Protein AF-A0A1G9RYF4-F1 (afdb_monomer_lite)

Organism: Allokutzneria albata (NCBI:txid211114)

Secondary structure (DSSP, 8-state):
----------SS-----TT------------TTSSTT-EEEEEEEEE-TTS---EE-HHHHT--TTSS-HHHHHHHHHHHHHHHHTT--TTGGGTTTEEEEETTHHHHHHHHT--S-EEE--STT-HHHHHHHHHHHHHTTS-SEEEEEEEETTTEEEEEEEEEHHHHHHTT---SEEEEEEEE-SSHHHHHHHHHHHHT--GGGEEETTGGGT--TT---EEEEEPPTTS--EEEEEEE-------PPPPPPPSSEEEEEEESSHHHHHHHHHHHHHHHHH-TTS-HHHHHHHHHHHS---SEEEEEEESHHHHHHHHHHHHHS-----B-----EEEEE-S---TTTTHHHHHH-HHHHHHHHHHHHHHHTT-SS-HHHHHTSSS-SSHHHHHHHHHHHHHHHHHHHHHTT--EEEEEESTHHHHHHHHHTTSS-HHHHHHHHHTSSPPP---------S-EEEESSS---SPPPTT-EEEES--TTS-HHHHHHHHHHHHHTTT----HHHHTTTTT------PPP----EEPPPPPGGGTTTTS-SSEEEEEEEETTTTT-HHHHHHHHHHHHTTEEEEEEEE-S--HHHHHHHHHHHHTTPPPSEEEEPTTS-HHHHHHHHHHTT---EEEEEEEP------S---PPPPEEEEEPP-

Sequence (663 aa):
MSRACPGRARGTDHVSPTCLTARAVVEKGDDMSAEDERIAIVSMAHREPGVGQPGFDSALFGIDAADLDAARRVSLELAWEVLERGGLDPLAAREGRTGAYGCAGAQLANAFRLGGPAITVGTAHTPLVAVHMAVRSLREDECDLAIAGGATDTDGASMLLLERLSDARRHGRPVLAVIVASAVGATVERAADSALRAAGLEPSDVDTLADLRSLTSDHCGFVSVSSPPGATAAHLVLRPVVEASHEIGSAVELPDTPVLLSAANRAGLRAQVLRLLGHLEADEDAGLTDVAYSLATSRAALPLRISVVGDRREVLDGLAAIAASELDVTRAAPVPAAFFCTGEAPPAFGRELHAEFPVFAEVFDEICAEFDEFLEQPLWDVVFTVDVPDALHERAATFAVEVALYRLAEHWGLAFARVDGRGVGEISAAYCTGELSLADACARVLGTEPEVAALSRLDLGPLAVLTTMPEIPFGTAPGTARVALLHPDEPEARSLVTGFAQLHDRGVEVDWAEFFSGTGARRVDLPTYPFQHVTVPSRPEHELWRDAPESGTWLVITAADCADEPLTGAVRDALARDGAVVRSMEAGPWNREQFAEHLRAALGDEAPDGVLAMAGVETDLLVQAMGDAEIDARLWRLAPALRANSGGGRRGPRTGFCHRGRR

pLDDT: mean 77.14, std 19.64, range [21.28, 97.5]

Foldseek 3Di:
DDDDDPDDDPDDDDPDPVLFQFDEDDDDDDDPVLQQLWKFFQFKDWDAADPDFLFAQCLLQVDDSVVDDPWQRVLLVRLQVRLLQQLAALQVQLVFQEFEFEQNQVSSCNSNVHNAHRDHDDDQQPQLVRVVVQSVCQNVVRGQKYWTWTADNHGGTMITIMGRPVVCVVVVGHGFKIFQFKAFDPAQVVQVVVRCVSNVHDPVQEDEPVVSVVDDSYDQTKYKDWGDPPDRTMIIIMGGDDDDPDPDDDFFADQKQKAKFDDSDPVLRLVQLVQQLVVCVVCVPDRSNLNRLSCQRRYHLHFFMDIFIGDSVSSSVVSVVCNPDDDPTDGADAFAEEEEQALADQALPDPLVLVPPVLLVVQLVVLQVLLCVPDPDRLVVQRNDNCRPDPLSRSSSSLSNSLSLLRVQVLQVRDHPYYDYPDLSNLSRCVNVVVDDSNRSSCVSNVVDDDDDDPPADQPDQHAYEYCEDDDPHDHDPNHHYQHQDDPPDDNVNSNVVSVSVCSSNNGDTNVVSVCPPSPHHHDDGDGRDTDSDNDPDDDPVVQCPPPPLEWEEEEEEEPVCCPAPVVVVVQVNSVVSHYRYFYDYDDPDALQVLLVVVCVSQPPHATQAYEYEPPDDVVSNVSSCVVNVRPHWYKYWAWDDPPCPDDDDDDGTHTDIDGDDD

Radius of gyration: 32.66 Å; chains: 1; bounding box: 90×50×86 Å

Structure (mmCIF, N/CA/C/O backbone):
da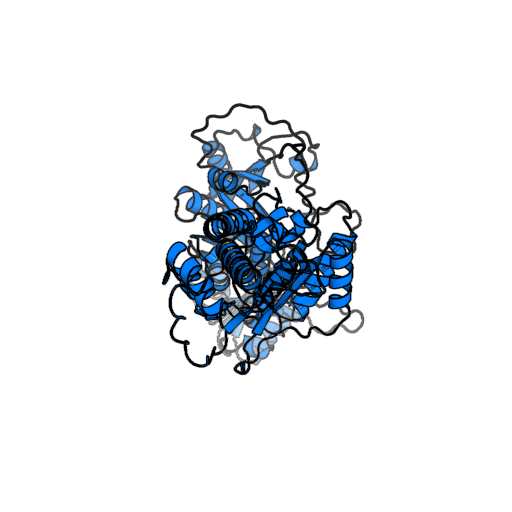ta_AF-A0A1G9RYF4-F1
#
_entry.id   AF-A0A1G9RYF4-F1
#
loop_
_atom_site.group_PDB
_atom_site.id
_atom_site.type_symbol
_atom_site.label_atom_id
_atom_site.label_alt_id
_atom_site.label_comp_id
_atom_site.label_asym_id
_atom_site.label_entity_id
_atom_site.label_seq_id
_atom_site.pdbx_PDB_ins_code
_atom_site.Cartn_x
_atom_site.Cartn_y
_atom_site.Cartn_z
_atom_site.occupancy
_atom_site.B_iso_or_equiv
_atom_site.auth_seq_id
_atom_site.auth_comp_id
_atom_site.auth_asym_id
_atom_site.auth_atom_id
_atom_site.pdbx_PDB_model_num
ATOM 1 N N . MET A 1 1 ? 14.480 12.281 -24.537 1.00 26.55 1 MET A N 1
ATOM 2 C CA . MET A 1 1 ? 14.913 13.429 -23.713 1.00 26.55 1 MET A CA 1
ATOM 3 C C . MET A 1 1 ? 16.428 13.549 -23.817 1.00 26.55 1 MET A C 1
ATOM 5 O O . MET A 1 1 ? 17.091 12.544 -23.632 1.00 26.55 1 MET A O 1
ATOM 9 N N . SER A 1 2 ? 16.987 14.719 -24.145 1.00 22.39 2 SER A N 1
ATOM 10 C CA . SER A 1 2 ? 18.384 15.048 -23.812 1.00 22.39 2 SER A CA 1
ATOM 11 C C . SER A 1 2 ? 18.575 16.570 -23.764 1.00 22.39 2 SER A C 1
ATOM 13 O O . SER A 1 2 ? 18.066 17.292 -24.619 1.00 22.39 2 SER A O 1
ATOM 15 N N . ARG A 1 3 ? 19.341 17.042 -22.774 1.00 24.89 3 ARG A N 1
ATOM 16 C CA . ARG A 1 3 ? 19.873 18.409 -22.582 1.00 24.89 3 ARG A CA 1
ATOM 17 C C . ARG A 1 3 ? 18.926 19.501 -22.057 1.00 24.89 3 ARG A C 1
ATOM 19 O O . ARG A 1 3 ? 18.335 20.250 -22.830 1.00 24.89 3 ARG A O 1
ATOM 26 N N . ALA A 1 4 ? 18.954 19.606 -20.724 1.00 24.31 4 ALA A N 1
ATOM 27 C CA . ALA A 1 4 ? 19.306 20.780 -19.914 1.00 24.31 4 ALA A CA 1
ATOM 28 C C . ALA A 1 4 ? 18.625 22.128 -20.215 1.00 24.31 4 ALA A C 1
ATOM 30 O O . ALA A 1 4 ? 19.025 22.850 -21.127 1.00 24.31 4 ALA A O 1
ATOM 31 N N . CYS A 1 5 ? 17.746 22.545 -19.299 1.00 21.28 5 CYS A N 1
ATOM 32 C CA . CYS A 1 5 ? 17.602 23.954 -18.935 1.00 21.28 5 CYS A CA 1
ATOM 33 C C . CYS A 1 5 ? 18.662 24.295 -17.865 1.00 21.28 5 CYS A C 1
ATOM 35 O O . CYS A 1 5 ? 18.697 23.656 -16.812 1.00 21.28 5 CYS A O 1
ATOM 37 N N . PRO A 1 6 ? 19.555 25.272 -18.096 1.00 24.27 6 PRO A N 1
ATOM 38 C CA . PRO A 1 6 ? 20.549 25.679 -17.114 1.00 24.27 6 PRO A CA 1
ATOM 39 C C . PRO A 1 6 ? 19.901 26.640 -16.110 1.00 24.27 6 PRO A C 1
ATOM 41 O O . PRO A 1 6 ? 19.705 27.814 -16.405 1.00 24.27 6 PRO A O 1
ATOM 44 N N . GLY A 1 7 ? 19.580 26.165 -14.906 1.00 22.02 7 GLY A N 1
ATOM 45 C CA . GLY A 1 7 ? 19.029 27.049 -13.878 1.00 22.02 7 GLY A CA 1
ATOM 46 C C . GLY A 1 7 ? 18.743 26.376 -12.542 1.00 22.02 7 GLY A C 1
ATOM 47 O O . GLY A 1 7 ? 17.619 25.987 -12.290 1.00 22.02 7 GLY A O 1
ATOM 48 N N . ARG A 1 8 ? 19.769 26.298 -11.684 1.00 26.44 8 ARG A N 1
ATOM 49 C CA . ARG A 1 8 ? 19.698 26.134 -10.215 1.00 26.44 8 ARG A CA 1
ATOM 50 C C . ARG A 1 8 ? 18.679 25.119 -9.649 1.00 26.44 8 ARG A C 1
ATOM 52 O O . ARG A 1 8 ? 17.608 25.501 -9.204 1.00 26.44 8 ARG A O 1
ATOM 59 N N . ALA A 1 9 ? 19.154 23.901 -9.408 1.00 22.95 9 ALA A N 1
ATOM 60 C CA . ALA A 1 9 ? 18.875 23.173 -8.169 1.00 22.95 9 ALA A CA 1
ATOM 61 C C . ALA A 1 9 ? 20.119 22.340 -7.829 1.00 22.95 9 ALA A C 1
ATOM 63 O O . ALA A 1 9 ? 20.426 21.346 -8.480 1.00 22.95 9 ALA A O 1
ATOM 64 N N . ARG A 1 10 ? 20.932 22.812 -6.878 1.00 25.52 10 ARG A N 1
ATOM 65 C CA . ARG A 1 10 ? 21.946 21.968 -6.235 1.00 25.52 10 ARG A CA 1
ATOM 66 C C . ARG A 1 10 ? 21.301 21.449 -4.960 1.00 25.52 10 ARG A C 1
ATOM 68 O O . ARG A 1 10 ? 21.248 22.185 -3.983 1.00 25.52 10 ARG A O 1
ATOM 75 N N . GLY A 1 11 ? 20.819 20.215 -5.012 1.00 24.81 11 GLY A N 1
ATOM 76 C CA . GLY A 1 11 ? 20.194 19.518 -3.893 1.00 24.81 11 GLY A CA 1
ATOM 77 C C . GLY A 1 11 ? 18.907 18.830 -4.339 1.00 24.81 11 GLY A C 1
ATOM 78 O O . GLY A 1 11 ? 18.044 19.507 -4.876 1.00 24.81 11 GLY A O 1
ATOM 79 N N . THR A 1 12 ? 18.856 17.517 -4.097 1.00 26.97 12 THR A N 1
ATOM 80 C CA . THR A 1 12 ? 17.708 16.590 -4.166 1.00 26.97 12 THR A CA 1
ATOM 81 C C . THR A 1 12 ? 17.120 16.239 -5.543 1.00 26.97 12 THR A C 1
ATOM 83 O O . THR A 1 12 ? 17.064 17.044 -6.464 1.00 26.97 12 THR A O 1
ATOM 86 N N . ASP A 1 13 ? 16.738 14.960 -5.659 1.00 32.81 13 ASP A N 1
ATOM 87 C CA . ASP A 1 13 ? 16.323 14.174 -6.836 1.00 32.81 13 ASP A CA 1
ATOM 88 C C . ASP A 1 13 ? 15.024 14.646 -7.535 1.00 32.81 13 ASP A C 1
ATOM 90 O O . ASP A 1 13 ? 14.248 13.841 -8.052 1.00 32.81 13 ASP A O 1
ATOM 94 N N . HIS A 1 14 ? 14.759 15.950 -7.580 1.00 33.09 14 HIS A N 1
ATOM 95 C CA . HIS A 1 14 ? 13.620 16.503 -8.301 1.00 33.09 14 HIS A CA 1
ATOM 96 C C . HIS A 1 14 ? 13.984 16.783 -9.759 1.00 33.09 14 HIS A C 1
ATOM 98 O O . HIS A 1 14 ? 14.345 17.897 -10.138 1.00 33.09 14 HIS A O 1
ATOM 104 N N . VAL A 1 15 ? 13.793 15.779 -10.615 1.00 33.44 15 VAL A N 1
ATOM 105 C CA . VAL A 1 15 ? 13.342 16.078 -11.976 1.00 33.44 15 VAL A CA 1
ATOM 106 C C . VAL A 1 15 ? 11.866 16.441 -11.839 1.00 33.44 15 VAL A C 1
ATOM 108 O O . VAL A 1 15 ? 11.004 15.571 -11.767 1.00 33.44 15 VAL A O 1
ATOM 111 N N . SER A 1 16 ? 11.576 17.737 -11.719 1.00 28.45 16 SER A N 1
ATOM 112 C CA . SER A 1 16 ? 10.211 18.234 -11.896 1.00 28.45 16 SER A CA 1
ATOM 113 C C . SER A 1 16 ? 9.699 17.752 -13.268 1.00 28.45 16 SER A C 1
ATOM 115 O O . SER A 1 16 ? 10.494 17.695 -14.215 1.00 28.45 16 SER A O 1
ATOM 117 N N . PRO A 1 17 ? 8.404 17.416 -13.428 1.00 32.66 17 PRO A N 1
ATOM 118 C CA . PRO A 1 17 ? 7.791 17.119 -14.725 1.00 32.66 17 PRO A CA 1
ATOM 119 C C . PRO A 1 17 ? 7.686 18.388 -15.600 1.00 32.66 17 PRO A C 1
ATOM 121 O O . PRO A 1 17 ? 6.669 18.668 -16.229 1.00 32.66 17 PRO A O 1
ATOM 124 N N . THR A 1 18 ? 8.753 19.190 -15.672 1.00 30.91 18 THR A N 1
ATOM 125 C CA . THR A 1 18 ? 8.808 20.519 -16.294 1.00 30.91 18 THR A CA 1
ATOM 126 C C . THR A 1 18 ? 8.807 20.480 -17.827 1.00 30.91 18 THR A C 1
ATOM 128 O O . THR A 1 18 ? 9.207 21.445 -18.472 1.00 30.91 18 THR A O 1
ATOM 131 N N . CYS A 1 19 ? 8.362 19.387 -18.447 1.00 32.88 19 CYS A N 1
ATOM 132 C CA . CYS A 1 19 ? 8.144 19.329 -19.894 1.00 32.88 19 CYS A CA 1
ATOM 133 C C . CYS A 1 19 ? 6.706 18.976 -20.299 1.00 32.88 19 CYS A C 1
ATOM 135 O O . CYS A 1 19 ? 6.458 18.867 -21.494 1.00 32.88 19 CYS A O 1
ATOM 137 N N . LEU A 1 20 ? 5.760 18.825 -19.360 1.00 33.28 20 LEU A N 1
ATOM 138 C CA . LEU A 1 20 ? 4.364 18.489 -19.691 1.00 33.28 20 LEU A CA 1
ATOM 139 C C . LEU A 1 20 ? 3.302 19.307 -18.934 1.00 33.28 20 LEU A C 1
ATOM 141 O O . LEU A 1 20 ? 2.151 18.898 -18.869 1.00 33.28 20 LEU A O 1
ATOM 145 N N . THR A 1 21 ? 3.621 20.494 -18.415 1.00 25.19 21 THR A N 1
ATOM 146 C CA . THR A 1 21 ? 2.580 21.436 -17.963 1.00 25.19 21 THR A CA 1
ATOM 147 C C . THR A 1 21 ? 2.121 22.329 -19.119 1.00 25.19 21 THR A C 1
ATOM 149 O O . THR A 1 21 ? 2.388 23.529 -19.158 1.00 25.19 21 THR A O 1
ATOM 152 N N . ALA A 1 22 ? 1.426 21.732 -20.088 1.00 26.66 22 ALA A N 1
ATOM 153 C CA . ALA A 1 22 ? 0.565 22.483 -20.999 1.00 26.66 22 ALA A CA 1
ATOM 154 C C . ALA A 1 22 ? -0.804 22.677 -20.323 1.00 26.66 22 ALA A C 1
ATOM 156 O O . ALA A 1 22 ? -1.290 21.773 -19.654 1.00 26.66 22 ALA A O 1
ATOM 157 N N . ARG A 1 23 ? -1.415 23.857 -20.445 1.00 26.36 23 ARG A N 1
ATOM 158 C CA . ARG A 1 23 ? -2.788 24.153 -20.017 1.00 26.36 23 ARG A CA 1
ATOM 159 C C . ARG A 1 23 ? -3.652 24.181 -21.276 1.00 26.36 23 ARG A C 1
ATOM 161 O O . ARG A 1 23 ? -3.541 25.109 -22.065 1.00 26.36 23 ARG A O 1
ATOM 168 N N . ALA A 1 24 ? -4.529 23.200 -21.461 1.00 25.42 24 ALA A N 1
ATOM 169 C CA . ALA A 1 24 ? -5.506 23.209 -22.543 1.00 25.42 24 ALA A CA 1
ATOM 170 C C . ALA A 1 24 ? -6.870 22.695 -22.069 1.00 25.42 24 ALA A C 1
ATOM 172 O O . ALA A 1 24 ? -6.972 21.795 -21.238 1.00 25.42 24 ALA A O 1
ATOM 173 N N . VAL A 1 25 ? -7.917 23.319 -22.606 1.00 24.67 25 VAL A N 1
ATOM 174 C CA . VAL A 1 25 ? -9.331 23.039 -22.345 1.00 24.67 25 VAL A CA 1
ATOM 175 C C . VAL A 1 25 ? -9.757 21.812 -23.154 1.00 24.67 25 VAL A C 1
ATOM 177 O O . VAL A 1 25 ? -9.487 21.737 -24.349 1.00 24.67 25 VAL A O 1
ATOM 180 N N . VAL A 1 26 ? -10.431 20.856 -22.510 1.00 28.69 26 VAL A N 1
ATOM 181 C CA . VAL A 1 26 ? -10.996 19.667 -23.169 1.00 28.69 26 VAL A CA 1
ATOM 182 C C . VAL A 1 26 ? -12.172 20.084 -24.057 1.00 28.69 26 VAL A C 1
ATOM 184 O O . VAL A 1 26 ? -13.203 20.523 -23.546 1.00 28.69 26 VAL A O 1
ATOM 187 N N . GLU A 1 27 ? -12.053 19.905 -25.374 1.00 28.52 27 GLU A N 1
ATOM 188 C CA . GLU A 1 27 ? -13.224 19.877 -26.253 1.00 28.52 27 GLU A CA 1
ATOM 189 C C . GLU A 1 27 ? -13.890 18.499 -26.196 1.00 28.52 27 GLU A C 1
ATOM 191 O O . GLU A 1 27 ? -13.261 17.443 -26.259 1.00 28.52 27 GLU A O 1
ATOM 196 N N . LYS A 1 28 ? -15.205 18.537 -25.997 1.00 30.33 28 LYS A N 1
ATOM 197 C CA . LYS A 1 28 ? -16.072 17.389 -25.768 1.00 30.33 28 LYS A CA 1
ATOM 198 C C . LYS A 1 28 ? -16.472 16.803 -27.121 1.00 30.33 28 LYS A C 1
ATOM 200 O O . LYS A 1 28 ? -17.304 17.388 -27.809 1.00 30.33 28 LYS A O 1
ATOM 205 N N . GLY A 1 29 ? -15.929 15.643 -27.470 1.00 34.06 29 GLY A N 1
ATOM 206 C CA . GLY A 1 29 ? -16.424 14.854 -28.595 1.00 34.06 29 GLY A CA 1
ATOM 207 C C . GLY A 1 29 ? -15.372 13.920 -29.163 1.00 34.06 29 GLY A C 1
ATOM 208 O O . GLY A 1 29 ? -14.635 14.327 -30.043 1.00 34.06 29 GLY A O 1
ATOM 209 N N . ASP A 1 30 ? -15.340 12.679 -28.688 1.00 33.66 30 ASP A N 1
ATOM 210 C CA . ASP A 1 30 ? -14.795 11.555 -29.445 1.00 33.66 30 ASP A CA 1
ATOM 211 C C . ASP A 1 30 ? -15.567 10.285 -29.070 1.00 33.66 30 ASP A C 1
ATOM 213 O O . ASP A 1 30 ? -16.054 10.130 -27.949 1.00 33.66 30 ASP A O 1
ATOM 217 N N . ASP A 1 31 ? -15.746 9.428 -30.066 1.00 35.25 31 ASP A N 1
ATOM 218 C CA . ASP A 1 31 ? -16.587 8.235 -30.068 1.00 35.25 31 ASP A CA 1
ATOM 219 C C . ASP A 1 31 ? -16.163 7.224 -28.978 1.00 35.25 31 ASP A C 1
ATOM 221 O O . ASP A 1 31 ? -15.024 6.752 -28.946 1.00 35.25 31 ASP A O 1
ATOM 225 N N . MET A 1 32 ? -17.087 6.886 -28.072 1.00 37.28 32 MET A N 1
ATOM 226 C CA . MET A 1 32 ? -16.826 6.131 -26.832 1.00 37.28 32 MET A CA 1
ATOM 227 C C . MET A 1 32 ? -16.319 4.692 -27.052 1.00 37.28 32 MET A C 1
ATOM 229 O O . MET A 1 32 ? -15.819 4.085 -26.113 1.00 37.28 32 MET A O 1
ATOM 233 N N . SER A 1 33 ? -16.418 4.123 -28.260 1.00 38.41 33 SER A N 1
ATOM 234 C CA . SER A 1 33 ? -15.995 2.737 -28.530 1.00 38.41 33 SER A CA 1
ATOM 235 C C . SER A 1 33 ? -14.506 2.571 -28.858 1.00 38.41 33 SER A C 1
ATOM 237 O O . SER A 1 33 ? -14.021 1.446 -28.857 1.00 38.41 33 SER A O 1
ATOM 239 N N . ALA A 1 34 ? -13.776 3.655 -29.155 1.00 52.62 34 ALA A N 1
ATOM 240 C CA . ALA A 1 34 ? -12.341 3.613 -29.482 1.00 52.62 34 ALA A CA 1
ATOM 241 C C . ALA A 1 34 ? -11.427 4.000 -28.300 1.00 52.62 34 ALA A C 1
ATOM 243 O O . ALA A 1 34 ? -10.200 3.963 -28.428 1.00 52.62 34 ALA A O 1
ATOM 244 N N . GLU A 1 35 ? -11.996 4.411 -27.159 1.00 55.66 35 GLU A N 1
ATOM 245 C CA . GLU A 1 35 ? -11.221 4.817 -25.979 1.00 55.66 35 GLU A CA 1
ATOM 246 C C . GLU A 1 35 ? -10.717 3.631 -25.141 1.00 55.66 35 GLU A C 1
ATOM 248 O O . GLU A 1 35 ? -9.627 3.732 -24.577 1.00 55.66 35 GLU A O 1
ATOM 253 N N . ASP A 1 36 ? -11.441 2.505 -25.111 1.00 53.56 36 ASP A N 1
ATOM 254 C CA . ASP A 1 36 ? -11.109 1.336 -24.274 1.00 53.56 36 ASP A CA 1
ATOM 255 C C . ASP A 1 36 ? -9.818 0.609 -24.708 1.00 53.56 36 ASP A C 1
ATOM 257 O O . ASP A 1 36 ? -9.161 -0.034 -23.893 1.00 53.56 36 ASP A O 1
ATOM 261 N N . GLU A 1 37 ? -9.395 0.756 -25.970 1.00 65.56 37 GLU A N 1
ATOM 262 C CA . GLU A 1 37 ? -8.149 0.168 -26.499 1.00 65.56 37 GLU A CA 1
ATOM 263 C C . GLU A 1 37 ? -6.915 1.084 -26.347 1.00 65.56 37 GLU A C 1
ATOM 265 O O . GLU A 1 37 ? -5.785 0.724 -26.727 1.00 65.56 37 GLU A O 1
ATOM 270 N N . ARG A 1 38 ? -7.108 2.305 -25.834 1.00 86.19 38 ARG A N 1
ATOM 271 C CA . ARG A 1 38 ? -6.018 3.264 -25.623 1.00 86.19 38 ARG A CA 1
ATOM 272 C C . ARG A 1 38 ? -5.271 2.932 -24.338 1.00 86.19 38 ARG A C 1
ATOM 274 O O . ARG A 1 38 ? -5.860 2.510 -23.347 1.00 86.19 38 ARG A O 1
ATOM 281 N N . ILE A 1 39 ? -3.959 3.154 -24.349 1.00 93.50 39 ILE A N 1
ATOM 282 C CA . ILE A 1 39 ? -3.093 2.857 -23.204 1.00 93.50 39 ILE A CA 1
ATOM 283 C C . ILE A 1 39 ? -2.693 4.166 -22.530 1.00 93.50 39 ILE A C 1
ATOM 285 O O . ILE A 1 39 ? -2.154 5.061 -23.177 1.00 93.50 39 ILE A O 1
ATOM 289 N N . ALA A 1 40 ? -2.963 4.286 -21.238 1.00 92.81 40 ALA A N 1
ATOM 290 C CA . ALA A 1 40 ? -2.522 5.383 -20.396 1.00 92.81 40 ALA A CA 1
ATOM 291 C C . ALA A 1 40 ? -1.076 5.164 -19.936 1.00 92.81 40 ALA A C 1
ATOM 293 O O . ALA A 1 40 ? -0.686 4.059 -19.557 1.00 92.81 40 ALA A O 1
ATOM 294 N N . ILE A 1 41 ? -0.296 6.242 -19.931 1.00 93.31 41 ILE A N 1
ATOM 295 C CA . ILE A 1 41 ? 0.929 6.352 -19.142 1.00 93.31 41 ILE A CA 1
ATOM 296 C C . ILE A 1 41 ? 0.505 6.870 -17.770 1.00 93.31 41 ILE A C 1
ATOM 298 O O . ILE A 1 41 ? 0.148 8.042 -17.636 1.00 93.31 41 ILE A O 1
ATOM 302 N N . VAL A 1 42 ? 0.519 5.985 -16.777 1.00 91.19 42 VAL A N 1
ATOM 303 C CA . VAL A 1 42 ? 0.068 6.281 -15.410 1.00 91.19 42 VAL A CA 1
ATOM 304 C C . VAL A 1 42 ? 1.138 7.053 -14.648 1.00 91.19 42 VAL A C 1
ATOM 306 O O . VAL A 1 42 ? 0.865 8.040 -13.976 1.00 91.19 42 VAL A O 1
ATOM 309 N N . SER A 1 43 ? 2.389 6.625 -14.784 1.00 91.06 43 SER A N 1
ATOM 310 C CA . SER A 1 43 ? 3.524 7.255 -14.120 1.00 91.06 43 SER A CA 1
ATOM 311 C C . SER A 1 43 ? 4.817 6.991 -14.886 1.00 91.06 43 SER A C 1
ATOM 313 O O . SER A 1 43 ? 4.891 6.148 -15.789 1.00 91.06 43 SER A O 1
ATOM 315 N N . MET A 1 44 ? 5.857 7.744 -14.533 1.00 90.44 44 MET A N 1
ATOM 316 C CA . MET A 1 44 ? 7.179 7.609 -15.129 1.00 90.44 44 MET A CA 1
ATOM 317 C C . MET A 1 44 ? 8.294 7.853 -14.111 1.00 90.44 44 MET A C 1
ATOM 319 O O . MET A 1 44 ? 8.133 8.607 -13.151 1.00 90.44 44 MET A O 1
ATOM 323 N N . ALA A 1 45 ? 9.441 7.223 -14.338 1.00 87.75 45 ALA A N 1
ATOM 324 C CA . ALA A 1 45 ? 10.656 7.414 -13.559 1.00 87.75 45 ALA A CA 1
ATOM 325 C C . ALA A 1 45 ? 11.863 7.497 -14.500 1.00 87.75 45 ALA A C 1
ATOM 327 O O . ALA A 1 45 ? 11.950 6.738 -15.467 1.00 87.75 45 ALA A O 1
ATOM 328 N N . HIS A 1 46 ? 12.789 8.422 -14.239 1.00 84.81 46 HIS A N 1
ATOM 329 C CA . HIS A 1 46 ? 13.984 8.623 -15.058 1.00 84.81 46 HIS A CA 1
ATOM 330 C C . HIS A 1 46 ? 15.206 8.938 -14.193 1.00 84.81 46 HIS A C 1
ATOM 332 O O . HIS A 1 46 ? 15.113 9.692 -13.225 1.00 84.81 46 HIS A O 1
ATOM 338 N N . ARG A 1 47 ? 16.362 8.399 -14.585 1.00 80.94 47 ARG A N 1
ATOM 339 C CA . ARG A 1 47 ? 17.673 8.696 -14.008 1.00 80.94 47 ARG A CA 1
ATOM 340 C C . ARG A 1 47 ? 18.622 9.164 -15.106 1.00 80.94 47 ARG A C 1
ATOM 342 O O . ARG A 1 47 ? 18.803 8.463 -16.101 1.00 80.94 47 ARG A O 1
ATOM 349 N N . GLU A 1 48 ? 19.251 10.319 -14.899 1.00 72.31 48 GLU A N 1
ATOM 350 C CA . GLU A 1 48 ? 20.253 10.850 -15.826 1.00 72.31 48 GLU A CA 1
ATOM 351 C C . GLU A 1 48 ? 21.540 9.995 -15.852 1.00 72.31 48 GLU A C 1
ATOM 353 O O . GLU A 1 48 ? 21.916 9.395 -14.838 1.00 72.31 48 GLU A O 1
ATOM 358 N N . PRO A 1 49 ? 22.255 9.958 -16.991 1.00 64.19 49 PRO A N 1
ATOM 359 C CA . PRO A 1 49 ? 23.541 9.273 -17.103 1.00 64.19 49 PRO A CA 1
ATOM 360 C C . PRO A 1 49 ? 24.630 9.913 -16.225 1.00 64.19 49 PRO A C 1
ATOM 362 O O . PRO A 1 49 ? 24.698 11.130 -16.064 1.00 64.19 49 PRO A O 1
ATOM 365 N N . GLY A 1 50 ? 25.547 9.095 -15.698 1.00 57.72 50 GLY A N 1
ATOM 366 C CA . GLY A 1 50 ? 26.780 9.573 -15.053 1.00 57.72 50 GLY A CA 1
ATOM 367 C C . GLY A 1 50 ? 26.665 10.064 -13.602 1.00 57.72 50 GLY A C 1
ATOM 368 O O . GLY A 1 50 ? 27.668 10.516 -13.045 1.00 57.72 50 GLY A O 1
ATOM 369 N N . VAL A 1 51 ? 25.508 9.937 -12.947 1.00 43.94 51 VAL A N 1
ATOM 370 C CA . VAL A 1 51 ? 25.395 10.130 -11.491 1.00 43.94 51 VAL A CA 1
ATOM 371 C C . VAL A 1 51 ? 25.827 8.828 -10.808 1.00 43.94 51 VAL A C 1
ATOM 373 O O . VAL A 1 51 ? 25.154 7.810 -10.909 1.00 43.94 51 VAL A O 1
ATOM 376 N N . GLY A 1 52 ? 27.013 8.826 -10.195 1.00 48.09 52 GLY A N 1
ATOM 377 C CA . GLY A 1 52 ? 27.713 7.615 -9.757 1.00 48.09 52 GLY A CA 1
ATOM 378 C C . GLY A 1 52 ? 26.906 6.664 -8.867 1.00 48.09 52 GLY A C 1
ATOM 379 O O . GLY A 1 52 ? 26.813 6.878 -7.663 1.00 48.09 52 GLY A O 1
ATOM 380 N N . GLN A 1 53 ? 26.431 5.553 -9.428 1.00 54.09 53 GLN A N 1
ATOM 381 C CA . GLN A 1 53 ? 25.791 4.492 -8.653 1.00 54.09 53 GLN A CA 1
ATOM 382 C C . GLN A 1 53 ? 26.518 3.155 -8.835 1.00 54.09 53 GLN A C 1
ATOM 384 O O . GLN A 1 53 ? 26.086 2.281 -9.585 1.00 54.09 53 GLN A O 1
ATOM 389 N N . PRO A 1 54 ? 27.615 2.929 -8.091 1.00 54.56 54 PRO A N 1
ATOM 390 C CA . PRO A 1 54 ? 28.002 1.572 -7.742 1.00 54.56 54 PRO A CA 1
ATOM 391 C C . PRO A 1 54 ? 27.073 0.996 -6.661 1.00 54.56 54 PRO A C 1
ATOM 393 O O . PRO A 1 54 ? 27.385 -0.064 -6.142 1.00 54.56 54 PRO A O 1
ATOM 396 N N . GLY A 1 55 ? 26.007 1.699 -6.264 1.00 69.19 55 GLY A N 1
ATOM 397 C CA . GLY A 1 55 ? 25.134 1.316 -5.166 1.00 69.19 55 GLY A CA 1
ATOM 398 C C . GLY A 1 55 ? 23.853 0.633 -5.619 1.00 69.19 55 GLY A C 1
ATOM 399 O O . GLY A 1 55 ? 23.398 0.852 -6.736 1.00 69.19 55 GLY A O 1
ATOM 400 N N . PHE A 1 56 ? 23.305 -0.203 -4.744 1.00 85.19 56 PHE A N 1
ATOM 401 C CA . PHE A 1 56 ? 22.020 -0.870 -4.925 1.00 85.19 56 PHE A CA 1
ATOM 402 C C . PHE A 1 56 ? 21.483 -1.305 -3.565 1.00 85.19 56 PHE A C 1
ATOM 404 O O . PHE A 1 56 ? 22.255 -1.776 -2.722 1.00 85.19 56 PHE A O 1
ATOM 411 N N . ASP A 1 57 ? 20.174 -1.179 -3.359 1.00 89.06 57 ASP A N 1
ATOM 412 C CA . ASP A 1 57 ? 19.534 -1.623 -2.120 1.00 89.06 57 ASP A CA 1
ATOM 413 C C . ASP A 1 57 ? 19.262 -3.138 -2.141 1.00 89.06 57 ASP A C 1
ATOM 415 O O . ASP A 1 57 ? 18.135 -3.609 -2.312 1.00 89.06 57 ASP A O 1
ATOM 419 N N . SER A 1 58 ? 20.321 -3.931 -1.948 1.00 88.00 58 SER A N 1
ATOM 420 C CA . SER A 1 58 ? 20.228 -5.398 -1.889 1.00 88.00 58 SER A CA 1
ATOM 421 C C . SER A 1 58 ? 19.267 -5.891 -0.805 1.00 88.00 58 SER A C 1
ATOM 423 O O . SER A 1 58 ? 18.672 -6.957 -0.945 1.00 88.00 58 SER A O 1
ATOM 425 N N . ALA A 1 59 ? 19.120 -5.138 0.291 1.00 86.31 59 ALA A N 1
ATOM 426 C CA . ALA A 1 59 ? 18.261 -5.517 1.408 1.00 86.31 59 ALA A CA 1
ATOM 427 C C . ALA A 1 59 ? 16.774 -5.403 1.049 1.00 86.31 59 ALA A C 1
ATOM 429 O O . ALA A 1 59 ? 15.986 -6.236 1.497 1.00 86.31 59 ALA A O 1
ATOM 430 N N . LEU A 1 60 ? 16.403 -4.401 0.244 1.00 90.56 60 LEU A N 1
ATOM 431 C CA . LEU A 1 60 ? 15.044 -4.232 -0.265 1.00 90.56 60 LEU A CA 1
ATOM 432 C C . LEU A 1 60 ? 14.662 -5.354 -1.234 1.00 90.56 60 LEU A C 1
ATOM 434 O O . LEU A 1 60 ? 13.636 -6.006 -1.052 1.00 90.56 60 LEU A O 1
ATOM 438 N N . PHE A 1 61 ? 15.498 -5.599 -2.245 1.00 89.44 61 PHE A N 1
ATOM 439 C CA . PHE A 1 61 ? 15.173 -6.551 -3.311 1.00 89.44 61 PHE A CA 1
ATOM 440 C C . PHE A 1 61 ? 15.510 -8.006 -2.965 1.00 89.44 61 PHE A C 1
ATOM 442 O O . PHE A 1 61 ? 15.054 -8.918 -3.652 1.00 89.44 61 PHE A O 1
ATOM 449 N N . GLY A 1 62 ? 16.310 -8.246 -1.921 1.00 86.62 62 GLY A N 1
ATOM 450 C CA . GLY A 1 62 ? 16.781 -9.584 -1.560 1.00 86.62 62 GLY A CA 1
ATOM 451 C C . GLY A 1 62 ? 17.703 -10.205 -2.615 1.00 86.62 62 GLY A C 1
ATOM 452 O O . GLY A 1 62 ? 17.755 -11.427 -2.737 1.00 86.62 62 GLY A O 1
ATOM 453 N N . ILE A 1 63 ? 18.398 -9.374 -3.399 1.00 85.19 63 ILE A N 1
ATOM 454 C CA . ILE A 1 63 ? 19.292 -9.788 -4.488 1.00 85.19 63 ILE A CA 1
ATOM 455 C C . ILE A 1 63 ? 20.693 -9.266 -4.188 1.00 85.19 63 ILE A C 1
ATOM 457 O O . ILE A 1 63 ? 20.849 -8.099 -3.827 1.00 85.19 63 ILE A O 1
ATOM 461 N N . ASP A 1 64 ? 21.714 -10.105 -4.366 1.00 82.19 64 ASP A N 1
ATOM 462 C CA . ASP A 1 64 ? 23.094 -9.637 -4.292 1.00 82.19 64 ASP A CA 1
ATOM 463 C C . ASP A 1 64 ? 23.383 -8.717 -5.484 1.00 82.19 64 ASP A C 1
ATOM 465 O O . ASP A 1 64 ? 23.281 -9.093 -6.653 1.00 82.19 64 ASP A O 1
ATOM 469 N N . ALA A 1 65 ? 23.766 -7.482 -5.186 1.00 80.69 65 ALA A N 1
ATOM 470 C CA . ALA A 1 65 ? 24.120 -6.487 -6.180 1.00 80.69 65 ALA A CA 1
ATOM 471 C C . ALA A 1 65 ? 25.279 -6.917 -7.106 1.00 80.69 65 ALA A C 1
ATOM 473 O O . ALA A 1 65 ? 25.444 -6.320 -8.174 1.00 80.69 65 ALA A O 1
ATOM 474 N N . ALA A 1 66 ? 26.084 -7.914 -6.714 1.00 77.06 66 ALA A N 1
ATOM 475 C CA . ALA A 1 66 ? 27.134 -8.517 -7.539 1.00 77.06 66 ALA A CA 1
ATOM 476 C C . ALA A 1 66 ? 26.596 -9.433 -8.659 1.00 77.06 66 ALA A C 1
ATOM 478 O O . ALA A 1 66 ? 27.316 -9.704 -9.630 1.00 77.06 66 ALA A O 1
ATOM 479 N N . ASP A 1 67 ? 25.344 -9.885 -8.552 1.00 78.00 67 ASP A N 1
ATOM 480 C CA . ASP A 1 67 ? 24.668 -10.712 -9.559 1.00 78.00 67 ASP A CA 1
ATOM 481 C C . ASP A 1 67 ? 23.987 -9.874 -10.651 1.00 78.00 67 ASP A C 1
ATOM 483 O O . ASP A 1 67 ? 23.547 -10.402 -11.678 1.00 78.00 67 ASP A O 1
ATOM 487 N N . LEU A 1 68 ? 23.921 -8.555 -10.458 1.00 78.50 68 LEU A N 1
ATOM 488 C CA . LEU A 1 68 ? 23.268 -7.616 -11.359 1.00 78.50 68 LEU A CA 1
ATOM 489 C C . LEU A 1 68 ? 24.272 -6.631 -11.968 1.00 78.50 68 LEU A C 1
ATOM 491 O O . LEU A 1 68 ? 25.126 -6.065 -11.285 1.00 78.50 68 LEU A O 1
ATOM 495 N N . ASP A 1 69 ? 24.127 -6.382 -13.269 1.00 77.62 69 ASP A N 1
ATOM 496 C CA . ASP A 1 69 ? 24.784 -5.252 -13.926 1.00 77.62 69 ASP A CA 1
ATOM 497 C C . ASP A 1 69 ? 24.120 -3.915 -13.537 1.00 77.62 69 ASP A C 1
ATOM 499 O O . ASP A 1 69 ? 23.048 -3.874 -12.926 1.00 77.62 69 ASP A O 1
ATOM 503 N N . ALA A 1 70 ? 24.772 -2.797 -13.869 1.00 78.00 70 ALA A N 1
ATOM 504 C CA . ALA A 1 70 ? 24.287 -1.464 -13.513 1.00 78.00 70 ALA A CA 1
ATOM 505 C C . ALA A 1 70 ? 22.892 -1.168 -14.092 1.00 78.00 70 ALA A C 1
ATOM 507 O O . ALA A 1 70 ? 22.030 -0.657 -13.377 1.00 78.00 70 ALA A O 1
ATOM 508 N N . ALA A 1 71 ? 22.646 -1.555 -15.346 1.00 79.31 71 ALA A N 1
ATOM 509 C CA . ALA A 1 71 ? 21.373 -1.340 -16.023 1.00 79.31 71 ALA A CA 1
ATOM 510 C C . ALA A 1 71 ? 20.213 -2.052 -15.308 1.00 79.31 71 ALA A C 1
ATOM 512 O O . ALA A 1 71 ? 19.147 -1.463 -15.116 1.00 79.31 71 ALA A O 1
ATOM 513 N N . ARG A 1 72 ? 20.417 -3.295 -14.856 1.00 85.12 72 ARG A N 1
ATOM 514 C CA . ARG A 1 72 ? 19.413 -4.066 -14.108 1.00 85.12 72 ARG A CA 1
ATOM 515 C C . ARG A 1 72 ? 19.170 -3.522 -12.706 1.00 85.12 72 ARG A C 1
ATOM 517 O O . ARG A 1 72 ? 18.018 -3.482 -12.286 1.00 85.12 72 ARG A O 1
ATOM 524 N N . ARG A 1 73 ? 20.217 -3.077 -12.003 1.00 86.31 73 ARG A N 1
ATOM 525 C CA . ARG A 1 73 ? 20.086 -2.465 -10.665 1.00 86.31 73 ARG A CA 1
ATOM 526 C C . ARG A 1 73 ? 19.227 -1.206 -10.716 1.00 86.31 73 ARG A C 1
ATOM 528 O O . ARG A 1 73 ? 18.220 -1.131 -10.022 1.00 86.31 73 ARG A O 1
ATOM 535 N N . VAL A 1 74 ? 19.552 -0.287 -11.625 1.00 85.69 74 VAL A N 1
ATOM 536 C CA . VAL A 1 74 ? 18.777 0.950 -11.807 1.00 85.69 74 VAL A CA 1
ATOM 537 C C . VAL A 1 74 ? 17.356 0.652 -12.295 1.00 85.69 74 VAL A C 1
ATOM 539 O O . VAL A 1 74 ? 16.412 1.312 -11.877 1.00 85.69 74 VAL A O 1
ATOM 542 N N . SER A 1 75 ? 17.171 -0.370 -13.138 1.00 88.56 75 SER A N 1
ATOM 543 C CA . SER A 1 75 ? 15.835 -0.778 -13.597 1.00 88.56 75 SER A CA 1
ATOM 544 C C . SER A 1 75 ? 14.926 -1.238 -12.455 1.00 88.56 75 SER A C 1
ATOM 546 O O . SER A 1 75 ? 13.741 -0.921 -12.473 1.00 88.56 75 SER A O 1
ATOM 548 N N . LEU A 1 76 ? 15.460 -1.964 -11.467 1.00 91.56 76 LEU A N 1
ATOM 549 C CA . LEU A 1 76 ? 14.703 -2.403 -10.289 1.00 91.56 76 LEU A CA 1
ATOM 550 C C . LEU A 1 76 ? 14.276 -1.216 -9.416 1.00 91.56 76 LEU A C 1
ATOM 552 O O . LEU A 1 76 ? 13.115 -1.138 -9.020 1.00 91.56 76 LEU A O 1
ATOM 556 N N . GLU A 1 77 ? 15.182 -0.269 -9.171 1.00 91.81 77 GLU A N 1
ATOM 557 C CA . GLU A 1 77 ? 14.878 0.948 -8.406 1.00 91.81 77 GLU A CA 1
ATOM 558 C C . GLU A 1 77 ? 13.855 1.835 -9.133 1.00 91.81 77 GLU A C 1
ATOM 560 O O . GLU A 1 77 ? 12.867 2.257 -8.538 1.00 91.81 77 GLU A O 1
ATOM 565 N N . LEU A 1 78 ? 14.016 2.058 -10.443 1.00 91.56 78 LEU A N 1
ATOM 566 C CA . LEU A 1 78 ? 13.052 2.839 -11.226 1.00 91.56 78 LEU A CA 1
ATOM 567 C C . LEU A 1 78 ? 11.685 2.160 -11.336 1.00 91.56 78 LEU A C 1
ATOM 569 O O . LEU A 1 78 ? 10.675 2.855 -11.386 1.00 91.56 78 LEU A O 1
ATOM 573 N N . ALA A 1 79 ? 11.631 0.827 -11.368 1.00 93.25 79 ALA A N 1
ATOM 574 C CA . ALA A 1 79 ? 10.363 0.107 -11.327 1.00 93.25 79 ALA A CA 1
ATOM 575 C C . ALA A 1 79 ? 9.651 0.280 -9.978 1.00 93.25 79 ALA A C 1
ATOM 577 O O . ALA A 1 79 ? 8.438 0.455 -9.950 1.00 93.25 79 ALA A O 1
ATOM 578 N N . TRP A 1 80 ? 10.394 0.303 -8.869 1.00 94.38 80 TRP A N 1
ATOM 579 C CA . TRP A 1 80 ? 9.824 0.641 -7.564 1.00 94.38 80 TRP A CA 1
ATOM 580 C C . TRP A 1 80 ? 9.275 2.075 -7.555 1.00 94.38 80 TRP A C 1
ATOM 582 O O . TRP A 1 80 ? 8.119 2.292 -7.200 1.00 94.38 80 TRP A O 1
ATOM 592 N N . GLU A 1 81 ? 10.066 3.050 -8.015 1.00 92.81 81 GLU A N 1
ATOM 593 C CA . GLU A 1 81 ? 9.637 4.454 -8.075 1.00 92.81 81 GLU A CA 1
ATOM 594 C C . GLU A 1 81 ? 8.404 4.662 -8.959 1.00 92.81 81 GLU A C 1
ATOM 596 O O . GLU A 1 81 ? 7.535 5.463 -8.619 1.00 92.81 81 GLU A O 1
ATOM 601 N N . VAL A 1 82 ? 8.326 3.984 -10.109 1.00 92.19 82 VAL A N 1
ATOM 602 C CA . VAL A 1 82 ? 7.201 4.153 -11.036 1.00 92.19 82 VAL A CA 1
ATOM 603 C C . VAL A 1 82 ? 5.908 3.604 -10.431 1.00 92.19 82 VAL A C 1
ATOM 605 O O . VAL A 1 82 ? 4.859 4.221 -10.593 1.00 92.19 82 VAL A O 1
ATOM 608 N N . LEU A 1 83 ? 5.977 2.510 -9.667 1.00 92.62 83 LEU A N 1
ATOM 609 C CA . LEU A 1 83 ? 4.828 1.972 -8.937 1.00 92.62 83 LEU A CA 1
ATOM 610 C C . LEU A 1 83 ? 4.371 2.936 -7.830 1.00 92.62 83 LEU A C 1
ATOM 612 O O . LEU A 1 83 ? 3.202 3.318 -7.818 1.00 92.62 83 LEU A O 1
ATOM 616 N N . GLU A 1 84 ? 5.290 3.433 -6.993 1.00 91.69 84 GLU A N 1
ATOM 617 C CA . GLU A 1 84 ? 4.953 4.394 -5.926 1.00 91.69 84 GLU A CA 1
ATOM 618 C C . GLU A 1 84 ? 4.360 5.702 -6.471 1.00 91.69 84 GLU A C 1
ATOM 620 O O . GLU A 1 84 ? 3.372 6.207 -5.933 1.00 91.69 84 GLU A O 1
ATOM 625 N N . ARG A 1 85 ? 4.931 6.245 -7.557 1.00 88.69 85 ARG A N 1
ATOM 626 C CA . ARG A 1 85 ? 4.403 7.436 -8.251 1.00 88.69 85 ARG A CA 1
ATOM 627 C C . ARG A 1 85 ? 3.060 7.175 -8.928 1.00 88.69 85 ARG A C 1
ATOM 629 O O . ARG A 1 85 ? 2.279 8.098 -9.114 1.00 88.69 85 ARG A O 1
ATOM 636 N N . GLY A 1 86 ? 2.795 5.928 -9.313 1.00 87.44 86 GLY A N 1
ATOM 637 C CA . GLY A 1 86 ? 1.501 5.499 -9.841 1.00 87.44 86 GLY A CA 1
ATOM 638 C C . GLY A 1 86 ? 0.426 5.339 -8.764 1.00 87.44 86 GLY A C 1
ATOM 639 O O . GLY A 1 86 ? -0.699 4.971 -9.093 1.00 87.44 86 GLY A O 1
ATOM 640 N N . GLY A 1 87 ? 0.756 5.586 -7.489 1.00 87.38 87 GLY A N 1
ATOM 641 C CA . GLY A 1 87 ? -0.158 5.381 -6.370 1.00 87.38 87 GLY A CA 1
ATOM 642 C C . GLY A 1 87 ? -0.402 3.902 -6.068 1.00 87.38 87 GLY A C 1
ATOM 643 O O . GLY A 1 87 ? -1.474 3.557 -5.576 1.00 87.38 87 GLY A O 1
ATOM 644 N N . LEU A 1 88 ? 0.564 3.033 -6.381 1.00 88.81 88 LEU A N 1
ATOM 645 C CA . LEU A 1 88 ? 0.480 1.594 -6.157 1.00 88.81 88 LEU A CA 1
ATOM 646 C C . LEU A 1 88 ? 1.503 1.145 -5.128 1.00 88.81 88 LEU A C 1
ATOM 648 O O . LEU A 1 88 ? 2.681 1.478 -5.244 1.00 88.81 88 LEU A O 1
ATOM 652 N N . ASP A 1 89 ? 1.061 0.305 -4.192 1.00 90.38 89 ASP A N 1
ATOM 653 C CA . ASP A 1 89 ? 1.975 -0.494 -3.383 1.00 90.38 89 ASP A CA 1
ATOM 654 C C . ASP A 1 89 ? 2.778 -1.434 -4.314 1.00 90.38 89 ASP A C 1
ATOM 656 O O . ASP A 1 89 ? 2.194 -2.314 -4.965 1.00 90.38 89 ASP A O 1
ATOM 660 N N . PRO A 1 90 ? 4.119 -1.291 -4.379 1.00 90.00 90 PRO A N 1
ATOM 661 C CA . PRO A 1 90 ? 4.958 -2.140 -5.216 1.00 90.00 90 PRO A CA 1
ATOM 662 C C . PRO A 1 90 ? 4.868 -3.641 -4.901 1.00 90.00 90 PRO A C 1
ATOM 664 O O . PRO A 1 90 ? 5.169 -4.463 -5.768 1.00 90.00 90 PRO A O 1
ATOM 667 N N . LEU A 1 91 ? 4.474 -4.020 -3.680 1.00 84.94 91 LEU A N 1
ATOM 668 C CA . LEU A 1 91 ? 4.284 -5.412 -3.270 1.00 84.94 91 LEU A CA 1
ATOM 669 C C . LEU A 1 91 ? 2.860 -5.924 -3.518 1.00 84.94 91 LEU A C 1
ATOM 671 O O . LEU A 1 91 ? 2.708 -7.124 -3.741 1.00 84.94 91 LEU A O 1
ATOM 675 N N . ALA A 1 92 ? 1.845 -5.059 -3.561 1.00 76.69 92 ALA A N 1
ATOM 676 C CA . ALA A 1 92 ? 0.479 -5.444 -3.938 1.00 76.69 92 ALA A CA 1
ATOM 677 C C . ALA A 1 92 ? 0.360 -5.788 -5.435 1.00 76.69 92 ALA A C 1
ATOM 679 O O . ALA A 1 92 ? -0.484 -6.588 -5.838 1.00 76.69 92 ALA A O 1
ATOM 680 N N . ALA A 1 93 ? 1.276 -5.283 -6.274 1.00 65.38 93 ALA A N 1
ATOM 681 C CA . ALA A 1 93 ? 1.365 -5.625 -7.702 1.00 65.38 93 ALA A CA 1
ATOM 682 C C . ALA A 1 93 ? 1.558 -7.136 -7.991 1.00 65.38 93 ALA A C 1
ATOM 684 O O . ALA A 1 93 ? 1.459 -7.556 -9.149 1.00 65.38 93 ALA A O 1
ATOM 685 N N . ARG A 1 94 ? 1.816 -7.940 -6.948 1.00 70.19 94 ARG A N 1
ATOM 686 C CA . ARG A 1 94 ? 1.900 -9.410 -6.939 1.00 70.19 94 ARG A CA 1
ATOM 687 C C . ARG A 1 94 ? 0.602 -10.127 -7.257 1.00 70.19 94 ARG A C 1
ATOM 689 O O . ARG A 1 94 ? 0.634 -11.225 -7.802 1.00 70.19 94 ARG A O 1
ATOM 696 N N . GLU A 1 95 ? -0.517 -9.541 -6.859 1.00 68.44 95 GLU A N 1
ATOM 697 C CA . GLU A 1 95 ? -1.824 -10.199 -6.932 1.00 68.44 95 GLU A CA 1
ATOM 698 C C . GLU A 1 95 ? -2.443 -10.096 -8.333 1.00 68.44 95 GLU A C 1
ATOM 700 O O . GLU A 1 95 ? -3.374 -10.829 -8.664 1.00 68.44 95 GLU A O 1
ATOM 705 N N . GLY A 1 96 ? -1.890 -9.224 -9.185 1.00 77.75 96 GLY A N 1
ATOM 706 C CA . GLY A 1 96 ? -2.338 -8.994 -10.554 1.00 77.75 96 GLY A CA 1
ATOM 707 C C . GLY A 1 96 ? -1.443 -9.609 -11.632 1.00 77.75 96 GLY A C 1
ATOM 708 O O . GLY A 1 96 ? -0.313 -10.052 -11.404 1.00 77.75 96 GLY A O 1
ATOM 709 N N . ARG A 1 97 ? -1.927 -9.557 -12.877 1.00 90.31 97 ARG A N 1
ATOM 710 C CA . ARG A 1 97 ? -1.182 -9.981 -14.074 1.00 90.31 97 ARG A CA 1
ATOM 711 C C . ARG A 1 97 ? -0.248 -8.881 -14.573 1.00 90.31 97 ARG A C 1
ATOM 713 O O . ARG A 1 97 ? -0.263 -8.544 -15.749 1.00 90.31 97 ARG A O 1
ATOM 720 N N . THR A 1 98 ? 0.538 -8.272 -13.692 1.00 93.88 98 THR A N 1
ATOM 721 C CA . THR A 1 98 ? 1.437 -7.176 -14.083 1.00 93.88 98 THR A CA 1
ATOM 722 C C . THR A 1 98 ? 2.556 -7.704 -14.988 1.00 93.88 98 THR A C 1
ATOM 724 O O . THR A 1 98 ? 3.271 -8.627 -14.608 1.00 93.88 98 THR A O 1
ATOM 727 N N . GLY A 1 99 ? 2.722 -7.146 -16.186 1.00 94.12 99 GLY A N 1
ATOM 728 C CA . GLY A 1 99 ? 3.806 -7.491 -17.106 1.00 94.12 99 GLY A CA 1
ATOM 729 C C . GLY A 1 99 ? 5.059 -6.632 -16.903 1.00 94.12 99 GLY A C 1
ATOM 730 O O . GLY A 1 99 ? 4.977 -5.486 -16.461 1.00 94.12 99 GLY A O 1
ATOM 731 N N . ALA A 1 100 ? 6.227 -7.163 -17.263 1.00 94.12 100 ALA A N 1
ATOM 732 C CA . ALA A 1 100 ? 7.513 -6.473 -17.200 1.00 94.12 100 ALA A CA 1
ATOM 733 C C . ALA A 1 100 ? 8.280 -6.587 -18.524 1.00 94.12 100 ALA A C 1
ATOM 735 O O . ALA A 1 100 ? 8.593 -7.685 -18.987 1.00 94.12 100 ALA A O 1
ATOM 736 N N . TYR A 1 101 ? 8.637 -5.442 -19.104 1.00 92.31 101 TYR A N 1
ATOM 737 C CA . TYR A 1 101 ? 9.225 -5.340 -20.439 1.00 92.31 101 TYR A CA 1
ATOM 738 C C . TYR A 1 101 ? 10.463 -4.440 -20.407 1.00 92.31 101 TYR A C 1
ATOM 740 O O . TYR A 1 101 ? 10.394 -3.272 -20.027 1.00 92.31 101 TYR A O 1
ATOM 748 N N . GLY A 1 102 ? 11.614 -4.958 -20.833 1.00 87.88 102 GLY A N 1
ATOM 749 C CA . GLY A 1 102 ? 12.855 -4.175 -20.894 1.00 87.88 102 GLY A CA 1
ATOM 750 C C . GLY A 1 102 ? 14.101 -5.016 -20.653 1.00 87.88 102 GLY A C 1
ATOM 751 O O . GLY A 1 102 ? 14.048 -6.240 -20.702 1.00 87.88 102 GLY A O 1
ATOM 752 N N . CYS A 1 103 ? 15.237 -4.386 -20.354 1.00 80.88 103 CYS A N 1
ATOM 753 C CA . CYS A 1 103 ? 16.508 -5.098 -20.146 1.00 80.88 103 CYS A CA 1
ATOM 754 C C . CYS A 1 103 ? 16.560 -5.946 -18.855 1.00 80.88 103 CYS A C 1
ATOM 756 O O . CYS A 1 103 ? 17.433 -6.808 -18.714 1.00 80.88 103 CYS A O 1
ATOM 758 N N . ALA A 1 104 ? 15.622 -5.719 -17.931 1.00 83.62 104 ALA A N 1
ATOM 759 C CA . ALA A 1 104 ? 15.517 -6.400 -16.642 1.00 83.62 104 ALA A CA 1
ATOM 760 C C . ALA A 1 104 ? 14.193 -7.170 -16.469 1.00 83.62 104 ALA A C 1
ATOM 762 O O . ALA A 1 104 ? 13.822 -7.463 -15.338 1.00 83.62 104 ALA A O 1
ATOM 763 N N . GLY A 1 105 ? 13.467 -7.492 -17.552 1.00 85.06 105 GLY A N 1
ATOM 764 C CA . GLY A 1 105 ? 12.113 -8.072 -17.483 1.00 85.06 105 GLY A CA 1
ATOM 765 C C . GLY A 1 105 ? 11.993 -9.272 -16.532 1.00 85.06 105 GLY A C 1
ATOM 766 O O . GLY A 1 105 ? 11.137 -9.283 -15.650 1.00 85.06 105 GLY A O 1
ATOM 767 N N . ALA A 1 106 ? 12.909 -10.241 -16.633 1.00 84.88 106 ALA A N 1
ATOM 768 C CA . ALA A 1 106 ? 12.927 -11.406 -15.742 1.00 84.88 106 ALA A CA 1
ATOM 769 C C . ALA A 1 106 ? 13.258 -11.053 -14.277 1.00 84.88 106 ALA A C 1
ATOM 771 O O . ALA A 1 106 ? 12.671 -11.615 -13.353 1.00 84.88 106 ALA A O 1
ATOM 772 N N . GLN A 1 107 ? 14.191 -10.125 -14.046 1.00 87.81 107 GLN A N 1
ATOM 773 C CA . GLN A 1 107 ? 14.569 -9.684 -12.700 1.00 87.81 107 GLN A CA 1
ATOM 774 C C . GLN A 1 107 ? 13.443 -8.895 -12.031 1.00 87.81 107 GLN A C 1
ATOM 776 O O . GLN A 1 107 ? 13.193 -9.104 -10.849 1.00 87.81 107 GLN A O 1
ATOM 781 N N . LEU A 1 108 ? 12.748 -8.041 -12.785 1.00 89.00 108 LEU A N 1
ATOM 782 C CA . LEU A 1 108 ? 11.564 -7.315 -12.334 1.00 89.00 108 LEU A CA 1
ATOM 783 C C . LEU A 1 108 ? 10.466 -8.297 -11.922 1.00 89.00 108 LEU A C 1
ATOM 785 O O . LEU A 1 108 ? 9.997 -8.256 -10.787 1.00 89.00 108 LEU A O 1
ATOM 789 N N . ALA A 1 109 ? 10.124 -9.240 -12.801 1.00 88.12 109 ALA A N 1
ATOM 790 C CA . ALA A 1 109 ? 9.118 -10.249 -12.497 1.00 88.12 109 ALA A CA 1
ATOM 791 C C . ALA A 1 109 ? 9.468 -11.055 -11.239 1.00 88.12 109 ALA A C 1
ATOM 793 O O . ALA A 1 109 ? 8.603 -11.267 -10.398 1.00 88.12 109 ALA A O 1
ATOM 794 N N . ASN A 1 110 ? 10.734 -11.440 -11.054 1.00 87.88 110 ASN A N 1
ATOM 795 C CA . ASN A 1 110 ? 11.158 -12.182 -9.868 1.00 87.88 110 ASN A CA 1
ATOM 796 C C . ASN A 1 110 ? 11.162 -11.330 -8.584 1.00 87.88 110 ASN A C 1
ATOM 798 O O . ASN A 1 110 ? 10.649 -11.769 -7.556 1.00 87.88 110 ASN A O 1
ATOM 802 N N . ALA A 1 111 ? 11.723 -10.117 -8.628 1.00 88.19 111 ALA A N 1
ATOM 803 C CA . ALA A 1 111 ? 11.858 -9.249 -7.457 1.00 88.19 111 ALA A CA 1
ATOM 804 C C . ALA A 1 111 ? 10.491 -8.808 -6.917 1.00 88.19 111 ALA A C 1
ATOM 806 O O . ALA A 1 111 ? 10.221 -8.903 -5.717 1.00 88.19 111 ALA A O 1
ATOM 807 N N . PHE A 1 112 ? 9.599 -8.401 -7.820 1.00 89.19 112 PHE A N 1
ATOM 808 C CA . PHE A 1 112 ? 8.256 -7.962 -7.464 1.00 89.19 112 PHE A CA 1
ATOM 809 C C . PHE A 1 112 ? 7.250 -9.123 -7.408 1.00 89.19 112 PHE A C 1
ATOM 811 O O . PHE A 1 112 ? 6.176 -8.933 -6.864 1.00 89.19 112 PHE A O 1
ATOM 818 N N . ARG A 1 113 ? 7.609 -10.340 -7.854 1.00 87.62 113 ARG A N 1
ATOM 819 C CA . ARG A 1 113 ? 6.723 -11.519 -8.029 1.00 87.62 113 ARG A CA 1
ATOM 820 C C . ARG A 1 113 ? 5.494 -11.220 -8.891 1.00 87.62 113 ARG A C 1
ATOM 822 O O . ARG A 1 113 ? 4.364 -11.465 -8.484 1.00 87.62 113 ARG A O 1
ATOM 829 N N . LEU A 1 114 ? 5.734 -10.667 -10.073 1.00 89.75 114 LEU A N 1
ATOM 830 C CA . LEU A 1 114 ? 4.682 -10.274 -11.007 1.00 89.75 114 LEU A CA 1
ATOM 831 C C . LEU A 1 114 ? 4.095 -11.495 -11.735 1.00 89.75 114 LEU A C 1
ATOM 833 O O . LEU A 1 114 ? 4.839 -12.405 -12.106 1.00 89.75 114 LEU A O 1
ATOM 837 N N . GLY A 1 115 ? 2.777 -11.496 -11.957 1.00 87.94 115 GLY A N 1
ATOM 838 C CA . GLY A 1 115 ? 2.058 -12.601 -12.605 1.00 87.94 115 GLY A CA 1
ATOM 839 C C . GLY A 1 115 ? 1.881 -12.494 -14.127 1.00 87.94 115 GLY A C 1
ATOM 840 O O . GLY A 1 115 ? 1.367 -13.432 -14.732 1.00 87.94 115 GLY A O 1
ATOM 841 N N . GLY A 1 116 ? 2.252 -11.371 -14.751 1.00 91.06 116 GLY A N 1
ATOM 842 C CA . GLY A 1 116 ? 2.114 -11.146 -16.196 1.00 91.06 116 GLY A CA 1
ATOM 843 C C . GLY A 1 116 ? 3.362 -11.518 -17.015 1.00 91.06 116 GLY A C 1
ATOM 844 O O . GLY A 1 116 ? 4.339 -12.048 -16.473 1.00 91.06 116 GLY A O 1
ATOM 845 N N . PRO A 1 117 ? 3.370 -11.233 -18.333 1.00 92.81 117 PRO A N 1
ATOM 846 C CA . PRO A 1 117 ? 4.500 -11.546 -19.204 1.00 92.81 117 PRO A CA 1
ATOM 847 C C . PRO A 1 117 ? 5.785 -10.829 -18.775 1.00 92.81 117 PRO A C 1
ATOM 849 O O . PRO A 1 117 ? 5.782 -9.633 -18.493 1.00 92.81 117 PRO A O 1
ATOM 852 N N . ALA A 1 118 ? 6.906 -11.551 -18.770 1.00 91.81 118 ALA A N 1
ATOM 853 C CA . ALA A 1 118 ? 8.216 -11.033 -18.382 1.00 91.81 118 ALA A CA 1
ATOM 854 C C . ALA A 1 118 ? 9.192 -11.127 -19.561 1.00 91.81 118 ALA A C 1
ATOM 856 O O . ALA A 1 118 ? 9.862 -12.143 -19.760 1.00 91.81 118 ALA A O 1
ATOM 857 N N . ILE A 1 119 ? 9.260 -10.071 -20.370 1.00 86.25 119 ILE A N 1
ATOM 858 C CA . ILE A 1 119 ? 10.008 -10.071 -21.628 1.00 86.25 119 ILE A CA 1
ATOM 859 C C . ILE A 1 119 ? 11.292 -9.261 -21.479 1.00 86.25 119 ILE A C 1
ATOM 861 O O . ILE A 1 119 ? 11.284 -8.038 -21.316 1.00 86.25 119 ILE A O 1
ATOM 865 N N . THR A 1 120 ? 12.420 -9.960 -21.608 1.00 84.81 120 THR A N 1
ATOM 866 C CA . THR A 1 120 ? 13.734 -9.323 -21.694 1.00 84.81 120 THR A CA 1
ATOM 867 C C . THR A 1 120 ? 14.029 -8.946 -23.144 1.00 84.81 120 THR A C 1
ATOM 869 O O . THR A 1 120 ? 14.288 -9.823 -23.967 1.00 84.81 120 THR A O 1
ATOM 872 N N . VAL A 1 121 ? 13.998 -7.650 -23.462 1.00 76.12 121 VAL A N 1
ATOM 873 C CA . VAL A 1 121 ? 14.318 -7.136 -24.807 1.00 76.12 121 VAL A CA 1
ATOM 874 C C . VAL A 1 121 ? 15.793 -6.717 -24.856 1.00 76.12 121 VAL A C 1
ATOM 876 O O . VAL A 1 121 ? 16.302 -6.090 -23.927 1.00 76.12 121 VAL A O 1
ATOM 879 N N . GLY A 1 122 ? 16.499 -7.129 -25.914 1.00 59.38 122 GLY A N 1
ATOM 880 C CA . GLY A 1 122 ? 17.947 -6.965 -26.061 1.00 59.38 122 GLY A CA 1
ATOM 881 C C . GLY A 1 122 ? 18.407 -5.508 -26.234 1.00 59.38 122 GLY A C 1
ATOM 882 O O . GLY A 1 122 ? 17.935 -4.807 -27.124 1.00 59.38 122 GLY A O 1
ATOM 883 N N . THR A 1 123 ? 19.379 -5.141 -25.393 1.00 52.97 123 THR A N 1
ATOM 884 C CA . THR A 1 123 ? 20.235 -3.934 -25.344 1.00 52.97 123 THR A CA 1
ATOM 885 C C . THR A 1 123 ? 19.590 -2.563 -25.083 1.00 52.97 123 THR A C 1
ATOM 887 O O . THR A 1 123 ? 18.439 -2.272 -25.393 1.00 52.97 123 THR A O 1
ATOM 890 N N . ALA A 1 124 ? 20.421 -1.714 -24.470 1.00 49.69 124 ALA A N 1
ATOM 891 C CA . ALA A 1 124 ? 20.226 -0.335 -24.030 1.00 49.69 124 ALA A CA 1
ATOM 892 C C . ALA A 1 124 ? 19.342 0.562 -24.929 1.00 49.69 124 ALA A C 1
ATOM 894 O O . ALA A 1 124 ? 18.584 1.388 -24.425 1.00 49.69 124 ALA A O 1
ATOM 895 N N . HIS A 1 125 ? 19.394 0.400 -26.251 1.00 56.28 125 HIS A N 1
ATOM 896 C CA . HIS A 1 125 ? 18.768 1.339 -27.185 1.00 56.28 125 HIS A CA 1
ATOM 897 C C . HIS A 1 125 ? 17.352 0.952 -27.643 1.00 56.28 125 HIS A C 1
ATOM 899 O O . HIS A 1 125 ? 16.799 1.617 -28.514 1.00 56.28 125 HIS A O 1
ATOM 905 N N . THR A 1 126 ? 16.717 -0.072 -27.058 1.00 67.88 126 THR A N 1
ATOM 906 C CA . THR A 1 126 ? 15.372 -0.534 -27.467 1.00 67.88 126 THR A CA 1
ATOM 907 C C . THR A 1 126 ? 14.218 -0.278 -26.468 1.00 67.88 126 THR A C 1
ATOM 909 O O . THR A 1 126 ? 13.245 -1.039 -26.481 1.00 67.88 126 THR A O 1
ATOM 912 N N . PRO A 1 127 ? 14.201 0.800 -25.645 1.00 78.81 127 PRO A N 1
ATOM 913 C CA . PRO A 1 127 ? 13.120 1.005 -24.671 1.00 78.81 127 PRO A CA 1
ATOM 914 C C . PRO A 1 127 ? 11.745 1.171 -25.339 1.00 78.81 127 PRO A C 1
ATOM 916 O O . PRO A 1 127 ? 10.737 0.731 -24.795 1.00 78.81 127 PRO A O 1
ATOM 919 N N . LEU A 1 128 ? 11.684 1.732 -26.553 1.00 87.69 128 LEU A N 1
ATOM 920 C CA . LEU A 1 128 ? 10.423 1.876 -27.291 1.00 87.69 128 LEU A CA 1
ATOM 921 C C . LEU A 1 128 ? 9.866 0.542 -27.800 1.00 87.69 128 LEU A C 1
ATOM 923 O O . LEU A 1 128 ? 8.653 0.398 -27.929 1.00 87.69 128 LEU A O 1
ATOM 927 N N . VAL A 1 129 ? 10.728 -0.447 -28.054 1.00 88.56 129 VAL A N 1
ATOM 928 C CA . VAL A 1 129 ? 10.280 -1.807 -28.385 1.00 88.56 129 VAL A CA 1
ATOM 929 C C . VAL A 1 129 ? 9.651 -2.451 -27.155 1.00 88.56 129 VAL A C 1
ATOM 931 O O . VAL A 1 129 ? 8.582 -3.041 -27.266 1.00 88.56 129 VAL A O 1
ATOM 934 N N . ALA A 1 130 ? 10.256 -2.284 -25.974 1.00 91.19 130 ALA A N 1
ATOM 935 C CA . ALA A 1 130 ? 9.672 -2.761 -24.722 1.00 91.19 130 ALA A CA 1
ATOM 936 C C . ALA A 1 130 ? 8.293 -2.128 -24.456 1.00 91.19 130 ALA A C 1
ATOM 938 O O . ALA A 1 130 ? 7.343 -2.844 -24.148 1.00 91.19 130 ALA A O 1
ATOM 939 N N . VAL A 1 131 ? 8.153 -0.814 -24.670 1.00 93.31 131 VAL A N 1
ATOM 940 C CA . VAL A 1 131 ? 6.856 -0.116 -24.581 1.00 93.31 131 VAL A CA 1
ATOM 941 C C . VAL A 1 131 ? 5.856 -0.651 -25.609 1.00 93.31 131 VAL A C 1
ATOM 943 O O . VAL A 1 131 ? 4.700 -0.877 -25.267 1.00 93.31 131 VAL A O 1
ATOM 946 N N . HIS A 1 132 ? 6.275 -0.906 -26.852 1.00 92.94 132 HIS A N 1
ATOM 947 C CA . HIS A 1 132 ? 5.393 -1.497 -27.862 1.00 92.94 132 HIS A CA 1
ATOM 948 C C . HIS A 1 132 ? 4.872 -2.881 -27.447 1.00 92.94 132 HIS A C 1
ATOM 950 O O . HIS A 1 132 ? 3.674 -3.140 -27.564 1.00 92.94 132 HIS A O 1
ATOM 956 N N . MET A 1 133 ? 5.746 -3.751 -26.930 1.00 93.69 133 MET A N 1
ATOM 957 C CA . MET A 1 133 ? 5.366 -5.083 -26.443 1.00 93.69 133 MET A CA 1
ATOM 958 C C . MET A 1 133 ? 4.399 -5.000 -25.256 1.00 93.69 133 MET A C 1
ATOM 960 O O . MET A 1 133 ? 3.409 -5.727 -25.216 1.00 93.69 133 MET A O 1
ATOM 964 N N . ALA A 1 134 ? 4.635 -4.069 -24.330 1.00 95.19 134 ALA A N 1
ATOM 965 C CA . ALA A 1 134 ? 3.734 -3.807 -23.212 1.00 95.19 134 ALA A CA 1
ATOM 966 C C . ALA A 1 134 ? 2.345 -3.344 -23.682 1.00 95.19 134 ALA A C 1
ATOM 968 O O . ALA A 1 134 ? 1.331 -3.874 -23.237 1.00 95.19 134 ALA A O 1
ATOM 969 N N . VAL A 1 135 ? 2.292 -2.404 -24.634 1.00 94.31 135 VAL A N 1
ATOM 970 C CA . VAL A 1 135 ? 1.039 -1.917 -25.238 1.00 94.31 135 VAL A CA 1
ATOM 971 C C . VAL A 1 135 ? 0.265 -3.050 -25.911 1.00 94.31 135 VAL A C 1
ATOM 973 O O . VAL A 1 135 ? -0.954 -3.112 -25.778 1.00 94.31 135 VAL A O 1
ATOM 976 N N . ARG A 1 136 ? 0.953 -3.952 -26.621 1.00 93.44 136 ARG A N 1
ATOM 977 C CA . ARG A 1 136 ? 0.332 -5.142 -27.225 1.00 93.44 136 ARG A CA 1
ATOM 978 C C . ARG A 1 136 ? -0.281 -6.050 -26.169 1.00 93.44 136 ARG A C 1
ATOM 980 O O . ARG A 1 136 ? -1.462 -6.351 -26.259 1.00 93.44 136 ARG A O 1
ATOM 987 N N . SER A 1 137 ? 0.490 -6.379 -25.141 1.00 94.88 137 SER A N 1
ATOM 988 C CA . SER A 1 137 ? 0.069 -7.298 -24.080 1.00 94.88 137 SER A CA 1
ATOM 989 C C . SER A 1 137 ? -1.118 -6.752 -23.270 1.00 94.88 137 SER A C 1
ATOM 991 O O . SER A 1 137 ? -2.010 -7.505 -22.900 1.00 94.88 137 SER A O 1
ATOM 993 N N . LEU A 1 138 ? -1.184 -5.431 -23.048 1.00 94.38 138 LEU A N 1
ATOM 994 C CA . LEU A 1 138 ? -2.339 -4.769 -22.420 1.00 94.38 138 LEU A CA 1
ATOM 995 C C . LEU A 1 138 ? -3.598 -4.823 -23.302 1.00 94.38 138 LEU A C 1
ATOM 997 O O . LEU A 1 138 ? -4.700 -5.037 -22.795 1.00 94.38 138 LEU A O 1
ATOM 1001 N N . ARG A 1 139 ? -3.442 -4.624 -24.618 1.00 91.38 139 ARG A N 1
ATOM 1002 C CA . ARG A 1 139 ? -4.544 -4.670 -25.598 1.00 91.38 139 ARG A CA 1
ATOM 1003 C C . ARG A 1 139 ? -5.071 -6.081 -25.831 1.00 91.38 139 ARG A C 1
ATOM 1005 O O . ARG A 1 139 ? -6.259 -6.257 -26.058 1.00 91.38 139 ARG A O 1
ATOM 1012 N N . GLU A 1 140 ? -4.184 -7.066 -25.788 1.00 91.81 140 GLU A N 1
ATOM 1013 C CA . GLU A 1 140 ? -4.505 -8.486 -25.961 1.00 91.81 140 GLU A CA 1
ATOM 1014 C C . GLU A 1 140 ? -4.960 -9.145 -24.647 1.00 91.81 140 GLU A C 1
ATOM 1016 O O . GLU A 1 140 ? -5.229 -10.342 -24.618 1.00 91.81 140 GLU A O 1
ATOM 1021 N N . ASP A 1 141 ? -5.088 -8.352 -23.576 1.00 91.88 141 ASP A N 1
ATOM 1022 C CA . ASP A 1 141 ? -5.495 -8.784 -22.238 1.00 91.88 141 ASP A CA 1
ATOM 1023 C C . ASP A 1 141 ? -4.604 -9.894 -21.643 1.00 91.88 141 ASP A C 1
ATOM 1025 O O . ASP A 1 141 ? -5.046 -10.735 -20.861 1.00 91.88 141 ASP A O 1
ATOM 1029 N N . GLU A 1 142 ? -3.314 -9.895 -21.988 1.00 93.31 142 GLU A N 1
ATOM 1030 C CA . GLU A 1 142 ? -2.303 -10.763 -21.369 1.00 93.31 142 GLU A CA 1
ATOM 1031 C C . GLU A 1 142 ? -1.850 -10.224 -20.003 1.00 93.31 142 GLU A C 1
ATOM 1033 O O . GLU A 1 142 ? -1.436 -10.988 -19.126 1.00 93.31 142 GLU A O 1
ATOM 1038 N N . CYS A 1 143 ? -1.941 -8.906 -19.814 1.00 94.06 143 CYS A N 1
ATOM 1039 C CA . CYS A 1 143 ? -1.669 -8.213 -18.560 1.00 94.06 143 CYS A CA 1
ATOM 1040 C C . CYS A 1 143 ? -2.655 -7.065 -18.326 1.00 94.06 143 CYS A C 1
ATOM 1042 O O . CYS A 1 143 ? -3.129 -6.455 -19.280 1.00 94.06 143 CYS A O 1
ATOM 1044 N N . ASP A 1 144 ? -2.894 -6.731 -17.057 1.00 92.88 144 ASP A N 1
ATOM 1045 C CA . ASP A 1 144 ? -3.754 -5.604 -16.650 1.00 92.88 144 ASP A CA 1
ATOM 1046 C C . ASP A 1 144 ? -2.948 -4.324 -16.376 1.00 92.88 144 ASP A C 1
ATOM 1048 O O . ASP A 1 144 ? -3.465 -3.213 -16.410 1.00 92.88 144 ASP A O 1
ATOM 1052 N N . LEU A 1 145 ? -1.649 -4.481 -16.127 1.00 94.75 145 LEU A N 1
ATOM 1053 C CA . LEU A 1 145 ? -0.695 -3.421 -15.825 1.00 94.75 145 LEU A CA 1
ATOM 1054 C C . LEU A 1 145 ? 0.646 -3.806 -16.448 1.00 94.75 145 LEU A C 1
ATOM 1056 O O . LEU A 1 145 ? 0.985 -4.988 -16.478 1.00 94.75 145 LEU A O 1
ATOM 1060 N N . ALA A 1 146 ? 1.432 -2.848 -16.929 1.00 95.88 146 ALA A N 1
ATOM 1061 C CA . ALA A 1 146 ? 2.738 -3.140 -17.507 1.00 95.88 146 ALA A CA 1
ATOM 1062 C C . ALA A 1 146 ? 3.804 -2.124 -17.095 1.00 95.88 146 ALA A C 1
ATOM 1064 O O . ALA A 1 146 ? 3.614 -0.916 -17.208 1.00 95.88 146 ALA A O 1
ATOM 1065 N N . ILE A 1 147 ? 4.962 -2.631 -16.679 1.00 95.19 147 ILE A N 1
ATOM 1066 C CA . ILE A 1 147 ? 6.168 -1.841 -16.438 1.00 95.19 147 ILE A CA 1
ATOM 1067 C C . ILE A 1 147 ? 7.055 -1.988 -17.667 1.00 95.19 147 ILE A C 1
ATOM 1069 O O . ILE A 1 147 ? 7.465 -3.100 -18.009 1.00 95.19 147 ILE A O 1
ATOM 1073 N N . ALA A 1 148 ? 7.346 -0.882 -18.343 1.00 93.81 148 ALA A N 1
ATOM 1074 C CA . ALA A 1 148 ? 8.106 -0.896 -19.585 1.00 93.81 148 ALA A CA 1
ATOM 1075 C C . ALA A 1 148 ? 9.198 0.169 -19.594 1.00 93.81 148 ALA A C 1
ATOM 1077 O O . ALA A 1 148 ? 8.942 1.339 -19.314 1.00 93.81 148 ALA A O 1
ATOM 1078 N N . GLY A 1 149 ? 10.417 -0.213 -19.968 1.00 87.88 149 GLY A N 1
ATOM 1079 C CA . GLY A 1 149 ? 11.511 0.745 -20.027 1.00 87.88 149 GLY A CA 1
ATOM 1080 C C . GLY A 1 149 ? 12.850 0.162 -20.441 1.00 87.88 149 GLY A C 1
ATOM 1081 O O . GLY A 1 149 ? 12.949 -0.934 -20.996 1.00 87.88 149 GLY A O 1
ATOM 1082 N N . GLY A 1 150 ? 13.900 0.933 -20.190 1.00 81.81 150 GLY A N 1
ATOM 1083 C CA . GLY A 1 150 ? 15.263 0.563 -20.539 1.00 81.81 150 GLY A CA 1
ATOM 1084 C C . GLY A 1 150 ? 16.291 1.400 -19.796 1.00 81.81 150 GLY A C 1
ATOM 1085 O O . GLY A 1 150 ? 16.018 2.519 -19.362 1.00 81.81 150 GLY A O 1
ATOM 1086 N N . ALA A 1 151 ? 17.483 0.833 -19.656 1.00 77.94 151 ALA A N 1
ATOM 1087 C CA . ALA A 1 151 ? 18.603 1.449 -18.967 1.00 77.94 151 ALA A CA 1
ATOM 1088 C C . ALA A 1 151 ? 19.881 1.291 -19.787 1.00 77.94 151 ALA A C 1
ATOM 1090 O O . ALA A 1 151 ? 20.148 0.224 -20.349 1.00 77.94 151 ALA A O 1
ATOM 1091 N N . THR A 1 152 ? 20.656 2.369 -19.848 1.00 68.19 152 THR A N 1
ATOM 1092 C CA . THR A 1 152 ? 21.910 2.464 -20.592 1.00 68.19 152 THR A CA 1
ATOM 1093 C C . THR A 1 152 ? 22.918 3.268 -19.779 1.00 68.19 152 THR A C 1
ATOM 1095 O O . THR A 1 152 ? 22.541 4.184 -19.047 1.00 68.19 152 THR A O 1
ATOM 1098 N N . ASP A 1 153 ? 24.206 2.986 -19.954 1.00 63.12 153 ASP A N 1
ATOM 1099 C CA . ASP A 1 153 ? 25.249 3.766 -19.281 1.00 63.12 153 ASP A CA 1
ATOM 1100 C C . ASP A 1 153 ? 25.373 5.197 -19.850 1.00 63.12 153 ASP A C 1
ATOM 1102 O O . ASP A 1 153 ? 25.819 6.105 -19.148 1.00 63.12 153 ASP A O 1
ATOM 1106 N N . THR A 1 154 ? 24.989 5.417 -21.116 1.00 61.09 154 THR A N 1
ATOM 1107 C CA . THR A 1 154 ? 25.209 6.680 -21.850 1.00 61.09 154 THR A CA 1
ATOM 1108 C C . THR A 1 154 ? 24.017 7.629 -21.839 1.00 61.09 154 THR A C 1
ATOM 1110 O O . THR A 1 154 ? 24.210 8.839 -21.749 1.00 61.09 154 THR A O 1
ATOM 1113 N N . ASP A 1 155 ? 22.802 7.088 -21.913 1.00 63.09 155 ASP A N 1
ATOM 1114 C CA . ASP A 1 155 ? 21.544 7.834 -22.055 1.00 63.09 155 ASP A CA 1
ATOM 1115 C C . ASP A 1 155 ? 20.716 7.838 -20.757 1.00 63.09 155 ASP A C 1
ATOM 1117 O O . ASP A 1 155 ? 19.650 8.452 -20.695 1.00 63.09 155 ASP A O 1
ATOM 1121 N N . GLY A 1 156 ? 21.213 7.171 -19.710 1.00 73.94 156 GLY A N 1
ATOM 1122 C CA . GLY A 1 156 ? 20.516 7.008 -18.441 1.00 73.94 156 GLY A CA 1
ATOM 1123 C C . GLY A 1 156 ? 19.497 5.872 -18.485 1.00 73.94 156 GLY A C 1
ATOM 1124 O O . GLY A 1 156 ? 19.565 4.975 -19.332 1.00 73.94 156 GLY A O 1
ATOM 1125 N N . ALA A 1 157 ? 18.553 5.896 -17.551 1.00 81.44 157 ALA A N 1
ATOM 1126 C CA . ALA A 1 157 ? 17.536 4.863 -17.412 1.00 81.44 157 ALA A CA 1
ATOM 1127 C C . ALA A 1 157 ? 16.144 5.470 -17.263 1.00 81.44 157 ALA A C 1
ATOM 1129 O O . ALA A 1 157 ? 15.982 6.494 -16.606 1.00 81.44 157 ALA A O 1
ATOM 1130 N N . SER A 1 158 ? 15.144 4.834 -17.865 1.00 85.81 158 SER A N 1
ATOM 1131 C CA . SER A 1 158 ? 13.751 5.276 -17.808 1.00 85.81 158 SER A CA 1
ATOM 1132 C C . SER A 1 158 ? 12.808 4.090 -17.680 1.00 85.81 158 SER A C 1
ATOM 1134 O O . SER A 1 158 ? 12.999 3.076 -18.353 1.00 85.81 158 SER A O 1
ATOM 1136 N N . MET A 1 159 ? 11.760 4.257 -16.880 1.00 89.94 159 MET A N 1
ATOM 1137 C CA . MET A 1 159 ? 10.653 3.314 -16.727 1.00 89.94 159 MET A CA 1
ATOM 1138 C C . MET A 1 159 ? 9.315 4.040 -16.848 1.00 89.94 159 MET A C 1
ATOM 1140 O O . MET A 1 159 ? 9.168 5.166 -16.371 1.00 89.94 159 MET A O 1
ATOM 1144 N N . LEU A 1 160 ? 8.346 3.376 -17.473 1.00 94.19 160 LEU A N 1
ATOM 1145 C CA . LEU A 1 160 ? 6.952 3.789 -17.574 1.00 94.19 160 LEU A CA 1
ATOM 1146 C C . LEU A 1 160 ? 6.057 2.737 -16.922 1.00 94.19 160 LEU A C 1
ATOM 1148 O O . LEU A 1 160 ? 6.304 1.538 -17.070 1.00 94.19 160 LEU A O 1
ATOM 1152 N N . LEU A 1 161 ? 4.997 3.203 -16.270 1.00 95.12 161 LEU A N 1
ATOM 1153 C CA . LEU A 1 161 ? 3.871 2.377 -15.857 1.00 95.12 161 LEU A CA 1
ATOM 1154 C C . LEU A 1 161 ? 2.714 2.599 -16.827 1.00 95.12 161 LEU A C 1
ATOM 1156 O O . LEU A 1 161 ? 2.292 3.736 -17.048 1.00 95.12 161 LEU A O 1
ATOM 1160 N N . LEU A 1 162 ? 2.224 1.514 -17.412 1.00 96.00 162 LEU A N 1
ATOM 1161 C CA . LEU A 1 162 ? 1.223 1.522 -18.469 1.00 96.00 162 LEU A CA 1
ATOM 1162 C C . LEU A 1 162 ? 0.003 0.704 -18.062 1.00 96.00 162 LEU A C 1
ATOM 1164 O O . LEU A 1 162 ? 0.139 -0.389 -17.517 1.00 96.00 162 LEU A O 1
ATOM 1168 N N . GLU A 1 163 ? -1.176 1.199 -18.403 1.00 94.62 163 GLU A N 1
ATOM 1169 C CA . GLU A 1 163 ? -2.455 0.537 -18.139 1.00 94.62 163 GLU A CA 1
ATOM 1170 C C . GLU A 1 163 ? -3.454 0.895 -19.238 1.00 94.62 163 GLU A C 1
ATOM 1172 O O . GLU A 1 163 ? -3.282 1.896 -19.937 1.00 94.62 163 GLU A O 1
ATOM 1177 N N . ARG A 1 164 ? -4.511 0.103 -19.418 1.00 93.69 164 ARG A N 1
ATOM 1178 C CA . ARG A 1 164 ? -5.627 0.518 -20.279 1.00 93.69 164 ARG A CA 1
ATOM 1179 C C . ARG A 1 164 ? -6.247 1.801 -19.725 1.00 93.69 164 ARG A C 1
ATOM 1181 O O . ARG A 1 164 ? -6.410 1.956 -18.519 1.00 93.69 164 ARG A O 1
ATOM 1188 N N . LEU A 1 165 ? -6.591 2.742 -20.602 1.00 91.19 165 LEU A N 1
ATOM 1189 C CA . LEU A 1 165 ? -7.129 4.042 -20.193 1.00 91.19 165 LEU A CA 1
ATOM 1190 C C . LEU A 1 165 ? -8.440 3.900 -19.402 1.00 91.19 165 LEU A C 1
ATOM 1192 O O . LEU A 1 165 ? -8.677 4.659 -18.463 1.00 91.19 165 LEU A O 1
ATOM 1196 N N . SER A 1 166 ? -9.270 2.923 -19.769 1.00 88.88 166 SER A N 1
ATOM 1197 C CA . SER A 1 166 ? -10.502 2.569 -19.061 1.00 88.88 166 SER A CA 1
ATOM 1198 C C . SER A 1 166 ? -10.231 2.109 -17.626 1.00 88.88 166 SER A C 1
ATOM 1200 O O . SER A 1 166 ? -10.863 2.611 -16.696 1.00 88.88 166 SER A O 1
ATOM 1202 N N . ASP A 1 167 ? -9.248 1.231 -17.434 1.00 90.69 167 ASP A N 1
ATOM 1203 C CA . ASP A 1 167 ? -8.863 0.712 -16.119 1.00 90.69 167 ASP A CA 1
ATOM 1204 C C . ASP A 1 167 ? -8.188 1.782 -15.260 1.00 90.69 167 ASP A C 1
ATOM 1206 O O . ASP A 1 167 ? -8.564 1.955 -14.104 1.00 90.69 167 ASP A O 1
ATOM 1210 N N . ALA A 1 168 ? -7.286 2.586 -15.832 1.00 88.69 168 ALA A N 1
ATOM 1211 C CA . ALA A 1 168 ? -6.669 3.703 -15.119 1.00 88.69 168 ALA A CA 1
ATOM 1212 C C . ALA A 1 168 ? -7.734 4.672 -14.572 1.00 88.69 168 ALA A C 1
ATOM 1214 O O . ALA A 1 168 ? -7.700 5.036 -13.398 1.00 88.69 168 ALA A O 1
ATOM 1215 N N . ARG A 1 169 ? -8.743 5.020 -15.385 1.00 87.19 169 ARG A N 1
ATOM 1216 C CA . ARG A 1 169 ? -9.883 5.849 -14.954 1.00 87.19 169 ARG A CA 1
ATOM 1217 C C . ARG A 1 169 ? -10.741 5.152 -13.899 1.00 87.19 169 ARG A C 1
ATOM 1219 O O . ARG A 1 169 ? -11.115 5.784 -12.916 1.00 87.19 169 ARG A O 1
ATOM 1226 N N . ARG A 1 170 ? -11.037 3.860 -14.079 1.00 86.44 170 ARG A N 1
ATOM 1227 C CA . ARG A 1 170 ? -11.813 3.056 -13.120 1.00 86.44 170 ARG A CA 1
ATOM 1228 C C . ARG A 1 170 ? -11.131 2.985 -11.755 1.00 86.44 170 ARG A C 1
ATOM 1230 O O . ARG A 1 170 ? -11.808 3.062 -10.737 1.00 86.44 170 ARG A O 1
ATOM 1237 N N . HIS A 1 171 ? -9.810 2.852 -11.740 1.00 85.12 171 HIS A N 1
ATOM 1238 C CA . HIS A 1 171 ? -8.994 2.810 -10.531 1.00 85.12 171 HIS A CA 1
ATOM 1239 C C . HIS A 1 171 ? -8.656 4.203 -9.973 1.00 85.12 171 HIS A C 1
ATOM 1241 O O . HIS A 1 171 ? -7.945 4.288 -8.972 1.00 85.12 171 HIS A O 1
ATOM 1247 N N . GLY A 1 172 ? -9.121 5.285 -10.612 1.00 82.94 172 GLY A N 1
ATOM 1248 C CA . GLY A 1 172 ? -8.816 6.659 -10.204 1.00 82.94 172 GLY A CA 1
ATOM 1249 C C . GLY A 1 172 ? -7.320 6.992 -10.258 1.00 82.94 172 GLY A C 1
ATOM 1250 O O . GLY A 1 172 ? -6.832 7.768 -9.440 1.00 82.94 172 GLY A O 1
ATOM 1251 N N . ARG A 1 173 ? -6.571 6.357 -11.165 1.00 84.38 173 ARG A N 1
ATOM 1252 C CA . ARG A 1 173 ? -5.128 6.559 -11.334 1.00 84.38 173 ARG A CA 1
ATOM 1253 C C . ARG A 1 173 ? -4.850 7.808 -12.179 1.00 84.38 173 ARG A C 1
ATOM 1255 O O . ARG A 1 173 ? -5.626 8.099 -13.093 1.00 84.38 173 ARG A O 1
ATOM 1262 N N . PRO A 1 174 ? -3.738 8.519 -11.917 1.00 82.38 174 PRO A N 1
ATOM 1263 C CA . PRO A 1 174 ? -3.340 9.662 -12.733 1.00 82.38 174 PRO A CA 1
ATOM 1264 C C . PRO A 1 174 ? -3.068 9.229 -14.177 1.00 82.38 174 PRO A C 1
ATOM 1266 O O . PRO A 1 174 ? -2.584 8.122 -14.424 1.00 82.38 174 PRO A O 1
ATOM 1269 N N . VAL A 1 175 ? -3.355 10.108 -15.140 1.00 86.69 175 VAL A N 1
ATOM 1270 C CA . VAL A 1 175 ? -3.050 9.867 -16.558 1.00 86.69 175 VAL A CA 1
ATOM 1271 C C . VAL A 1 175 ? -2.176 10.999 -17.082 1.00 86.69 175 VAL A C 1
ATOM 1273 O O . VAL A 1 175 ? -2.660 12.087 -17.371 1.00 86.69 175 VAL A O 1
ATOM 1276 N N . LEU A 1 176 ? -0.880 10.729 -17.258 1.00 85.44 176 LEU A N 1
ATOM 1277 C CA . LEU A 1 176 ? 0.083 11.726 -17.743 1.00 85.44 176 LEU A CA 1
ATOM 1278 C C . LEU A 1 176 ? -0.046 11.964 -19.254 1.00 85.44 176 LEU A C 1
ATOM 1280 O O . LEU A 1 176 ? 0.064 13.083 -19.755 1.00 85.44 176 LEU A O 1
ATOM 1284 N N . ALA A 1 177 ? -0.242 10.884 -20.005 1.00 86.69 177 ALA A N 1
ATOM 1285 C CA . ALA A 1 177 ? -0.416 10.907 -21.450 1.00 86.69 177 ALA A CA 1
ATOM 1286 C C . ALA A 1 177 ? -1.088 9.615 -21.918 1.00 86.69 177 ALA A C 1
ATOM 1288 O O . ALA A 1 177 ? -1.098 8.607 -21.214 1.00 86.69 177 ALA A O 1
ATOM 1289 N N . VAL A 1 178 ? -1.613 9.629 -23.138 1.00 90.50 178 VAL A N 1
ATOM 1290 C CA . VAL A 1 178 ? -2.228 8.464 -23.775 1.00 90.50 178 VAL A CA 1
ATOM 1291 C C . VAL A 1 178 ? -1.387 8.031 -24.969 1.00 90.50 178 VAL A C 1
ATOM 1293 O O . VAL A 1 178 ? -1.115 8.830 -25.863 1.00 90.50 178 VAL A O 1
ATOM 1296 N N . ILE A 1 179 ? -0.994 6.760 -25.010 1.00 91.81 179 ILE A N 1
ATOM 1297 C CA . ILE A 1 179 ? -0.394 6.128 -26.183 1.00 91.81 179 ILE A CA 1
ATOM 1298 C C . ILE A 1 179 ? -1.521 5.791 -27.157 1.00 91.81 179 ILE A C 1
ATOM 1300 O O . ILE A 1 179 ? -2.345 4.907 -26.911 1.00 91.81 179 ILE A O 1
ATOM 1304 N N . VAL A 1 180 ? -1.543 6.511 -28.272 1.00 89.31 180 VAL A N 1
ATOM 1305 C CA . VAL A 1 180 ? -2.566 6.381 -29.315 1.00 89.31 180 VAL A CA 1
ATOM 1306 C C . VAL A 1 180 ? -2.186 5.243 -30.256 1.00 89.31 180 VAL A C 1
ATOM 1308 O O . VAL A 1 180 ? -2.975 4.330 -30.509 1.00 89.31 180 VAL A O 1
ATOM 1311 N N . ALA A 1 181 ? -0.932 5.239 -30.706 1.00 89.81 181 ALA A N 1
ATOM 1312 C CA . ALA A 1 181 ? -0.396 4.195 -31.562 1.00 89.81 181 ALA A CA 1
ATOM 1313 C C . ALA A 1 181 ? 1.076 3.917 -31.267 1.00 89.81 181 ALA A C 1
ATOM 1315 O O . ALA A 1 181 ? 1.825 4.772 -30.793 1.00 89.81 181 ALA A O 1
ATOM 1316 N N . SER A 1 182 ? 1.492 2.695 -31.581 1.00 91.75 182 SER A N 1
ATOM 1317 C CA . SER A 1 182 ? 2.878 2.258 -31.514 1.00 91.75 182 SER A CA 1
ATOM 1318 C C . SER A 1 182 ? 3.165 1.272 -32.640 1.00 91.75 182 SER A C 1
ATOM 1320 O O . SER A 1 182 ? 2.307 0.464 -33.006 1.00 91.75 182 SER A O 1
ATOM 1322 N N . ALA A 1 183 ? 4.374 1.314 -33.191 1.00 89.50 183 ALA A N 1
ATOM 1323 C CA . ALA A 1 183 ? 4.803 0.370 -34.214 1.00 89.50 183 ALA A CA 1
ATOM 1324 C C . ALA A 1 183 ? 6.304 0.092 -34.136 1.00 89.50 183 ALA A C 1
ATOM 1326 O O . ALA A 1 183 ? 7.095 0.955 -33.760 1.00 89.50 183 ALA A O 1
ATOM 1327 N N . VAL A 1 184 ? 6.684 -1.114 -34.554 1.00 89.38 184 VAL A N 1
ATOM 1328 C CA . VAL A 1 184 ? 8.071 -1.542 -34.768 1.00 89.38 184 VAL A CA 1
ATOM 1329 C C . VAL A 1 184 ? 8.224 -1.881 -36.247 1.00 89.38 184 VAL A C 1
ATOM 1331 O O . VAL A 1 184 ? 7.322 -2.465 -36.850 1.00 89.38 184 VAL A O 1
ATOM 1334 N N . GLY A 1 185 ? 9.340 -1.493 -36.855 1.00 84.94 185 GLY A N 1
ATOM 1335 C CA . GLY A 1 185 ? 9.558 -1.646 -38.288 1.00 84.94 185 GLY A CA 1
ATOM 1336 C C . GLY A 1 185 ? 11.011 -1.918 -38.649 1.00 84.94 185 GLY A C 1
ATOM 1337 O O . GLY A 1 185 ? 11.909 -1.861 -37.817 1.00 84.94 185 GLY A O 1
ATOM 1338 N N . ALA A 1 186 ? 11.243 -2.207 -39.930 1.00 81.62 186 ALA A N 1
ATOM 1339 C CA . ALA A 1 186 ? 12.594 -2.395 -40.464 1.00 81.62 186 ALA A CA 1
ATOM 1340 C C . ALA A 1 186 ? 13.405 -1.084 -40.520 1.00 81.62 186 ALA A C 1
ATOM 1342 O O . ALA A 1 186 ? 14.630 -1.126 -40.517 1.00 81.62 186 ALA A O 1
ATOM 1343 N N . THR A 1 187 ? 12.726 0.066 -40.597 1.00 85.88 187 THR A N 1
ATOM 1344 C CA . THR A 1 187 ? 13.320 1.411 -40.521 1.00 85.88 187 THR A CA 1
ATOM 1345 C C . THR A 1 187 ? 12.415 2.321 -39.694 1.00 85.88 187 THR A C 1
ATOM 1347 O O . THR A 1 187 ? 11.236 2.003 -39.495 1.00 85.88 187 THR A O 1
ATOM 1350 N N . VAL A 1 188 ? 12.954 3.443 -39.206 1.00 85.00 188 VAL A N 1
ATOM 1351 C CA . VAL A 1 188 ? 12.200 4.399 -38.377 1.00 85.00 188 VAL A CA 1
ATOM 1352 C C . VAL A 1 188 ? 11.050 5.014 -39.168 1.00 85.00 188 VAL A C 1
ATOM 1354 O O . VAL A 1 188 ? 9.950 5.126 -38.643 1.00 85.00 188 VAL A O 1
ATOM 1357 N N . GLU A 1 189 ? 11.256 5.309 -40.450 1.00 87.56 189 GLU A N 1
ATOM 1358 C CA . GLU A 1 189 ? 10.235 5.865 -41.344 1.00 87.56 189 GLU A CA 1
ATOM 1359 C C . GLU A 1 189 ? 9.078 4.882 -41.533 1.00 87.56 189 GLU A C 1
ATOM 1361 O O . GLU A 1 189 ? 7.916 5.249 -41.407 1.00 87.56 189 GLU A O 1
ATOM 1366 N N . ARG A 1 190 ? 9.378 3.594 -41.753 1.00 88.44 190 ARG A N 1
ATOM 1367 C CA . ARG A 1 190 ? 8.332 2.566 -41.876 1.00 88.44 190 ARG A CA 1
ATOM 1368 C C . ARG A 1 190 ? 7.572 2.354 -40.572 1.00 88.44 190 ARG A C 1
ATOM 1370 O O . ARG A 1 190 ? 6.374 2.080 -40.614 1.00 88.44 190 ARG A O 1
ATOM 1377 N N . ALA A 1 191 ? 8.260 2.442 -39.434 1.00 88.44 191 ALA A N 1
ATOM 1378 C CA . ALA A 1 191 ? 7.618 2.376 -38.127 1.00 88.44 191 ALA A CA 1
ATOM 1379 C C . ALA A 1 191 ? 6.696 3.590 -37.912 1.00 88.44 191 ALA A C 1
ATOM 1381 O O . ALA A 1 191 ? 5.542 3.402 -37.536 1.00 88.44 191 ALA A O 1
ATOM 1382 N N . ALA A 1 192 ? 7.161 4.802 -38.227 1.00 89.12 192 ALA A N 1
ATOM 1383 C CA . ALA A 1 192 ? 6.377 6.032 -38.139 1.00 89.12 192 ALA A CA 1
ATOM 1384 C C . ALA A 1 192 ? 5.121 5.973 -39.014 1.00 89.12 192 ALA A C 1
ATOM 1386 O O . ALA A 1 192 ? 4.012 6.106 -38.504 1.00 89.12 192 ALA A O 1
ATOM 1387 N N . ASP A 1 193 ? 5.278 5.648 -40.297 1.00 90.12 193 ASP A N 1
ATOM 1388 C CA . ASP A 1 193 ? 4.169 5.494 -41.238 1.00 90.12 193 ASP A CA 1
ATOM 1389 C C . ASP A 1 193 ? 3.130 4.471 -40.757 1.00 90.12 193 ASP A C 1
ATOM 1391 O O . ASP A 1 193 ? 1.928 4.644 -40.942 1.00 90.12 193 ASP A O 1
ATOM 1395 N N . SER A 1 194 ? 3.588 3.362 -40.171 1.00 90.19 194 SER A N 1
ATOM 1396 C CA . SER A 1 194 ? 2.701 2.329 -39.636 1.00 90.19 194 SER A CA 1
ATOM 1397 C C . SER A 1 194 ? 1.926 2.825 -38.412 1.00 90.19 194 SER A C 1
ATOM 1399 O O . SER A 1 194 ? 0.716 2.619 -38.335 1.00 90.19 194 SER A O 1
ATOM 1401 N N . ALA A 1 195 ? 2.600 3.511 -37.483 1.00 88.31 195 ALA A N 1
ATOM 1402 C CA . ALA A 1 195 ? 1.975 4.062 -36.284 1.00 88.31 195 ALA A CA 1
ATOM 1403 C C . ALA A 1 195 ? 0.966 5.173 -36.618 1.00 88.31 195 ALA A C 1
ATOM 1405 O O . ALA A 1 195 ? -0.145 5.152 -36.097 1.00 88.31 195 ALA A O 1
ATOM 1406 N N . LEU A 1 196 ? 1.314 6.091 -37.523 1.00 88.44 196 LEU A N 1
ATOM 1407 C CA . LEU A 1 196 ? 0.433 7.172 -37.975 1.00 88.44 196 LEU A CA 1
ATOM 1408 C C . LEU A 1 196 ? -0.811 6.631 -38.684 1.00 88.44 196 LEU A C 1
ATOM 1410 O O . LEU A 1 196 ? -1.929 6.988 -38.319 1.00 88.44 196 LEU A O 1
ATOM 1414 N N . ARG A 1 197 ? -0.643 5.668 -39.603 1.00 89.44 197 ARG A N 1
ATOM 1415 C CA . ARG A 1 197 ? -1.784 4.994 -40.244 1.00 89.44 197 ARG A CA 1
ATOM 1416 C C . ARG A 1 197 ? -2.674 4.267 -39.241 1.00 89.44 197 ARG A C 1
ATOM 1418 O O . ARG A 1 197 ? -3.890 4.317 -39.381 1.00 89.44 197 ARG A O 1
ATOM 1425 N N . ALA A 1 198 ? -2.091 3.607 -38.239 1.00 85.75 198 ALA A N 1
ATOM 1426 C CA . ALA A 1 198 ? -2.857 2.953 -37.180 1.00 85.75 198 ALA A CA 1
ATOM 1427 C C . ALA A 1 198 ? -3.615 3.958 -36.294 1.00 85.75 198 ALA A C 1
ATOM 1429 O O . ALA A 1 198 ? -4.680 3.625 -35.784 1.00 85.75 198 ALA A O 1
ATOM 1430 N N . ALA A 1 199 ? -3.087 5.175 -36.129 1.00 85.62 199 ALA A N 1
ATOM 1431 C CA . ALA A 1 199 ? -3.751 6.271 -35.426 1.00 85.62 199 ALA A CA 1
ATOM 1432 C C . ALA A 1 199 ? -4.772 7.035 -36.292 1.00 85.62 199 ALA A C 1
ATOM 1434 O O . ALA A 1 199 ? -5.533 7.830 -35.750 1.00 85.62 199 ALA A O 1
ATOM 1435 N N . GLY A 1 200 ? -4.786 6.821 -37.614 1.00 87.75 200 GLY A N 1
ATOM 1436 C CA . GLY A 1 200 ? -5.582 7.622 -38.548 1.00 87.75 200 GLY A CA 1
ATOM 1437 C C . GLY A 1 200 ? -5.086 9.065 -38.691 1.00 87.75 200 GLY A C 1
ATOM 1438 O O . GLY A 1 200 ? -5.898 9.953 -38.927 1.00 87.75 200 GLY A O 1
ATOM 1439 N N . LEU A 1 201 ? -3.780 9.292 -38.516 1.00 87.62 201 LEU A N 1
ATOM 1440 C CA . LEU A 1 201 ? -3.139 10.609 -38.537 1.00 87.62 201 LEU A CA 1
ATOM 1441 C C . LEU A 1 201 ? -2.187 10.748 -39.727 1.00 87.62 201 LEU A C 1
ATOM 1443 O O . LEU A 1 201 ? -1.572 9.772 -40.162 1.00 87.62 201 LEU A O 1
ATOM 1447 N N . GLU A 1 202 ? -2.016 11.976 -40.204 1.00 88.12 202 GLU A N 1
ATOM 1448 C CA . GLU A 1 202 ? -0.991 12.356 -41.173 1.00 88.12 202 GLU A CA 1
ATOM 1449 C C . GLU A 1 202 ? 0.262 12.902 -40.459 1.00 88.12 202 GLU A C 1
ATOM 1451 O O . GLU A 1 202 ? 0.185 13.372 -39.321 1.00 88.12 202 GLU A O 1
ATOM 1456 N N . PRO A 1 203 ? 1.445 12.908 -41.105 1.00 84.94 203 PRO A N 1
ATOM 1457 C CA . PRO A 1 203 ? 2.664 13.462 -40.507 1.00 84.94 203 PRO A CA 1
ATOM 1458 C C . PRO A 1 203 ? 2.561 14.936 -40.084 1.00 84.94 203 PRO A C 1
ATOM 1460 O O . PRO A 1 203 ? 3.336 15.373 -39.242 1.00 84.94 203 PRO A O 1
ATOM 1463 N N . SER A 1 204 ? 1.635 15.707 -40.667 1.00 84.00 204 SER A N 1
ATOM 1464 C CA . SER A 1 204 ? 1.365 17.101 -40.285 1.00 84.00 204 SER A CA 1
ATOM 1465 C C . SER A 1 204 ? 0.579 17.251 -38.984 1.00 84.00 204 SER A C 1
ATOM 1467 O O . SER A 1 204 ? 0.528 18.352 -38.447 1.00 84.00 204 SER A O 1
ATOM 1469 N N . ASP A 1 205 ? -0.045 16.173 -38.505 1.00 84.31 205 ASP A N 1
ATOM 1470 C CA . ASP A 1 205 ? -0.910 16.185 -37.322 1.00 84.31 205 ASP A CA 1
ATOM 1471 C C . ASP A 1 205 ? -0.130 15.899 -36.030 1.00 84.31 205 ASP A C 1
ATOM 1473 O O . ASP A 1 205 ? -0.695 15.956 -34.935 1.00 84.31 205 ASP A O 1
ATOM 147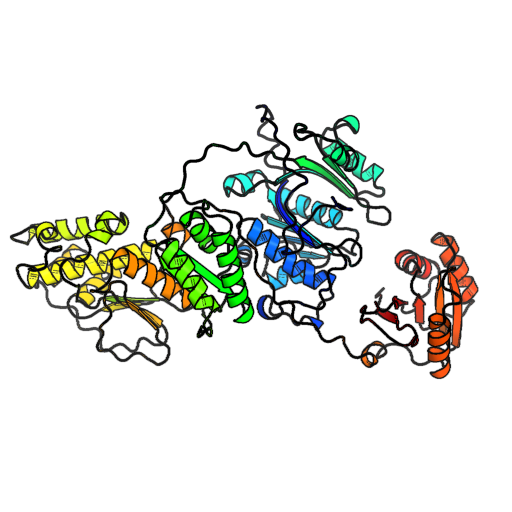7 N N . VAL A 1 206 ? 1.159 15.556 -36.155 1.00 83.19 206 VAL A N 1
ATOM 1478 C CA . VAL A 1 206 ? 2.044 15.228 -35.037 1.00 83.19 206 VAL A CA 1
ATOM 1479 C C . VAL A 1 206 ? 3.187 16.229 -34.910 1.00 83.19 206 VAL A C 1
ATOM 1481 O O . VAL A 1 206 ? 3.925 16.493 -35.856 1.00 83.19 206 VAL A O 1
ATOM 1484 N N . ASP A 1 207 ? 3.396 16.711 -33.694 1.00 81.06 207 ASP A N 1
ATOM 1485 C CA . ASP A 1 207 ? 4.563 17.492 -33.317 1.00 81.06 207 ASP A CA 1
ATOM 1486 C C . ASP A 1 207 ? 5.761 16.563 -33.066 1.00 81.06 207 ASP A C 1
ATOM 1488 O O . ASP A 1 207 ? 5.631 15.445 -32.540 1.00 81.06 207 ASP A O 1
ATOM 1492 N N . THR A 1 208 ? 6.967 17.016 -33.413 1.00 71.00 208 THR A N 1
ATOM 1493 C CA . THR A 1 208 ? 8.206 16.316 -33.057 1.00 71.00 208 THR A CA 1
ATOM 1494 C C . THR A 1 208 ? 8.790 16.842 -31.744 1.00 71.00 208 THR A C 1
ATOM 1496 O O . THR A 1 208 ? 8.503 17.943 -31.274 1.00 71.00 208 THR A O 1
ATOM 1499 N N . LEU A 1 209 ? 9.708 16.077 -31.147 1.00 63.28 209 LEU A N 1
ATOM 1500 C CA . LEU A 1 209 ? 10.467 16.510 -29.963 1.00 63.28 209 LEU A CA 1
ATOM 1501 C C . LEU A 1 209 ? 11.279 17.803 -30.171 1.00 63.28 209 LEU A C 1
ATOM 1503 O O . LEU A 1 209 ? 11.636 18.455 -29.187 1.00 63.28 209 LEU A O 1
ATOM 1507 N N . ALA A 1 210 ? 11.620 18.156 -31.414 1.00 58.34 210 ALA A N 1
ATOM 1508 C CA . ALA A 1 210 ? 12.282 19.422 -31.723 1.00 58.34 210 ALA A CA 1
ATOM 1509 C C . ALA A 1 210 ? 11.291 20.595 -31.645 1.00 58.34 210 ALA A C 1
ATOM 1511 O O . ALA A 1 210 ? 11.635 21.636 -31.083 1.00 58.34 210 ALA A O 1
ATOM 1512 N N . ASP A 1 211 ? 10.061 20.379 -32.112 1.00 53.97 211 ASP A N 1
ATOM 1513 C CA . ASP A 1 211 ? 8.974 21.363 -32.104 1.00 53.97 211 ASP A CA 1
ATOM 1514 C C . ASP A 1 211 ? 8.517 21.661 -30.667 1.00 53.97 211 ASP A C 1
ATOM 1516 O O . ASP A 1 211 ? 8.345 22.822 -30.289 1.00 53.97 211 ASP A O 1
ATOM 1520 N N . LEU A 1 212 ? 8.487 20.636 -29.804 1.00 55.66 212 LEU A N 1
ATOM 1521 C CA . LEU A 1 212 ? 8.157 20.752 -28.375 1.00 55.66 212 LEU A CA 1
ATOM 1522 C C . LEU A 1 212 ? 9.054 21.706 -27.576 1.00 55.66 212 LEU A C 1
ATOM 1524 O O . LEU A 1 212 ? 8.605 22.264 -26.580 1.00 55.66 212 LEU A O 1
ATOM 1528 N N . ARG A 1 213 ? 10.304 21.951 -27.995 1.00 50.75 213 ARG A N 1
ATOM 1529 C CA . ARG A 1 213 ? 11.176 22.935 -27.316 1.00 50.75 213 ARG A CA 1
ATOM 1530 C C . ARG A 1 213 ? 10.775 24.386 -27.590 1.00 50.75 213 ARG A C 1
ATOM 1532 O O . ARG A 1 213 ? 11.240 25.280 -26.887 1.00 50.75 213 ARG A O 1
ATOM 1539 N N . SER A 1 214 ? 9.976 24.611 -28.630 1.00 46.59 214 SER A N 1
ATOM 1540 C CA . SER A 1 214 ? 9.488 25.927 -29.054 1.00 46.59 214 SER A CA 1
ATOM 1541 C C . SER A 1 214 ? 8.007 26.159 -28.764 1.00 46.59 214 SER A C 1
ATOM 1543 O O . SER A 1 214 ? 7.535 27.285 -28.920 1.00 46.59 214 SER A O 1
ATOM 1545 N N . LEU A 1 215 ? 7.283 25.121 -28.337 1.00 46.84 215 LEU A N 1
ATOM 1546 C CA . LEU A 1 215 ? 5.859 25.201 -28.047 1.00 46.84 215 LEU A CA 1
ATOM 1547 C C . LEU A 1 215 ? 5.612 25.911 -26.707 1.00 46.84 215 LEU A C 1
ATOM 1549 O O . LEU A 1 215 ? 6.182 25.570 -25.672 1.00 46.84 215 LEU A O 1
ATOM 1553 N N . THR A 1 216 ? 4.752 26.929 -26.744 1.00 48.00 216 THR A N 1
ATOM 1554 C CA . THR A 1 216 ? 4.141 27.537 -25.556 1.00 48.00 216 THR A CA 1
ATOM 1555 C C . THR A 1 216 ? 3.019 26.636 -25.033 1.00 48.00 216 THR A C 1
ATOM 1557 O O . THR A 1 216 ? 2.482 25.828 -25.784 1.00 48.00 216 THR A O 1
ATOM 1560 N N . SER A 1 217 ? 2.653 26.796 -23.760 1.00 49.97 217 SER A N 1
ATOM 1561 C CA . SER A 1 217 ? 1.762 25.948 -22.939 1.00 49.97 217 SER A CA 1
ATOM 1562 C C . SER A 1 217 ? 0.366 25.599 -23.484 1.00 49.97 217 SER A C 1
ATOM 1564 O O . SER A 1 217 ? -0.379 24.929 -22.781 1.00 49.97 217 SER A O 1
ATOM 1566 N N . ASP A 1 218 ? -0.005 26.020 -24.690 1.00 45.81 218 ASP A N 1
ATOM 1567 C CA . ASP A 1 218 ? -1.390 26.041 -25.176 1.00 45.81 218 ASP A CA 1
ATOM 1568 C C . ASP A 1 218 ? -1.637 25.062 -26.346 1.00 45.81 218 ASP A C 1
ATOM 1570 O O . ASP A 1 218 ? -2.656 25.155 -27.031 1.00 45.81 218 ASP A O 1
ATOM 1574 N N . HIS A 1 219 ? -0.720 24.127 -26.629 1.00 52.91 219 HIS A N 1
ATOM 1575 C CA . HIS A 1 219 ? -0.918 23.103 -27.667 1.00 52.91 219 HIS A CA 1
ATOM 1576 C C . HIS A 1 219 ? -1.322 21.744 -27.089 1.00 52.91 219 HIS A C 1
ATOM 1578 O O . HIS A 1 219 ? -0.609 21.149 -26.287 1.00 52.91 219 HIS A O 1
ATOM 1584 N N . CYS A 1 220 ? -2.475 21.252 -27.551 1.00 54.69 220 CYS A N 1
ATOM 1585 C CA . CYS A 1 220 ? -3.037 19.932 -27.255 1.00 54.69 220 CYS A CA 1
ATOM 1586 C C . CYS A 1 220 ? -2.934 19.029 -28.503 1.00 54.69 220 CYS A C 1
ATOM 1588 O O . CYS A 1 220 ? -3.928 18.478 -28.973 1.00 54.69 220 CYS A O 1
ATOM 1590 N N . GLY A 1 221 ? -1.741 18.976 -29.106 1.00 74.25 221 GLY A N 1
ATOM 1591 C CA . GLY A 1 221 ? -1.447 18.185 -30.305 1.00 74.25 221 GLY A CA 1
ATOM 1592 C C . GLY A 1 221 ? -0.962 16.768 -29.989 1.00 74.25 221 GLY A C 1
ATOM 1593 O O . GLY A 1 221 ? -0.647 16.432 -28.843 1.00 74.25 221 GLY A O 1
ATOM 1594 N N . PHE A 1 222 ? -0.891 15.919 -31.015 1.00 83.62 222 PHE A N 1
ATOM 1595 C CA . PHE A 1 222 ? -0.237 14.616 -30.908 1.00 83.62 222 PHE A CA 1
ATOM 1596 C C . PHE A 1 222 ? 1.281 14.786 -30.974 1.00 83.62 222 PHE A C 1
ATOM 1598 O O . PHE A 1 222 ? 1.788 15.612 -31.719 1.00 83.62 222 PHE A O 1
ATOM 1605 N N . VAL A 1 223 ? 2.024 13.973 -30.230 1.00 85.00 223 VAL A N 1
ATOM 1606 C CA . VAL A 1 223 ? 3.489 13.999 -30.188 1.00 85.00 223 VAL A CA 1
ATOM 1607 C C . VAL A 1 223 ? 4.039 12.684 -30.712 1.00 85.00 223 VAL A C 1
ATOM 1609 O O . VAL A 1 223 ? 3.639 11.609 -30.263 1.00 85.00 223 VAL A O 1
ATOM 1612 N N . SER A 1 224 ? 5.012 12.767 -31.613 1.00 86.19 224 SER A N 1
ATOM 1613 C CA . SER A 1 224 ? 5.720 11.605 -32.148 1.00 86.19 224 SER A CA 1
ATOM 1614 C C . SER A 1 224 ? 7.076 11.381 -31.465 1.00 86.19 224 SER A C 1
ATOM 1616 O O . SER A 1 224 ? 7.869 12.305 -31.256 1.00 86.19 224 SER A O 1
ATOM 1618 N N . VAL A 1 225 ? 7.372 10.125 -31.117 1.00 86.19 225 VAL A N 1
ATOM 1619 C CA . VAL A 1 225 ? 8.639 9.706 -30.497 1.00 86.19 225 VAL A CA 1
ATOM 1620 C C . VAL A 1 225 ? 9.195 8.496 -31.240 1.00 86.19 225 VAL A C 1
ATOM 1622 O O . VAL A 1 225 ? 8.540 7.464 -31.336 1.00 86.19 225 VAL A O 1
ATOM 1625 N N . SER A 1 226 ? 10.424 8.610 -31.747 1.00 85.12 226 SER A N 1
ATOM 1626 C CA . SER A 1 226 ? 11.100 7.552 -32.513 1.00 85.12 226 SER A CA 1
ATOM 1627 C C . SER A 1 226 ? 12.352 7.039 -31.813 1.00 85.12 226 SER A C 1
ATOM 1629 O O . SER A 1 226 ? 13.016 7.790 -31.094 1.00 85.12 226 SER A O 1
ATOM 1631 N N . SER A 1 227 ? 12.706 5.778 -32.072 1.00 80.25 227 SER A N 1
ATOM 1632 C CA . SER A 1 227 ? 13.988 5.211 -31.651 1.00 80.25 227 SER A CA 1
ATOM 1633 C C . SER A 1 227 ? 15.159 5.974 -32.289 1.00 80.25 227 SER A C 1
ATOM 1635 O O . SER A 1 227 ? 15.048 6.409 -33.440 1.00 80.25 227 SER A O 1
ATOM 1637 N N . PRO A 1 228 ? 16.296 6.116 -31.585 1.00 72.81 228 PRO A N 1
ATOM 1638 C CA . PRO A 1 228 ? 17.496 6.707 -32.163 1.00 72.81 228 PRO A CA 1
ATOM 1639 C C . PRO A 1 228 ? 18.095 5.818 -33.273 1.00 72.81 228 PRO A C 1
ATOM 1641 O O . PRO A 1 228 ? 17.814 4.616 -33.327 1.00 72.81 228 PRO A O 1
ATOM 1644 N N . PRO A 1 229 ? 18.955 6.374 -34.148 1.00 68.06 229 PRO A N 1
ATOM 1645 C CA . PRO A 1 229 ? 19.708 5.588 -35.124 1.00 68.06 229 PRO A CA 1
ATOM 1646 C C . PRO A 1 229 ? 20.515 4.463 -34.458 1.00 68.06 229 PRO A C 1
ATOM 1648 O O . PRO A 1 229 ? 21.061 4.652 -33.374 1.00 68.06 229 PRO A O 1
ATOM 1651 N N . GLY A 1 230 ? 20.600 3.299 -35.107 1.00 66.19 230 GLY A N 1
ATOM 1652 C CA . GLY A 1 230 ? 21.315 2.123 -34.584 1.00 66.19 230 GLY A CA 1
ATOM 1653 C C . GLY A 1 230 ? 20.504 1.257 -33.612 1.00 66.19 230 GLY A C 1
ATOM 1654 O O . GLY A 1 230 ? 20.895 0.128 -33.334 1.00 66.19 230 GLY A O 1
ATOM 1655 N N . ALA A 1 231 ? 19.348 1.731 -33.144 1.00 70.25 231 ALA A N 1
ATOM 1656 C CA . ALA A 1 231 ? 18.385 0.919 -32.411 1.00 70.25 231 ALA A CA 1
ATOM 1657 C C . ALA A 1 231 ? 17.428 0.171 -33.348 1.00 70.25 231 ALA A C 1
ATOM 1659 O O . ALA A 1 231 ? 17.190 0.586 -34.486 1.00 70.25 231 ALA A O 1
ATOM 1660 N N . THR A 1 232 ? 16.769 -0.867 -32.827 1.00 79.81 232 THR A N 1
ATOM 1661 C CA . THR A 1 232 ? 15.563 -1.408 -33.464 1.00 79.81 232 THR A CA 1
ATOM 1662 C C . THR A 1 232 ? 14.543 -0.285 -33.646 1.00 79.81 232 THR A C 1
ATOM 1664 O O . THR A 1 232 ? 14.131 0.375 -32.683 1.00 79.81 232 THR A O 1
ATOM 1667 N N . ALA A 1 233 ? 14.152 -0.059 -34.898 1.00 86.06 233 ALA A N 1
ATOM 1668 C CA . ALA A 1 233 ? 13.287 1.043 -35.265 1.00 86.06 233 ALA A CA 1
ATOM 1669 C C . ALA A 1 233 ? 11.879 0.848 -34.696 1.00 86.06 233 ALA A C 1
ATOM 1671 O O . ALA A 1 233 ? 11.134 -0.043 -35.106 1.00 86.06 233 ALA A O 1
ATOM 1672 N N . ALA A 1 234 ? 11.518 1.716 -33.758 1.00 87.62 234 ALA A N 1
ATOM 1673 C CA . ALA A 1 234 ? 10.197 1.785 -33.166 1.00 87.62 234 ALA A CA 1
ATOM 1674 C C . ALA A 1 234 ? 9.722 3.238 -33.127 1.00 87.62 234 ALA A C 1
ATOM 1676 O O . ALA A 1 234 ? 10.529 4.172 -33.107 1.00 87.62 234 ALA A O 1
ATOM 1677 N N . HIS A 1 235 ? 8.406 3.412 -33.136 1.00 89.94 235 HIS A N 1
ATOM 1678 C CA . HIS A 1 235 ? 7.749 4.709 -33.145 1.00 89.94 235 HIS A CA 1
ATOM 1679 C C . HIS A 1 235 ? 6.513 4.686 -32.243 1.00 89.94 235 HIS A C 1
ATOM 1681 O O . HIS A 1 235 ? 5.752 3.715 -32.254 1.00 89.94 235 HIS A O 1
ATOM 1687 N N . LEU A 1 236 ? 6.315 5.757 -31.478 1.00 90.75 236 LEU A N 1
ATOM 1688 C CA . LEU A 1 236 ? 5.170 5.995 -30.604 1.00 90.75 236 LEU A CA 1
ATOM 1689 C C . LEU A 1 236 ? 4.490 7.307 -30.988 1.00 90.75 236 LEU A C 1
ATOM 1691 O O . LEU A 1 236 ? 5.167 8.307 -31.219 1.00 90.75 236 LEU A O 1
ATOM 1695 N N . VAL A 1 237 ? 3.161 7.302 -30.968 1.00 89.62 237 VAL A N 1
ATOM 1696 C CA . VAL A 1 237 ? 2.325 8.500 -31.064 1.00 89.62 237 VAL A CA 1
ATOM 1697 C C . VAL A 1 237 ? 1.590 8.668 -29.742 1.00 89.62 237 VAL A C 1
ATOM 1699 O O . VAL A 1 237 ? 0.864 7.771 -29.300 1.00 89.62 237 VAL A O 1
ATOM 1702 N N . LEU A 1 238 ? 1.804 9.810 -29.102 1.00 88.50 238 LEU A N 1
ATOM 1703 C CA . LEU A 1 238 ? 1.292 10.143 -27.780 1.00 88.50 238 LEU A CA 1
ATOM 1704 C C . LEU A 1 238 ? 0.329 11.322 -27.873 1.00 88.50 238 LEU A C 1
ATOM 1706 O O . LEU A 1 238 ? 0.512 12.215 -28.693 1.00 88.50 238 LEU A O 1
ATOM 1710 N N . ARG A 1 239 ? -0.652 11.365 -26.980 1.00 86.94 239 ARG A N 1
ATOM 1711 C CA . ARG A 1 239 ? -1.461 12.553 -26.713 1.00 86.94 239 ARG A CA 1
ATOM 1712 C C . ARG A 1 239 ? -1.247 12.958 -25.254 1.00 86.94 239 ARG A C 1
ATOM 1714 O O . ARG A 1 239 ? -1.661 12.193 -24.377 1.00 86.94 239 ARG A O 1
ATOM 1721 N N . PRO A 1 240 ? -0.585 14.092 -24.971 1.00 76.94 240 PRO A N 1
ATOM 1722 C CA . PRO A 1 240 ? -0.494 14.629 -23.618 1.00 76.94 240 PRO A CA 1
ATOM 1723 C C . PRO A 1 240 ? -1.885 14.820 -23.016 1.00 76.94 240 PRO A C 1
ATOM 1725 O O . PRO A 1 240 ? -2.815 15.216 -23.722 1.00 76.94 240 PRO A O 1
ATOM 1728 N N . VAL A 1 241 ? -2.036 14.534 -21.726 1.00 72.12 241 VAL A N 1
ATOM 1729 C CA . VAL A 1 241 ? -3.270 14.844 -21.004 1.00 72.12 241 VAL A CA 1
ATOM 1730 C C . VAL A 1 241 ? -3.006 16.051 -20.125 1.00 72.12 241 VAL A C 1
ATOM 1732 O O . VAL A 1 241 ? -2.064 16.072 -19.339 1.00 72.12 241 VAL A O 1
ATOM 1735 N N . VAL A 1 242 ? -3.856 17.061 -20.276 1.00 59.00 242 VAL A N 1
ATOM 1736 C CA . VAL A 1 242 ? -3.938 18.165 -19.330 1.00 59.00 242 VAL A CA 1
ATOM 1737 C C . VAL A 1 242 ? -5.132 17.885 -18.440 1.00 59.00 242 VAL A C 1
ATOM 1739 O O . VAL A 1 242 ? -6.277 17.990 -18.882 1.00 59.00 242 VAL A O 1
ATOM 1742 N N . GLU A 1 243 ? -4.884 17.502 -17.193 1.00 52.12 243 GLU A N 1
ATOM 1743 C CA . GLU A 1 243 ? -5.968 17.418 -16.225 1.00 52.12 243 GLU A CA 1
ATOM 1744 C C . GLU A 1 243 ? -6.479 18.833 -15.933 1.00 52.12 243 GLU A C 1
ATOM 1746 O O . GLU A 1 243 ? -5.728 19.735 -15.550 1.00 52.12 243 GLU A O 1
ATOM 1751 N N . ALA A 1 244 ? -7.776 19.048 -16.157 1.00 41.56 244 ALA A N 1
ATOM 1752 C CA . ALA A 1 244 ? -8.436 20.254 -15.696 1.00 41.56 244 ALA A CA 1
ATOM 1753 C C . ALA A 1 244 ? -8.333 20.268 -14.169 1.00 41.56 244 ALA A C 1
ATOM 1755 O O . ALA A 1 244 ? -8.884 19.381 -13.515 1.00 41.56 244 ALA A O 1
ATOM 1756 N N . SER A 1 245 ? -7.638 21.267 -13.622 1.00 40.69 245 SER A N 1
ATOM 1757 C CA . SER A 1 245 ? -7.612 21.561 -12.192 1.00 40.69 245 SER A CA 1
ATOM 1758 C C . SER A 1 245 ? -9.044 21.836 -11.741 1.00 40.69 245 SER A C 1
ATOM 1760 O O . SER A 1 245 ? -9.528 22.963 -11.847 1.00 40.69 245 SER A O 1
ATOM 1762 N N . HIS A 1 246 ? -9.759 20.790 -11.338 1.00 37.78 246 HIS A N 1
ATOM 1763 C CA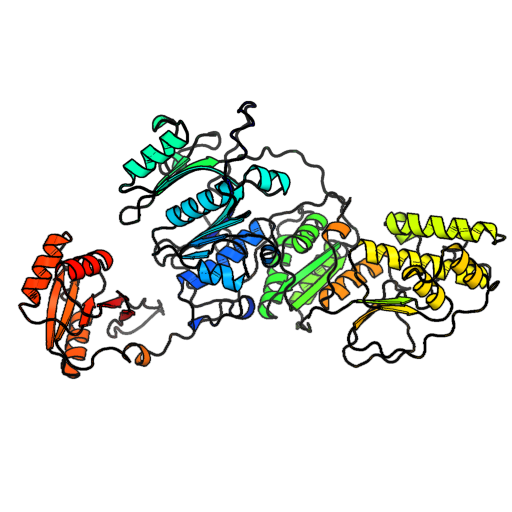 . HIS A 1 246 ? -11.037 20.947 -10.675 1.00 37.78 246 HIS A CA 1
ATOM 1764 C C . HIS A 1 246 ? -10.739 21.611 -9.330 1.00 37.78 246 HIS A C 1
ATOM 1766 O O . HIS A 1 246 ? -9.779 21.239 -8.660 1.00 37.78 246 HIS A O 1
ATOM 1772 N N . GLU A 1 247 ? -11.515 22.622 -8.944 1.00 43.28 247 GLU A N 1
ATOM 1773 C CA . GLU A 1 247 ? -11.559 23.054 -7.547 1.00 43.28 247 GLU A CA 1
ATOM 1774 C C . GLU A 1 247 ? -12.191 21.904 -6.763 1.00 43.28 247 GLU A C 1
ATOM 1776 O O . GLU A 1 247 ? -13.411 21.748 -6.712 1.00 43.28 247 GLU A O 1
ATOM 1781 N N . ILE A 1 248 ? -11.342 21.015 -6.258 1.00 49.03 248 ILE A N 1
ATOM 1782 C CA . ILE A 1 248 ? -11.751 19.868 -5.460 1.00 49.03 248 ILE A CA 1
ATOM 1783 C C . ILE A 1 248 ? -11.739 20.322 -3.998 1.00 49.03 248 ILE A C 1
ATOM 1785 O O . ILE A 1 248 ? -10.767 20.938 -3.565 1.00 49.03 248 ILE A O 1
ATOM 1789 N N . GLY A 1 249 ? -12.805 20.045 -3.237 1.00 56.88 249 GLY A N 1
ATOM 1790 C CA . GLY A 1 249 ? -12.860 20.380 -1.803 1.00 56.88 249 GLY A CA 1
ATOM 1791 C C . GLY A 1 249 ? -11.668 19.789 -1.042 1.00 56.88 249 GLY A C 1
ATOM 1792 O O . GLY A 1 249 ? -11.069 18.833 -1.512 1.00 56.88 249 GLY A O 1
ATOM 1793 N N . SER A 1 250 ? -11.262 20.322 0.102 1.00 67.00 250 SER A N 1
ATOM 1794 C CA . SER A 1 250 ? -10.222 19.672 0.916 1.00 67.00 250 SER A CA 1
ATOM 1795 C C . SER A 1 250 ? -10.775 18.396 1.563 1.00 67.00 250 SER A C 1
ATOM 1797 O O . SER A 1 250 ? -11.977 18.323 1.831 1.00 67.00 250 SER A O 1
ATOM 1799 N N . ALA A 1 251 ? -9.925 17.394 1.799 1.00 80.00 251 ALA A N 1
ATOM 1800 C CA . ALA A 1 251 ? -10.284 16.287 2.683 1.00 80.00 251 ALA A CA 1
ATOM 1801 C C . ALA A 1 251 ? -10.633 16.819 4.086 1.00 80.00 251 ALA A C 1
ATOM 1803 O O . ALA A 1 251 ? -10.220 17.922 4.465 1.00 80.00 251 ALA A O 1
ATOM 1804 N N . VAL A 1 252 ? -11.419 16.057 4.845 1.00 86.69 252 VAL A N 1
ATOM 1805 C CA . VAL A 1 252 ? -11.620 16.339 6.270 1.00 86.69 252 VAL A CA 1
ATOM 1806 C C . VAL A 1 252 ? -10.325 15.991 6.993 1.00 86.69 252 VAL A C 1
ATOM 1808 O O . VAL A 1 252 ? -9.860 14.860 6.891 1.00 86.69 252 VAL A O 1
ATOM 1811 N N . GLU A 1 253 ? -9.741 16.958 7.703 1.00 89.25 253 GLU A N 1
ATOM 1812 C CA . GLU A 1 253 ? -8.549 16.698 8.509 1.00 89.25 253 GLU A CA 1
ATOM 1813 C C . GLU A 1 253 ? -8.907 15.917 9.770 1.00 89.25 253 GLU A C 1
ATOM 1815 O O . GLU A 1 253 ? -9.757 16.351 10.553 1.00 89.25 253 GLU A O 1
ATOM 1820 N N . LEU A 1 254 ? -8.240 14.780 9.965 1.00 88.44 254 LEU A N 1
ATOM 1821 C CA . LEU A 1 254 ? -8.389 13.967 11.162 1.00 88.44 254 LEU A CA 1
ATOM 1822 C C . LEU A 1 254 ? -7.549 14.550 12.313 1.00 88.44 254 LEU A C 1
ATOM 1824 O O . LEU A 1 254 ? -6.373 14.872 12.110 1.00 88.44 254 LEU A O 1
ATOM 1828 N N . PRO A 1 255 ? -8.106 14.652 13.534 1.00 87.50 255 PRO A N 1
ATOM 1829 C CA . PRO A 1 255 ? -7.355 15.125 14.697 1.00 87.50 255 PRO A CA 1
ATOM 1830 C C . PRO A 1 255 ? -6.212 14.171 15.068 1.00 87.50 255 PRO A C 1
ATOM 1832 O O . PRO A 1 255 ? -5.114 14.623 15.384 1.00 87.50 255 PRO A O 1
ATOM 1835 N N . ASP A 1 256 ? -6.447 12.862 14.959 1.00 93.00 256 ASP A N 1
ATOM 1836 C CA . ASP A 1 256 ? -5.473 11.811 15.241 1.00 93.00 256 ASP A CA 1
ATOM 1837 C C . ASP A 1 256 ? -5.122 11.071 13.949 1.00 93.00 256 ASP A C 1
ATOM 1839 O O . ASP A 1 256 ? -5.652 10.007 13.635 1.00 93.00 256 ASP A O 1
ATOM 1843 N N . THR A 1 257 ? -4.234 11.670 13.152 1.00 95.06 257 THR A N 1
ATOM 1844 C CA . THR A 1 257 ? -3.867 11.130 11.839 1.00 95.06 257 THR A CA 1
ATOM 1845 C C . THR A 1 257 ? -2.724 10.109 11.958 1.00 95.06 257 THR A C 1
ATOM 1847 O O . THR A 1 257 ? -1.647 10.475 12.437 1.00 95.06 257 THR A O 1
ATOM 1850 N N . PRO A 1 258 ? -2.883 8.852 11.489 1.00 96.81 258 PRO A N 1
ATOM 1851 C CA . PRO A 1 258 ? -1.819 7.853 11.535 1.00 96.81 258 PRO A CA 1
ATOM 1852 C C . PRO A 1 258 ? -0.850 7.986 10.353 1.00 96.81 258 PRO A C 1
ATOM 1854 O O . PRO A 1 258 ? -1.138 7.582 9.228 1.00 96.81 258 PRO A O 1
ATOM 1857 N N . VAL A 1 259 ? 0.349 8.508 10.609 1.00 97.50 259 VAL A N 1
ATOM 1858 C CA . VAL A 1 259 ? 1.439 8.582 9.628 1.00 97.50 259 VAL A CA 1
ATOM 1859 C C . VAL A 1 259 ? 2.306 7.333 9.724 1.00 97.50 259 VAL A C 1
ATOM 1861 O O . VAL A 1 259 ? 3.038 7.138 10.694 1.00 97.50 259 VAL A O 1
ATOM 1864 N N . LEU A 1 260 ? 2.228 6.492 8.693 1.00 96.94 260 LEU A N 1
ATOM 1865 C CA . LEU A 1 260 ? 2.864 5.176 8.642 1.00 96.94 260 LEU A CA 1
ATOM 1866 C C . LEU A 1 260 ? 4.111 5.206 7.757 1.00 96.94 260 LEU A C 1
ATOM 1868 O O . LEU A 1 260 ? 4.069 5.635 6.604 1.00 96.94 260 LEU A O 1
ATOM 1872 N N . LEU A 1 261 ? 5.229 4.711 8.280 1.00 96.38 261 LEU A N 1
ATOM 1873 C CA . LEU A 1 261 ? 6.503 4.635 7.572 1.00 96.38 261 LEU A CA 1
ATOM 1874 C C . LEU A 1 261 ? 7.079 3.230 7.672 1.00 96.38 261 LEU A C 1
ATOM 1876 O O . LEU A 1 261 ? 6.963 2.558 8.698 1.00 96.38 261 LEU A O 1
ATOM 1880 N N . SER A 1 262 ? 7.739 2.777 6.608 1.00 96.06 262 SER A N 1
ATOM 1881 C CA . SER A 1 262 ? 8.395 1.479 6.639 1.00 96.06 262 SER A CA 1
ATOM 1882 C C . SER A 1 262 ? 9.556 1.347 5.659 1.00 96.06 262 SER A C 1
ATOM 1884 O O . SER A 1 262 ? 9.549 1.889 4.555 1.00 96.06 262 SER A O 1
ATOM 1886 N N . ALA A 1 263 ? 10.563 0.568 6.050 1.00 94.81 263 ALA A N 1
ATOM 1887 C CA . ALA A 1 263 ? 11.728 0.307 5.220 1.00 94.81 263 ALA A CA 1
ATOM 1888 C C . ALA A 1 263 ? 12.288 -1.109 5.377 1.00 94.81 263 ALA A C 1
ATOM 1890 O O . ALA A 1 263 ? 11.997 -1.838 6.326 1.00 94.81 263 ALA A O 1
ATOM 1891 N N . ALA A 1 264 ? 13.150 -1.506 4.438 1.00 92.38 264 ALA A N 1
ATOM 1892 C CA . ALA A 1 264 ? 13.797 -2.817 4.467 1.00 92.38 264 ALA A CA 1
ATOM 1893 C C . ALA A 1 264 ? 14.876 -2.932 5.562 1.00 92.38 264 ALA A C 1
ATOM 1895 O O . ALA A 1 264 ? 15.169 -4.031 6.049 1.00 92.38 264 ALA A O 1
ATOM 1896 N N . ASN A 1 265 ? 15.482 -1.801 5.936 1.00 89.44 265 ASN A N 1
ATOM 1897 C CA . ASN A 1 265 ? 16.577 -1.698 6.896 1.00 89.44 265 ASN A CA 1
ATOM 1898 C C . ASN A 1 265 ? 16.533 -0.352 7.659 1.00 89.44 265 ASN A C 1
ATOM 1900 O O . ASN A 1 265 ? 15.848 0.585 7.250 1.00 89.44 265 ASN A O 1
ATOM 1904 N N . ARG A 1 266 ? 17.246 -0.261 8.794 1.00 91.06 266 ARG A N 1
ATOM 1905 C CA . ARG A 1 266 ? 17.182 0.906 9.702 1.00 91.06 266 ARG A CA 1
ATOM 1906 C C . ARG A 1 266 ? 17.663 2.205 9.050 1.00 91.06 266 ARG A C 1
ATOM 1908 O O . ARG A 1 266 ? 17.137 3.268 9.359 1.00 91.06 266 ARG A O 1
ATOM 1915 N N . ALA A 1 267 ? 18.655 2.122 8.162 1.00 89.06 267 ALA A N 1
ATOM 1916 C CA . ALA A 1 267 ? 19.170 3.288 7.450 1.00 89.06 267 ALA A CA 1
ATOM 1917 C C . ALA A 1 267 ? 18.126 3.837 6.465 1.00 89.06 267 ALA A C 1
ATOM 1919 O O . ALA A 1 267 ? 17.883 5.043 6.448 1.00 89.06 267 ALA A O 1
ATOM 1920 N N . GLY A 1 268 ? 17.443 2.946 5.739 1.00 91.50 268 GLY A N 1
ATOM 1921 C CA . GLY A 1 268 ? 16.292 3.277 4.901 1.00 91.50 268 GLY A CA 1
ATOM 1922 C C . GLY A 1 268 ? 15.165 3.921 5.702 1.00 91.50 268 GLY A C 1
ATOM 1923 O O . GLY A 1 268 ? 14.669 4.967 5.299 1.00 91.50 268 GLY A O 1
ATOM 1924 N N . LEU A 1 269 ? 14.832 3.372 6.877 1.00 93.81 269 LEU A N 1
ATOM 1925 C CA . LEU A 1 269 ? 13.759 3.913 7.719 1.00 93.81 269 LEU A CA 1
ATOM 1926 C C . LEU A 1 269 ? 14.074 5.341 8.175 1.00 93.81 269 LEU A C 1
ATOM 1928 O O . LEU A 1 269 ? 13.261 6.244 8.006 1.00 93.81 269 LEU A O 1
ATOM 1932 N N . ARG A 1 270 ? 15.293 5.578 8.676 1.00 93.56 270 ARG A N 1
ATOM 1933 C CA . ARG A 1 270 ? 15.735 6.923 9.075 1.00 93.56 270 ARG A CA 1
ATOM 1934 C C . ARG A 1 270 ? 15.733 7.898 7.898 1.00 93.56 270 ARG A C 1
ATOM 1936 O O . ARG A 1 270 ? 15.325 9.045 8.052 1.00 93.56 270 ARG A O 1
ATOM 1943 N N . ALA A 1 271 ? 16.196 7.455 6.730 1.00 93.06 271 ALA A N 1
ATOM 1944 C CA . ALA A 1 271 ? 16.195 8.277 5.527 1.00 93.06 271 ALA A CA 1
ATOM 1945 C C . ALA A 1 271 ? 14.768 8.627 5.081 1.00 93.06 271 ALA A C 1
ATOM 1947 O O . ALA A 1 271 ? 14.541 9.735 4.603 1.00 93.06 271 ALA A O 1
ATOM 1948 N N . GLN A 1 272 ? 13.810 7.718 5.272 1.00 94.81 272 GLN A N 1
ATOM 1949 C CA . GLN A 1 272 ? 12.412 7.942 4.921 1.00 94.81 272 GLN A CA 1
ATOM 1950 C C . GLN A 1 272 ? 11.758 8.943 5.873 1.00 94.81 272 GLN A C 1
ATOM 1952 O O . GLN A 1 272 ? 11.123 9.880 5.404 1.00 94.81 272 GLN A O 1
ATOM 1957 N N . VAL A 1 273 ? 12.004 8.810 7.181 1.00 95.94 273 VAL A N 1
ATOM 1958 C CA . VAL A 1 273 ? 11.571 9.777 8.205 1.00 95.94 273 VAL A CA 1
ATOM 1959 C C . VAL A 1 273 ? 12.085 11.179 7.876 1.00 95.94 273 VAL A C 1
ATOM 1961 O O . VAL A 1 273 ? 11.300 12.114 7.787 1.00 95.94 273 VAL A O 1
ATOM 1964 N N . LEU A 1 274 ? 13.391 11.329 7.627 1.00 95.38 274 LEU A N 1
ATOM 1965 C CA . LEU A 1 274 ? 13.992 12.626 7.290 1.00 95.38 274 LEU A CA 1
ATOM 1966 C C . LEU A 1 274 ? 13.436 13.214 5.987 1.00 95.38 274 LEU A C 1
ATOM 1968 O O . LEU A 1 274 ? 13.253 14.424 5.878 1.00 95.38 274 LEU A O 1
ATOM 1972 N N . ARG A 1 275 ? 13.186 12.361 4.990 1.00 94.38 275 ARG A N 1
ATOM 1973 C CA . ARG A 1 275 ? 12.648 12.771 3.691 1.00 94.38 275 ARG A CA 1
ATOM 1974 C C . ARG A 1 275 ? 11.190 13.221 3.801 1.00 94.38 275 ARG A C 1
ATOM 1976 O O . ARG A 1 275 ? 10.846 14.222 3.184 1.00 94.38 275 ARG A O 1
ATOM 1983 N N . LEU A 1 276 ? 10.366 12.521 4.583 1.00 95.50 276 LEU A N 1
ATOM 1984 C CA . LEU A 1 276 ? 8.985 12.929 4.847 1.00 95.50 276 LEU A CA 1
ATOM 1985 C C . LEU A 1 276 ? 8.937 14.208 5.687 1.00 95.50 276 LEU A C 1
ATOM 1987 O O . LEU A 1 276 ? 8.204 15.123 5.335 1.00 95.50 276 LEU A O 1
ATOM 1991 N N . LEU A 1 277 ? 9.753 14.299 6.741 1.00 95.31 277 LEU A N 1
ATOM 1992 C CA . LEU A 1 277 ? 9.848 15.495 7.579 1.00 95.31 277 LEU A CA 1
ATOM 1993 C C . LEU A 1 277 ? 10.165 16.734 6.732 1.00 95.31 277 LEU A C 1
ATOM 1995 O O . LEU A 1 277 ? 9.409 17.696 6.755 1.00 95.31 277 LEU A O 1
ATOM 1999 N N . GLY A 1 278 ? 11.208 16.671 5.897 1.00 94.44 278 GLY A N 1
ATOM 2000 C CA . GLY A 1 278 ? 11.563 17.786 5.016 1.00 94.44 278 GLY A CA 1
ATOM 2001 C C . GLY A 1 278 ? 10.506 18.105 3.950 1.00 94.44 278 GLY A C 1
ATOM 2002 O O . GLY A 1 278 ? 10.433 19.242 3.495 1.00 94.44 278 GLY A O 1
ATOM 2003 N N . HIS A 1 279 ? 9.684 17.131 3.546 1.00 93.12 279 HIS A N 1
ATOM 2004 C CA . HIS A 1 279 ? 8.560 17.364 2.637 1.00 93.12 279 HIS A CA 1
ATOM 2005 C C . HIS A 1 279 ? 7.413 18.106 3.338 1.00 93.12 279 HIS A C 1
ATOM 2007 O O . HIS A 1 279 ? 6.942 19.113 2.819 1.00 93.12 279 HIS A O 1
ATOM 2013 N N . LEU A 1 280 ? 7.031 17.671 4.543 1.00 93.06 280 LEU A N 1
ATOM 2014 C CA . LEU A 1 280 ? 6.000 18.329 5.351 1.00 93.06 280 LEU A CA 1
ATOM 2015 C C . LEU A 1 280 ? 6.431 19.727 5.830 1.00 93.06 280 LEU A C 1
ATOM 2017 O O . LEU A 1 280 ? 5.601 20.619 5.963 1.00 93.06 280 LEU A O 1
ATOM 2021 N N . GLU A 1 281 ? 7.720 19.954 6.073 1.00 92.50 281 GLU A N 1
ATOM 2022 C CA . GLU A 1 281 ? 8.244 21.292 6.388 1.00 92.50 281 GLU A CA 1
ATOM 2023 C C . GLU A 1 281 ? 8.259 22.227 5.167 1.00 92.50 281 GLU A C 1
ATOM 2025 O O . GLU A 1 281 ? 8.212 23.445 5.326 1.00 92.50 281 GLU A O 1
ATOM 2030 N N . ALA A 1 282 ? 8.354 21.683 3.950 1.00 91.19 282 ALA A N 1
ATOM 2031 C CA . ALA A 1 282 ? 8.410 22.475 2.722 1.00 91.19 282 ALA A CA 1
ATOM 2032 C C . ALA A 1 282 ? 7.026 22.891 2.198 1.00 91.19 282 ALA A C 1
ATOM 2034 O O . ALA A 1 282 ? 6.937 23.894 1.488 1.00 91.19 282 ALA A O 1
ATOM 2035 N N . ASP A 1 283 ? 5.980 22.132 2.526 1.00 86.44 283 ASP A N 1
ATOM 2036 C CA . ASP A 1 283 ? 4.606 22.370 2.082 1.00 86.44 283 ASP A CA 1
ATOM 2037 C C . ASP A 1 283 ? 3.643 22.384 3.280 1.00 86.44 283 ASP A C 1
ATOM 2039 O O . ASP A 1 283 ? 3.097 21.354 3.683 1.00 86.44 283 ASP A O 1
ATOM 2043 N N . GLU A 1 284 ? 3.473 23.565 3.883 1.00 82.31 284 GLU A N 1
ATOM 2044 C CA . GLU A 1 284 ? 2.591 23.783 5.040 1.00 82.31 284 GLU A CA 1
ATOM 2045 C C . GLU A 1 284 ? 1.102 23.611 4.700 1.00 82.31 284 GLU A C 1
ATOM 2047 O O . GLU A 1 284 ? 0.320 23.270 5.589 1.00 82.31 284 GLU A O 1
ATOM 2052 N N . ASP A 1 285 ? 0.732 23.794 3.429 1.00 81.06 285 ASP A N 1
ATOM 2053 C CA . ASP A 1 285 ? -0.649 23.718 2.943 1.00 81.06 285 ASP A CA 1
ATOM 2054 C C . ASP A 1 285 ? -1.063 22.281 2.573 1.00 81.06 285 ASP A C 1
ATOM 2056 O O . ASP A 1 285 ? -2.252 22.009 2.385 1.00 81.06 285 ASP A O 1
ATOM 2060 N N . ALA A 1 286 ? -0.109 21.345 2.479 1.00 82.12 286 ALA A N 1
ATOM 2061 C CA . ALA A 1 286 ? -0.398 19.936 2.236 1.00 82.12 286 ALA A CA 1
ATOM 2062 C C . ALA A 1 286 ? -1.213 19.336 3.390 1.00 82.12 286 ALA A C 1
ATOM 2064 O O . ALA A 1 286 ? -0.737 19.272 4.530 1.00 82.12 286 ALA A O 1
ATOM 2065 N N . GLY A 1 287 ? -2.417 18.854 3.076 1.00 89.44 287 GLY A N 1
ATOM 2066 C CA . GLY A 1 287 ? -3.295 18.210 4.046 1.00 89.44 287 GLY A CA 1
ATOM 2067 C C . GLY A 1 287 ? -2.667 16.943 4.629 1.00 89.44 287 GLY A C 1
ATOM 2068 O O . GLY A 1 287 ? -2.197 16.072 3.892 1.00 89.44 287 GLY A O 1
ATOM 2069 N N . LEU A 1 288 ? -2.629 16.833 5.956 1.00 94.56 288 LEU A N 1
ATOM 2070 C CA . LEU A 1 288 ? -1.952 15.724 6.634 1.00 94.56 288 LEU A CA 1
ATOM 2071 C C . LEU A 1 288 ? -2.688 14.406 6.395 1.00 94.56 288 LEU A C 1
ATOM 2073 O O . LEU A 1 288 ? -2.053 13.373 6.186 1.00 94.56 288 LEU A O 1
ATOM 2077 N N . THR A 1 289 ? -4.018 14.461 6.367 1.00 95.06 289 THR A N 1
ATOM 2078 C CA . THR A 1 289 ? -4.867 13.300 6.090 1.00 95.06 289 THR A CA 1
ATOM 2079 C C . THR A 1 289 ? -4.616 12.738 4.686 1.00 95.06 289 THR A C 1
ATOM 2081 O O . THR A 1 289 ? -4.497 11.524 4.526 1.00 95.06 289 THR A O 1
ATOM 2084 N N . ASP A 1 290 ? -4.427 13.596 3.676 1.00 93.94 290 ASP A N 1
ATOM 2085 C CA . ASP A 1 290 ? -4.078 13.171 2.311 1.00 93.94 290 ASP A CA 1
ATOM 2086 C C . ASP A 1 290 ? -2.692 12.502 2.261 1.00 93.94 290 ASP A C 1
ATOM 2088 O O . ASP A 1 290 ? -2.502 11.463 1.617 1.00 93.94 290 ASP A O 1
ATOM 2092 N N . VAL A 1 291 ? -1.713 13.055 2.988 1.00 95.12 291 VAL A N 1
ATOM 2093 C CA . VAL A 1 291 ? -0.369 12.465 3.114 1.00 95.12 291 VAL A CA 1
ATOM 2094 C C . VAL A 1 291 ? -0.438 11.092 3.785 1.00 95.12 291 VAL A C 1
ATOM 2096 O O . VAL A 1 291 ? 0.140 10.130 3.277 1.00 95.12 291 VAL A O 1
ATOM 2099 N N . ALA A 1 292 ? -1.155 10.979 4.902 1.00 96.56 292 ALA A N 1
ATOM 2100 C CA . ALA A 1 292 ? -1.299 9.736 5.649 1.00 96.56 292 ALA A CA 1
ATOM 2101 C C . ALA A 1 292 ? -2.025 8.657 4.836 1.00 96.56 292 ALA A C 1
ATOM 2103 O O . ALA A 1 292 ? -1.528 7.536 4.727 1.00 96.56 292 ALA A O 1
ATOM 2104 N N . TYR A 1 293 ? -3.123 9.018 4.168 1.00 95.69 293 TYR A N 1
ATOM 2105 C CA . TYR A 1 293 ? -3.835 8.136 3.245 1.00 95.69 293 TYR A CA 1
ATOM 2106 C C . TYR A 1 293 ? -2.930 7.642 2.110 1.00 95.69 293 TYR A C 1
ATOM 2108 O O . TYR A 1 293 ? -2.919 6.454 1.772 1.00 95.69 293 TYR A O 1
ATOM 2116 N N . SER A 1 294 ? -2.120 8.537 1.539 1.00 93.75 294 SER A N 1
ATOM 2117 C CA . SER A 1 294 ? -1.163 8.193 0.484 1.00 93.75 294 SER A CA 1
ATOM 2118 C C . SER A 1 294 ? -0.107 7.207 0.982 1.00 93.75 294 SER A C 1
ATOM 2120 O O . SER A 1 294 ? 0.166 6.211 0.310 1.00 93.75 294 SER A O 1
ATOM 2122 N N . LEU A 1 295 ? 0.465 7.438 2.165 1.00 96.06 295 LEU A N 1
ATOM 2123 C CA . LEU A 1 295 ? 1.429 6.524 2.780 1.00 96.06 295 LEU A CA 1
ATOM 2124 C C . LEU A 1 295 ? 0.807 5.154 3.066 1.00 96.06 295 LEU A C 1
ATOM 2126 O O . LEU A 1 295 ? 1.423 4.138 2.764 1.00 96.06 295 LEU A O 1
ATOM 2130 N N . ALA A 1 296 ? -0.416 5.123 3.590 1.00 94.88 296 ALA A N 1
ATOM 2131 C CA . ALA A 1 296 ? -1.066 3.892 4.014 1.00 94.88 296 ALA A CA 1
ATOM 2132 C C . ALA A 1 296 ? -1.575 3.023 2.849 1.00 94.88 296 ALA A C 1
ATOM 2134 O O . ALA A 1 296 ? -1.576 1.800 2.955 1.00 94.88 296 ALA A O 1
ATOM 2135 N N . THR A 1 297 ? -1.986 3.632 1.729 1.00 92.31 297 THR A N 1
ATOM 2136 C CA . THR A 1 297 ? -2.646 2.913 0.616 1.00 92.31 297 THR A CA 1
ATOM 2137 C C . THR A 1 297 ? -1.800 2.759 -0.647 1.00 92.31 297 THR A C 1
ATOM 2139 O O . THR A 1 297 ? -2.211 2.068 -1.580 1.00 92.31 297 THR A O 1
ATOM 2142 N N . SER A 1 298 ? -0.638 3.416 -0.723 1.00 90.75 298 SER A N 1
ATOM 2143 C CA . SER A 1 298 ? 0.217 3.393 -1.922 1.00 90.75 298 SER A CA 1
ATOM 2144 C C . SER A 1 298 ? 1.694 3.113 -1.650 1.00 90.75 298 SER A C 1
ATOM 2146 O O . SER A 1 298 ? 2.525 3.255 -2.550 1.00 90.75 298 SER A O 1
ATOM 2148 N N . ARG A 1 299 ? 2.058 2.748 -0.417 1.00 93.50 299 ARG A N 1
ATOM 2149 C CA . ARG A 1 299 ? 3.426 2.354 -0.060 1.00 93.50 299 ARG A CA 1
ATOM 2150 C C . ARG A 1 299 ? 3.431 0.937 0.487 1.00 93.50 299 ARG A C 1
ATOM 2152 O O . ARG A 1 299 ? 2.530 0.534 1.210 1.00 93.50 299 ARG A O 1
ATOM 2159 N N . ALA A 1 300 ? 4.487 0.202 0.157 1.00 92.38 300 ALA A N 1
ATOM 2160 C CA . ALA A 1 300 ? 4.692 -1.141 0.674 1.00 92.38 300 ALA A CA 1
ATOM 2161 C C . ALA A 1 300 ? 4.910 -1.123 2.187 1.00 92.38 300 ALA A C 1
ATOM 2163 O O . ALA A 1 300 ? 5.787 -0.406 2.667 1.00 92.38 300 ALA A O 1
ATOM 2164 N N . ALA A 1 301 ? 4.199 -1.982 2.918 1.00 92.12 301 ALA A N 1
ATOM 2165 C CA . ALA A 1 301 ? 4.411 -2.209 4.347 1.00 92.12 301 ALA A CA 1
ATOM 2166 C C . ALA A 1 301 ? 5.642 -3.110 4.593 1.00 92.12 301 ALA A C 1
ATOM 2168 O O . ALA A 1 301 ? 5.540 -4.314 4.865 1.00 92.12 301 ALA A O 1
ATOM 2169 N N . LEU A 1 302 ? 6.835 -2.523 4.480 1.00 93.62 302 LEU A N 1
ATOM 2170 C CA . LEU A 1 302 ? 8.130 -3.191 4.616 1.00 93.62 302 LEU A CA 1
ATOM 2171 C C . LEU A 1 302 ? 8.413 -3.666 6.059 1.00 93.62 302 LEU A C 1
ATOM 2173 O O . LEU A 1 302 ? 7.706 -3.297 6.992 1.00 93.62 302 LEU A O 1
ATOM 2177 N N . PRO A 1 303 ? 9.434 -4.519 6.279 1.00 92.38 303 PRO A N 1
ATOM 2178 C CA . PRO A 1 303 ? 9.605 -5.213 7.558 1.00 92.38 303 PRO A CA 1
ATOM 2179 C C . PRO A 1 303 ? 10.011 -4.353 8.759 1.00 92.38 303 PRO A C 1
ATOM 2181 O O . PRO A 1 303 ? 9.826 -4.799 9.881 1.00 92.38 303 PRO A O 1
ATOM 2184 N N . LEU A 1 304 ? 10.624 -3.180 8.591 1.00 94.62 304 LEU A N 1
ATOM 2185 C CA . LEU A 1 304 ? 10.815 -2.248 9.709 1.00 94.62 304 LEU A CA 1
ATOM 2186 C C . LEU A 1 304 ? 9.779 -1.153 9.579 1.00 94.62 304 LEU A C 1
ATOM 2188 O O . LEU A 1 304 ? 9.836 -0.403 8.611 1.00 94.62 304 LEU A O 1
ATOM 2192 N N . ARG A 1 305 ? 8.861 -1.084 10.536 1.00 94.94 305 ARG A N 1
ATOM 2193 C CA . ARG A 1 305 ? 7.699 -0.200 10.513 1.00 94.94 305 ARG A CA 1
ATOM 2194 C C . ARG A 1 305 ? 7.743 0.729 11.715 1.00 94.94 305 ARG A C 1
ATOM 2196 O O . ARG A 1 305 ? 8.213 0.330 12.780 1.00 94.94 305 ARG A O 1
ATOM 2203 N N . ILE A 1 306 ? 7.317 1.963 11.512 1.00 95.00 306 ILE A N 1
ATOM 2204 C CA . ILE A 1 306 ? 7.113 2.931 12.579 1.00 95.00 306 ILE A CA 1
ATOM 2205 C C . ILE A 1 306 ? 5.941 3.825 12.212 1.00 95.00 306 ILE A C 1
ATOM 2207 O O . ILE A 1 306 ? 5.773 4.203 11.048 1.00 95.00 306 ILE A O 1
ATOM 2211 N N . SER A 1 307 ? 5.175 4.192 13.221 1.00 95.56 307 SER A N 1
ATOM 2212 C CA . SER A 1 307 ? 4.041 5.083 13.087 1.00 95.56 307 SER A CA 1
ATOM 2213 C C . SER A 1 307 ? 4.145 6.273 14.034 1.00 95.56 307 SER A C 1
ATOM 2215 O O . SER A 1 307 ? 4.776 6.207 15.091 1.00 95.56 307 SER A O 1
ATOM 2217 N N . VAL A 1 308 ? 3.539 7.385 13.627 1.00 96.50 308 VAL A N 1
ATOM 2218 C CA . VAL A 1 308 ? 3.290 8.550 14.479 1.00 96.50 308 VAL A CA 1
ATOM 2219 C C . VAL A 1 308 ? 1.824 8.918 14.314 1.00 96.50 308 VAL A C 1
ATOM 2221 O O . VAL A 1 308 ? 1.348 9.005 13.186 1.00 96.50 308 VAL A O 1
ATOM 2224 N N . VAL A 1 309 ? 1.116 9.111 15.423 1.00 96.56 309 VAL A N 1
ATOM 2225 C CA . VAL A 1 309 ? -0.304 9.479 15.435 1.00 96.56 309 VAL A CA 1
ATOM 2226 C C . VAL A 1 309 ? -0.454 10.839 16.098 1.00 96.56 309 VAL A C 1
ATOM 2228 O O . VAL A 1 309 ? 0.153 11.077 17.142 1.00 96.56 309 VAL A O 1
ATOM 2231 N N . GLY A 1 310 ? -1.245 11.716 15.490 1.00 95.44 310 GLY A N 1
ATOM 2232 C CA . GLY A 1 310 ? -1.617 13.000 16.076 1.00 95.44 310 GLY A CA 1
ATOM 2233 C C . GLY A 1 310 ? -1.919 14.058 15.026 1.00 95.44 310 GLY A C 1
ATOM 2234 O O . GLY A 1 310 ? -2.067 13.757 13.836 1.00 95.44 310 GLY A O 1
ATOM 2235 N N . ASP A 1 311 ? -1.972 15.306 15.482 1.00 94.31 311 ASP A N 1
ATOM 2236 C CA . ASP A 1 311 ? -2.104 16.461 14.600 1.00 94.31 311 ASP A CA 1
ATOM 2237 C C . ASP A 1 311 ? -0.791 16.742 13.839 1.00 94.31 311 ASP A C 1
ATOM 2239 O O . ASP A 1 311 ? 0.259 16.143 14.092 1.00 94.31 311 ASP A O 1
ATOM 2243 N N . ARG A 1 312 ? -0.807 17.698 12.901 1.00 94.25 312 ARG A N 1
ATOM 2244 C CA . ARG A 1 312 ? 0.383 18.045 12.099 1.00 94.25 312 ARG A CA 1
ATOM 2245 C C . ARG A 1 312 ? 1.605 18.382 12.951 1.00 94.25 312 ARG A C 1
ATOM 2247 O O . ARG A 1 312 ? 2.719 17.989 12.607 1.00 94.25 312 ARG A O 1
ATOM 2254 N N . ARG A 1 313 ? 1.420 19.139 14.031 1.00 94.69 313 ARG A N 1
ATOM 2255 C CA . ARG A 1 313 ? 2.520 19.572 14.895 1.00 94.69 313 ARG A CA 1
ATOM 2256 C C . ARG A 1 313 ? 3.076 18.377 15.664 1.00 94.69 313 ARG A C 1
ATOM 2258 O O . ARG A 1 313 ? 4.288 18.198 15.684 1.00 94.69 313 ARG A O 1
ATOM 2265 N N . GLU A 1 314 ? 2.206 17.554 16.241 1.00 96.06 314 GLU A N 1
ATOM 2266 C CA . GLU A 1 314 ? 2.580 16.323 16.944 1.00 96.06 314 GLU A CA 1
ATOM 2267 C C . GLU A 1 314 ? 3.304 15.339 16.011 1.00 96.06 314 GLU A C 1
ATOM 2269 O O . GLU A 1 314 ? 4.324 14.765 16.398 1.00 96.06 314 GLU A O 1
ATOM 2274 N N . VAL A 1 315 ? 2.854 15.207 14.758 1.00 96.69 315 VAL A N 1
ATOM 2275 C CA . VAL A 1 315 ? 3.522 14.389 13.736 1.00 96.69 315 VAL A CA 1
ATOM 2276 C C . VAL A 1 315 ? 4.915 14.921 13.409 1.00 96.69 315 VAL A C 1
ATOM 2278 O O . VAL A 1 315 ? 5.871 14.145 13.398 1.00 96.69 315 VAL A O 1
ATOM 2281 N N . LEU A 1 316 ? 5.067 16.224 13.159 1.00 96.75 316 LEU A N 1
ATOM 2282 C CA . LEU A 1 316 ? 6.376 16.830 12.885 1.00 96.75 316 LEU A CA 1
ATOM 2283 C C . LEU A 1 316 ? 7.339 16.637 14.066 1.00 96.75 316 LEU A C 1
ATOM 2285 O O . LEU A 1 316 ? 8.475 16.198 13.866 1.00 96.75 316 LEU A O 1
ATOM 2289 N N . ASP A 1 317 ? 6.867 16.892 15.289 1.00 97.06 317 ASP A N 1
ATOM 2290 C CA . ASP A 1 317 ? 7.634 16.700 16.522 1.00 97.06 317 ASP A CA 1
ATOM 2291 C C . ASP A 1 317 ? 8.045 15.223 16.695 1.00 97.06 317 ASP A C 1
ATOM 2293 O O . ASP A 1 317 ? 9.206 14.921 16.994 1.00 97.06 317 ASP A O 1
ATOM 2297 N N . GLY A 1 318 ? 7.123 14.288 16.447 1.00 95.88 318 GLY A N 1
ATOM 2298 C CA . GLY A 1 318 ? 7.368 12.848 16.516 1.00 95.88 318 GLY A CA 1
ATOM 2299 C C . GLY A 1 318 ? 8.382 12.364 15.477 1.00 95.88 318 GLY A C 1
ATOM 2300 O O . GLY A 1 318 ? 9.341 11.669 15.821 1.00 95.88 318 GLY A O 1
ATOM 2301 N N . LEU A 1 319 ? 8.242 12.783 14.215 1.00 96.38 319 LEU A N 1
ATOM 2302 C CA . LEU A 1 319 ? 9.198 12.466 13.149 1.00 96.38 319 LEU A CA 1
ATOM 2303 C C . LEU A 1 319 ? 10.588 13.042 13.449 1.00 96.38 319 LEU A C 1
ATOM 2305 O O . LEU A 1 319 ? 11.592 12.351 13.258 1.00 96.38 319 LEU A O 1
ATOM 2309 N N . ALA A 1 320 ? 10.670 14.270 13.969 1.00 96.50 320 ALA A N 1
ATOM 2310 C CA . ALA A 1 320 ? 11.931 14.880 14.385 1.00 96.50 320 ALA A CA 1
ATOM 2311 C C . ALA A 1 320 ? 12.585 14.115 15.551 1.00 96.50 320 ALA A C 1
ATOM 2313 O O . ALA A 1 320 ? 13.796 13.868 15.533 1.00 96.50 320 ALA A O 1
ATOM 2314 N N . ALA A 1 321 ? 11.797 13.673 16.536 1.00 95.00 321 ALA A N 1
ATOM 2315 C CA . ALA A 1 321 ? 12.281 12.862 17.651 1.00 95.00 321 ALA A CA 1
ATOM 2316 C C . ALA A 1 321 ? 12.816 11.497 17.182 1.00 95.00 321 ALA A C 1
ATOM 2318 O O . ALA A 1 321 ? 13.908 11.082 17.589 1.00 95.00 321 ALA A O 1
ATOM 2319 N N . ILE A 1 322 ? 12.106 10.825 16.271 1.00 93.38 322 ILE A N 1
ATOM 2320 C CA . ILE A 1 322 ? 12.546 9.571 15.635 1.00 93.38 322 ILE A CA 1
ATOM 2321 C C . ILE A 1 322 ? 13.838 9.796 14.840 1.00 93.38 322 ILE A C 1
ATOM 2323 O O . ILE A 1 322 ? 14.787 9.015 14.925 1.00 93.38 322 ILE A O 1
ATOM 2327 N N . ALA A 1 323 ? 13.912 10.894 14.087 1.00 91.75 323 ALA A N 1
ATOM 2328 C CA . ALA A 1 323 ? 15.093 11.250 13.313 1.00 91.75 323 ALA A CA 1
ATOM 2329 C C . ALA A 1 323 ? 16.318 11.555 14.187 1.00 91.75 323 ALA A C 1
ATOM 2331 O O . ALA A 1 323 ? 17.444 11.401 13.711 1.00 91.75 323 ALA A O 1
ATOM 2332 N N . ALA A 1 324 ? 16.132 11.987 15.437 1.00 90.69 324 ALA A N 1
ATOM 2333 C CA . ALA A 1 324 ? 17.211 12.311 16.371 1.00 90.69 324 ALA A CA 1
ATOM 2334 C C . ALA A 1 324 ? 17.680 11.113 17.218 1.00 90.69 324 ALA A C 1
ATOM 2336 O O . ALA A 1 324 ? 18.835 11.086 17.646 1.00 90.69 324 ALA A O 1
ATOM 2337 N N . SER A 1 325 ? 16.822 10.119 17.439 1.00 87.75 325 SER A N 1
ATOM 2338 C CA . SER A 1 325 ? 17.065 8.984 18.340 1.00 87.75 325 SER A CA 1
ATOM 2339 C C . SER A 1 325 ? 17.729 7.780 17.650 1.00 87.75 325 SER A C 1
ATOM 2341 O O . SER A 1 325 ? 17.908 7.740 16.425 1.00 87.75 325 SER A O 1
ATOM 2343 N N . GLU A 1 326 ? 18.175 6.801 18.446 1.00 85.31 326 GLU A N 1
ATOM 2344 C CA . GLU A 1 326 ? 18.497 5.466 17.934 1.00 85.31 326 GLU A CA 1
ATOM 2345 C C . GLU A 1 326 ? 17.196 4.702 17.662 1.00 85.31 326 GLU A C 1
ATOM 2347 O O . GLU A 1 326 ? 16.298 4.668 18.499 1.00 85.31 326 GLU A O 1
ATOM 2352 N N . LEU A 1 327 ? 17.098 4.087 16.481 1.00 83.75 327 LEU A N 1
ATOM 2353 C CA . LEU A 1 327 ? 15.908 3.344 16.070 1.00 83.75 327 LEU A CA 1
ATOM 2354 C C . LEU A 1 327 ? 15.870 1.965 16.741 1.00 83.75 327 LEU A C 1
ATOM 2356 O O . LEU A 1 327 ? 16.401 0.989 16.194 1.00 83.75 327 LEU A O 1
ATOM 2360 N N . ASP A 1 328 ? 15.196 1.880 17.886 1.00 81.12 328 ASP A N 1
ATOM 2361 C CA . ASP A 1 328 ? 14.832 0.614 18.532 1.00 81.12 328 ASP A CA 1
ATOM 2362 C C . ASP A 1 328 ? 13.566 0.015 17.897 1.00 81.12 328 ASP A C 1
ATOM 2364 O O . ASP A 1 328 ? 12.494 -0.064 18.489 1.00 81.12 328 ASP A O 1
ATOM 2368 N N . VAL A 1 329 ? 13.690 -0.345 16.618 1.00 83.38 329 VAL A N 1
ATOM 2369 C CA . VAL A 1 329 ? 12.607 -0.936 15.824 1.00 83.38 329 VAL A CA 1
ATOM 2370 C C . VAL A 1 329 ? 12.889 -2.419 15.616 1.00 83.38 329 VAL A C 1
ATOM 2372 O O . VAL A 1 329 ? 13.993 -2.819 15.208 1.00 83.38 329 VAL A O 1
ATOM 2375 N N . THR A 1 330 ? 11.875 -3.237 15.889 1.00 82.25 330 THR A N 1
ATOM 2376 C CA . THR A 1 330 ? 11.900 -4.679 15.633 1.00 82.25 330 THR A CA 1
ATOM 2377 C C . THR A 1 330 ? 11.368 -4.977 14.238 1.00 82.25 330 THR A C 1
ATOM 2379 O O . THR A 1 330 ? 10.589 -4.220 13.667 1.00 82.25 330 THR A O 1
ATOM 2382 N N . ARG A 1 331 ? 11.851 -6.069 13.639 1.00 87.75 331 ARG A N 1
ATOM 2383 C CA . ARG A 1 331 ? 11.393 -6.480 12.314 1.00 87.75 331 ARG A CA 1
ATOM 2384 C C . ARG A 1 331 ? 10.004 -7.099 12.447 1.00 87.75 331 ARG A C 1
ATOM 2386 O O . ARG A 1 331 ? 9.885 -8.181 13.016 1.00 87.75 331 ARG A O 1
ATOM 2393 N N . ALA A 1 332 ? 9.005 -6.422 11.901 1.00 86.06 332 ALA A N 1
ATOM 2394 C CA . ALA A 1 332 ? 7.661 -6.929 11.724 1.00 86.06 332 ALA A CA 1
ATOM 2395 C C . ALA A 1 332 ? 7.686 -8.182 10.842 1.00 86.06 332 ALA A C 1
ATOM 2397 O O . ALA A 1 332 ? 8.358 -8.239 9.803 1.00 86.06 332 ALA A O 1
ATOM 2398 N N . ALA A 1 333 ? 6.935 -9.187 11.267 1.00 82.38 333 ALA A N 1
ATOM 2399 C CA . ALA A 1 333 ? 6.593 -10.355 10.477 1.00 82.38 333 ALA A CA 1
ATOM 2400 C C . ALA A 1 333 ? 5.069 -10.490 10.508 1.00 82.38 333 ALA A C 1
ATOM 2402 O O . ALA A 1 333 ? 4.481 -10.105 11.517 1.00 82.38 333 ALA A O 1
ATOM 2403 N N . PRO A 1 334 ? 4.431 -11.028 9.455 1.00 83.81 334 PRO A N 1
ATOM 2404 C CA . PRO A 1 334 ? 3.001 -11.297 9.490 1.00 83.81 334 PRO A CA 1
ATOM 2405 C C . PRO A 1 334 ? 2.650 -12.118 10.732 1.00 83.81 334 PRO A C 1
ATOM 2407 O O . PRO A 1 334 ? 3.165 -13.226 10.913 1.00 83.81 334 PRO A O 1
ATOM 2410 N N . VAL A 1 335 ? 1.823 -11.547 11.603 1.00 83.06 335 VAL A N 1
ATOM 2411 C CA . VAL A 1 335 ? 1.381 -12.172 12.852 1.00 83.06 335 VAL A CA 1
ATOM 2412 C C . VAL A 1 335 ? -0.141 -12.134 12.924 1.00 83.06 335 VAL A C 1
ATOM 2414 O O . VAL A 1 335 ? -0.732 -11.110 12.580 1.00 83.06 335 VAL A O 1
ATOM 2417 N N . PRO A 1 336 ? -0.796 -13.220 13.371 1.00 83.31 336 PRO A N 1
ATOM 2418 C CA . PRO A 1 336 ? -2.232 -13.186 13.581 1.00 83.31 336 PRO A CA 1
ATOM 2419 C C . PRO A 1 336 ? -2.570 -12.248 14.743 1.00 83.31 336 PRO A C 1
ATOM 2421 O O . PRO A 1 336 ? -1.861 -12.212 15.757 1.00 83.31 336 PRO A O 1
ATOM 2424 N N . ALA A 1 337 ? -3.679 -11.527 14.605 1.00 86.06 337 ALA A N 1
ATOM 2425 C CA . ALA A 1 337 ? -4.255 -10.756 15.693 1.00 86.06 337 ALA A CA 1
ATOM 2426 C C . ALA A 1 337 ? -5.115 -11.655 16.593 1.00 86.06 337 ALA A C 1
ATOM 2428 O O . ALA A 1 337 ? -5.752 -12.607 16.129 1.00 86.06 337 ALA A O 1
ATOM 2429 N N . ALA A 1 338 ? -5.159 -11.332 17.879 1.00 86.31 338 ALA A N 1
ATOM 2430 C CA . ALA A 1 338 ? -6.166 -11.826 18.808 1.00 86.31 338 ALA A CA 1
ATOM 2431 C C . ALA A 1 338 ? -6.848 -10.651 19.501 1.00 86.31 338 ALA A C 1
ATOM 2433 O O . ALA A 1 338 ? -6.205 -9.631 19.738 1.00 86.31 338 ALA A O 1
ATOM 2434 N N . PHE A 1 339 ? -8.119 -10.812 19.848 1.00 87.25 339 PHE A N 1
ATOM 2435 C CA . PHE A 1 339 ? -8.875 -9.827 20.611 1.00 87.25 339 PHE A CA 1
ATOM 2436 C C . PHE A 1 339 ? -9.181 -10.374 22.001 1.00 87.25 339 PHE A C 1
ATOM 2438 O O . PHE A 1 339 ? -9.633 -11.512 22.139 1.00 87.25 339 PHE A O 1
ATOM 2445 N N . PHE A 1 340 ? -8.904 -9.584 23.032 1.00 86.62 340 PHE A N 1
ATOM 2446 C CA . PHE A 1 340 ? -9.141 -9.956 24.416 1.00 86.62 340 PHE A CA 1
ATOM 2447 C C . PHE A 1 340 ? -10.054 -8.941 25.105 1.00 86.62 340 PHE A C 1
ATOM 2449 O O . PHE A 1 340 ? -9.655 -7.802 25.362 1.00 86.62 340 PHE A O 1
ATOM 2456 N N . CYS A 1 341 ? -11.255 -9.393 25.451 1.00 87.25 341 CYS A N 1
ATOM 2457 C CA . CYS A 1 341 ? -12.237 -8.656 26.233 1.00 87.25 341 CYS A CA 1
ATOM 2458 C C . CYS A 1 341 ? -11.846 -8.709 27.720 1.00 87.25 341 CYS A C 1
ATOM 2460 O O . CYS A 1 341 ? -11.925 -9.759 28.371 1.00 87.25 341 CYS A O 1
ATOM 2462 N N . THR A 1 342 ? -11.370 -7.592 28.272 1.00 83.81 342 THR A N 1
ATOM 2463 C CA . THR A 1 342 ? -10.899 -7.513 29.664 1.00 83.81 342 THR A CA 1
ATOM 2464 C C . THR A 1 342 ? -12.013 -7.665 30.693 1.00 83.81 342 THR A C 1
ATOM 2466 O O . THR A 1 342 ? -11.703 -7.905 31.860 1.00 83.81 342 THR A O 1
ATOM 2469 N N . GLY A 1 343 ? -13.276 -7.549 30.282 1.00 81.06 343 GLY A N 1
ATOM 2470 C CA . GLY A 1 343 ? -14.431 -7.523 31.169 1.00 81.06 343 GLY A CA 1
ATOM 2471 C C . GLY A 1 343 ? -14.458 -6.295 32.075 1.00 81.06 343 GLY A C 1
ATOM 2472 O O . GLY A 1 343 ? -15.149 -6.309 33.091 1.00 81.06 343 GLY A O 1
ATOM 2473 N N . GLU A 1 344 ? -13.694 -5.262 31.718 1.00 77.19 344 GLU A N 1
ATOM 2474 C CA . GLU A 1 344 ? -13.540 -4.010 32.451 1.00 77.19 344 GLU A CA 1
ATOM 2475 C C . GLU A 1 344 ? -13.460 -2.871 31.422 1.00 77.19 344 GLU A C 1
ATOM 2477 O O . GLU A 1 344 ? -12.599 -2.906 30.540 1.00 77.19 344 GLU A O 1
ATOM 2482 N N . ALA A 1 345 ? -14.324 -1.863 31.542 1.00 72.00 345 ALA A N 1
ATOM 2483 C CA . ALA A 1 345 ? -14.255 -0.620 30.776 1.00 72.00 345 ALA A CA 1
ATOM 2484 C C . ALA A 1 345 ? -14.118 0.566 31.747 1.00 72.00 345 ALA A C 1
ATOM 2486 O O . ALA A 1 345 ? -14.708 0.527 32.833 1.00 72.00 345 ALA A O 1
ATOM 2487 N N . PRO A 1 346 ? -13.343 1.614 31.414 1.00 69.88 346 PRO A N 1
ATOM 2488 C CA . PRO A 1 346 ? -13.281 2.786 32.269 1.00 69.88 346 PRO A CA 1
ATOM 2489 C C . PRO A 1 346 ? -14.638 3.505 32.284 1.00 69.88 346 PRO A C 1
ATOM 2491 O O . PRO A 1 346 ? -15.360 3.493 31.284 1.00 69.88 346 PRO A O 1
ATOM 2494 N N . PRO A 1 347 ? -15.009 4.142 33.404 1.00 70.25 347 PRO A N 1
ATOM 2495 C CA . PRO A 1 347 ? -16.241 4.909 33.462 1.00 70.25 347 PRO A CA 1
ATOM 2496 C C . PRO A 1 347 ? -16.166 6.094 32.495 1.00 70.25 347 PRO A C 1
ATOM 2498 O O . PRO A 1 347 ? -15.090 6.643 32.254 1.00 70.25 347 PRO A O 1
ATOM 2501 N N . ALA A 1 348 ? -17.320 6.510 31.981 1.00 76.69 348 ALA A N 1
ATOM 2502 C CA . ALA A 1 348 ? -17.457 7.591 31.010 1.00 76.69 348 ALA A CA 1
ATOM 2503 C C . ALA A 1 348 ? -16.883 7.345 29.597 1.00 76.69 348 ALA A C 1
ATOM 2505 O O . ALA A 1 348 ? -16.841 8.290 28.810 1.00 76.69 348 ALA A O 1
ATOM 2506 N N . PHE A 1 349 ? -16.504 6.108 29.255 1.00 77.31 349 PHE A N 1
ATOM 2507 C CA . PHE A 1 349 ? -15.930 5.774 27.946 1.00 77.31 349 PHE A CA 1
ATOM 2508 C C . PHE A 1 349 ? -16.960 5.444 26.861 1.00 77.31 349 PHE A C 1
ATOM 2510 O O . PHE A 1 349 ? -18.032 4.906 27.135 1.00 77.31 349 PHE A O 1
ATOM 2517 N N . GLY A 1 350 ? -16.579 5.699 25.610 1.00 83.19 350 GLY A N 1
ATOM 2518 C CA . GLY A 1 350 ? -17.292 5.350 24.382 1.00 83.19 350 GLY A CA 1
ATOM 2519 C C . GLY A 1 350 ? -18.036 6.527 23.754 1.00 83.19 350 GLY A C 1
ATOM 2520 O O . GLY A 1 350 ? -18.610 6.382 22.677 1.00 83.19 350 GLY A O 1
ATOM 2521 N N . ARG A 1 351 ? -18.059 7.694 24.411 1.00 88.94 351 ARG A N 1
ATOM 2522 C CA . ARG A 1 351 ? -18.830 8.857 23.943 1.00 88.94 351 ARG A CA 1
ATOM 2523 C C . ARG A 1 351 ? -18.158 9.532 22.760 1.00 88.94 351 ARG A C 1
ATOM 2525 O O . ARG A 1 351 ? -18.836 9.981 21.839 1.00 88.94 351 ARG A O 1
ATOM 2532 N N . GLU A 1 352 ? -16.838 9.643 22.831 1.00 90.00 352 GLU A N 1
ATOM 2533 C CA . GLU A 1 352 ? -16.012 10.169 21.751 1.00 90.00 352 GLU A CA 1
ATOM 2534 C C . GLU A 1 352 ? -16.048 9.189 20.578 1.00 90.00 352 GLU A C 1
ATOM 2536 O O . GLU A 1 352 ? -16.370 9.589 19.462 1.00 90.00 352 GLU A O 1
ATOM 2541 N N . LEU A 1 353 ? -15.884 7.888 20.852 1.00 90.50 353 LEU A N 1
ATOM 2542 C CA . LEU A 1 353 ? -15.966 6.859 19.814 1.00 90.50 353 LEU A CA 1
ATOM 2543 C C . LEU A 1 353 ? -17.325 6.816 19.106 1.00 90.50 353 LEU A C 1
ATOM 2545 O O . LEU A 1 353 ? -17.373 6.683 17.886 1.00 90.50 353 LEU A O 1
ATOM 2549 N N . HIS A 1 354 ? -18.430 6.959 19.841 1.00 92.75 354 HIS A N 1
ATOM 2550 C CA . HIS A 1 354 ? -19.772 7.032 19.255 1.00 92.75 354 HIS A CA 1
ATOM 2551 C C . HIS A 1 354 ? -19.945 8.257 18.354 1.00 92.75 354 HIS A C 1
ATOM 2553 O O . HIS A 1 354 ? -20.503 8.155 17.264 1.00 92.75 354 HIS A O 1
ATOM 2559 N N . ALA A 1 355 ? -19.428 9.413 18.774 1.00 91.06 355 ALA A N 1
ATOM 2560 C CA . ALA A 1 355 ? -19.525 10.636 17.987 1.00 91.06 355 ALA A CA 1
ATOM 2561 C C . ALA A 1 355 ? -18.687 10.587 16.697 1.00 91.06 355 ALA A C 1
ATOM 2563 O O . ALA A 1 355 ? -19.071 11.210 15.705 1.00 91.06 355 ALA A O 1
ATOM 2564 N N . GLU A 1 356 ? -17.554 9.880 16.715 1.00 88.56 356 GLU A N 1
ATOM 2565 C CA . GLU A 1 356 ? -16.587 9.866 15.612 1.00 88.56 356 GLU A CA 1
ATOM 2566 C C . GLU A 1 356 ? -16.728 8.668 14.663 1.00 88.56 356 GLU A C 1
ATOM 2568 O O . GLU A 1 356 ? -16.479 8.817 13.465 1.00 88.56 356 GLU A O 1
ATOM 2573 N N . PHE 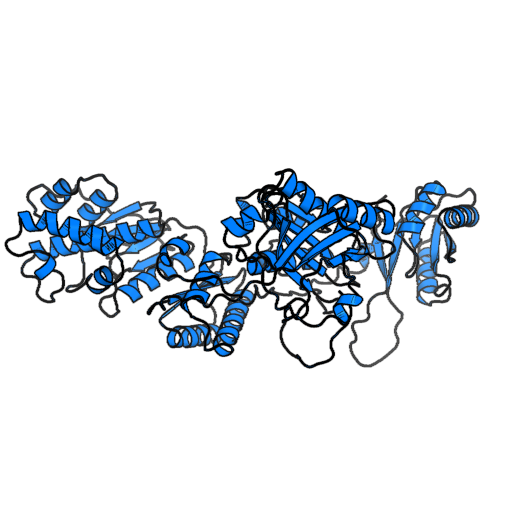A 1 357 ? -17.163 7.501 15.149 1.00 90.12 357 PHE A N 1
ATOM 2574 C CA . PHE A 1 357 ? -17.163 6.254 14.377 1.00 90.12 357 PHE A CA 1
ATOM 2575 C C . PHE A 1 357 ? -18.579 5.675 14.214 1.00 90.12 357 PHE A C 1
ATOM 2577 O O . PHE A 1 357 ? -19.091 5.024 15.128 1.00 90.12 357 PHE A O 1
ATOM 2584 N N . PRO A 1 358 ? -19.204 5.809 13.025 1.00 92.25 358 PRO A N 1
ATOM 2585 C CA . PRO A 1 358 ? -20.566 5.327 12.781 1.00 92.25 358 PRO A CA 1
ATOM 2586 C C . PRO A 1 358 ? -20.774 3.837 13.075 1.00 92.25 358 PRO A C 1
ATOM 2588 O O . PRO A 1 358 ? -21.783 3.468 13.661 1.00 92.25 358 PRO A O 1
ATOM 2591 N N . VAL A 1 359 ? -19.803 2.981 12.737 1.00 93.25 359 VAL A N 1
ATOM 2592 C CA . VAL A 1 359 ? -19.886 1.532 13.004 1.00 93.25 359 VAL A CA 1
ATOM 2593 C C . VAL A 1 359 ? -19.923 1.235 14.501 1.00 93.25 359 VAL A C 1
ATOM 2595 O O . VAL A 1 359 ? -20.658 0.352 14.937 1.00 93.25 359 VAL A O 1
ATOM 2598 N N . PHE A 1 360 ? -19.158 1.983 15.301 1.00 93.62 360 PHE A N 1
ATOM 2599 C CA . PHE A 1 360 ? -19.228 1.872 16.754 1.00 93.62 360 PHE A CA 1
ATOM 2600 C C . PHE A 1 360 ? -20.608 2.305 17.248 1.00 93.62 360 PHE A C 1
ATOM 2602 O O . PHE A 1 360 ? -21.232 1.578 18.016 1.00 93.62 360 PHE A O 1
ATOM 2609 N N . ALA A 1 361 ? -21.090 3.461 16.781 1.00 95.00 361 ALA A N 1
ATOM 2610 C CA . ALA A 1 361 ? -22.368 4.024 17.194 1.00 95.00 361 ALA A CA 1
ATOM 2611 C C . ALA A 1 361 ? -23.548 3.089 16.909 1.00 95.00 361 ALA A C 1
ATOM 2613 O O . ALA A 1 361 ? -24.341 2.820 17.804 1.00 95.00 361 ALA A O 1
ATOM 2614 N N . GLU A 1 362 ? -23.623 2.536 15.697 1.00 95.94 362 GLU A N 1
ATOM 2615 C CA . GLU A 1 362 ? -24.695 1.624 15.287 1.00 95.94 362 GLU A CA 1
ATOM 2616 C C . GLU A 1 362 ? -24.751 0.369 16.168 1.00 95.94 362 GLU A C 1
ATOM 2618 O O . GLU A 1 362 ? -25.818 0.010 16.667 1.00 95.94 362 GLU A O 1
ATOM 2623 N N . VAL A 1 363 ? -23.601 -0.273 16.401 1.00 96.19 363 VAL A N 1
ATOM 2624 C CA . VAL A 1 363 ? -23.515 -1.483 17.236 1.00 96.19 363 VAL A CA 1
ATOM 2625 C C . VAL A 1 363 ? -23.827 -1.163 18.697 1.00 96.19 363 VAL A C 1
ATOM 2627 O O . VAL A 1 363 ? -24.517 -1.925 19.373 1.00 96.19 363 VAL A O 1
ATOM 2630 N N . PHE A 1 364 ? -23.328 -0.035 19.198 1.00 94.44 364 PHE A N 1
ATOM 2631 C CA . PHE A 1 364 ? -23.561 0.391 20.571 1.00 94.44 364 PHE A CA 1
ATOM 2632 C C . PHE A 1 364 ? -25.039 0.711 20.829 1.00 94.44 364 PHE A C 1
ATOM 2634 O O . PHE A 1 364 ? -25.590 0.279 21.841 1.00 94.44 364 PHE A O 1
ATOM 2641 N N . ASP A 1 365 ? -25.692 1.419 19.906 1.00 95.50 365 ASP A N 1
ATOM 2642 C CA . ASP A 1 365 ? -27.108 1.782 19.998 1.00 95.50 365 ASP A CA 1
ATOM 2643 C C . ASP A 1 365 ? -28.014 0.541 19.954 1.00 95.50 365 ASP A C 1
ATOM 2645 O O . ASP A 1 365 ? -28.978 0.460 20.717 1.00 95.50 365 ASP A O 1
ATOM 2649 N N . GLU A 1 366 ? -27.687 -0.453 19.117 1.00 95.81 366 GLU A N 1
ATOM 2650 C CA . GLU A 1 366 ? -28.396 -1.741 19.067 1.00 95.81 366 GLU A CA 1
ATOM 2651 C C . GLU A 1 366 ? -28.335 -2.469 20.418 1.00 95.81 366 GLU A C 1
ATOM 2653 O O . GLU A 1 366 ? -29.357 -2.922 20.936 1.00 95.81 366 GLU A O 1
ATOM 2658 N N . ILE A 1 367 ? -27.146 -2.542 21.021 1.00 94.88 367 ILE A N 1
ATOM 2659 C CA . ILE A 1 367 ? -26.945 -3.220 22.307 1.00 94.88 367 ILE A CA 1
ATOM 2660 C C . ILE A 1 367 ? -27.635 -2.462 23.447 1.00 94.88 367 ILE A C 1
ATOM 2662 O O . ILE A 1 367 ? -28.258 -3.088 24.307 1.00 94.88 367 ILE A O 1
ATOM 2666 N N . CYS A 1 368 ? -27.549 -1.127 23.462 1.00 93.88 368 CYS A N 1
ATOM 2667 C CA . CYS A 1 368 ? -28.268 -0.297 24.429 1.00 93.88 368 CYS A CA 1
ATOM 2668 C C . CYS A 1 368 ? -29.778 -0.546 24.352 1.00 93.88 368 CYS A C 1
ATOM 2670 O O . CYS A 1 368 ? -30.401 -0.784 25.384 1.00 93.88 368 CYS A O 1
ATOM 2672 N N . ALA A 1 369 ? -30.354 -0.572 23.146 1.00 94.19 369 ALA A N 1
ATOM 2673 C CA . ALA A 1 369 ? -31.782 -0.810 22.958 1.00 94.19 369 ALA A CA 1
ATOM 2674 C C . ALA A 1 369 ? -32.240 -2.169 23.518 1.00 94.19 369 ALA A C 1
ATOM 2676 O O . ALA A 1 369 ? -33.314 -2.247 24.111 1.00 94.19 369 ALA A O 1
ATOM 2677 N N . GLU A 1 370 ? -31.424 -3.219 23.377 1.00 94.56 370 GLU A N 1
ATOM 2678 C CA . GLU A 1 370 ? -31.726 -4.544 23.934 1.00 94.56 370 GLU A CA 1
ATOM 2679 C C . GLU A 1 370 ? -31.681 -4.544 25.475 1.00 94.56 370 GLU A C 1
ATOM 2681 O O . GLU A 1 370 ? -32.535 -5.143 26.129 1.00 94.56 370 GLU A O 1
ATOM 2686 N N . PHE A 1 371 ? -30.710 -3.857 26.090 1.00 93.12 371 PHE A N 1
ATOM 2687 C CA . PHE A 1 371 ? -30.626 -3.767 27.554 1.00 93.12 371 PHE A CA 1
ATOM 2688 C C . PHE A 1 371 ? -31.711 -2.885 28.171 1.00 93.12 371 PHE A C 1
ATOM 2690 O O . PHE A 1 371 ? -32.181 -3.190 29.271 1.00 93.12 371 PHE A O 1
ATOM 2697 N N . ASP A 1 372 ? -32.127 -1.827 27.481 1.00 92.31 372 ASP A N 1
ATOM 2698 C CA . ASP A 1 372 ? -33.111 -0.859 27.972 1.00 92.31 372 ASP A CA 1
ATOM 2699 C C . ASP A 1 372 ? -34.498 -1.481 28.214 1.00 92.31 372 ASP A C 1
ATOM 2701 O O . ASP A 1 372 ? -35.302 -0.928 28.966 1.00 92.31 372 ASP A O 1
ATOM 2705 N N . GLU A 1 373 ? -34.781 -2.668 27.664 1.00 89.44 373 GLU A N 1
ATOM 2706 C CA . GLU A 1 373 ? -35.983 -3.441 28.009 1.00 89.44 373 GLU A CA 1
ATOM 2707 C C . GLU A 1 373 ? -35.956 -4.002 29.445 1.00 89.44 373 GLU A C 1
ATOM 2709 O O . GLU A 1 373 ? -37.007 -4.308 30.020 1.00 89.44 373 GLU A O 1
ATOM 2714 N N . PHE A 1 374 ? -34.764 -4.141 30.033 1.00 87.06 374 PHE A N 1
ATOM 2715 C CA . PHE A 1 374 ? -34.531 -4.799 31.322 1.00 87.06 374 PHE A CA 1
ATOM 2716 C C . PHE A 1 374 ? -33.997 -3.861 32.410 1.00 87.06 374 PHE A C 1
ATOM 2718 O O . PHE A 1 374 ? -34.031 -4.226 33.589 1.00 87.06 374 PHE A O 1
ATOM 2725 N N . LEU A 1 375 ? -33.504 -2.678 32.041 1.00 87.62 375 LEU A N 1
ATOM 2726 C CA . LEU A 1 375 ? -32.947 -1.690 32.964 1.00 87.62 375 LEU A CA 1
ATOM 2727 C C . LEU A 1 375 ? -33.999 -0.663 33.409 1.00 87.62 375 LEU A C 1
ATOM 2729 O O . LEU A 1 375 ? -34.887 -0.273 32.657 1.00 87.62 375 LEU A O 1
ATOM 2733 N N . GLU A 1 376 ? -33.903 -0.202 34.661 1.00 85.06 376 GLU A N 1
ATOM 2734 C CA . GLU A 1 376 ? -34.787 0.860 35.172 1.00 85.06 376 GLU A CA 1
ATOM 2735 C C . GLU A 1 376 ? -34.438 2.240 34.592 1.00 85.06 376 GLU A C 1
ATOM 2737 O O . GLU A 1 376 ? -35.308 3.109 34.493 1.00 85.06 376 GLU A O 1
ATOM 2742 N N . GLN A 1 377 ? -33.167 2.446 34.238 1.00 88.94 377 GLN A N 1
ATOM 2743 C CA . GLN A 1 377 ? -32.657 3.643 33.576 1.00 88.94 377 GLN A CA 1
ATOM 2744 C C . GLN A 1 377 ? -32.030 3.235 32.240 1.00 88.94 377 GLN A C 1
ATOM 2746 O O . GLN A 1 377 ? -31.339 2.217 32.209 1.00 88.94 377 GLN A O 1
ATOM 2751 N N . PRO A 1 378 ? -32.238 4.004 31.157 1.00 90.75 378 PRO A N 1
ATOM 2752 C CA . PRO A 1 378 ? -31.601 3.713 29.879 1.00 90.75 378 PRO A CA 1
ATOM 2753 C C . PRO A 1 378 ? -30.078 3.667 30.017 1.00 90.75 378 PRO A C 1
ATOM 2755 O O . PRO A 1 378 ? -29.478 4.571 30.608 1.00 90.75 378 PRO A O 1
ATOM 2758 N N . LEU A 1 379 ? -29.442 2.645 29.447 1.00 89.06 379 LEU A N 1
ATOM 2759 C CA . LEU A 1 379 ? -27.998 2.434 29.514 1.00 89.06 379 LEU A CA 1
ATOM 2760 C C . LEU A 1 379 ? -27.238 3.644 28.962 1.00 89.06 379 LEU A C 1
ATOM 2762 O O . LEU A 1 379 ? -26.255 4.086 29.558 1.00 89.06 379 LEU A O 1
ATOM 2766 N N . TRP A 1 380 ? -27.747 4.228 27.874 1.00 87.94 380 TRP A N 1
ATOM 2767 C CA . TRP A 1 380 ? -27.190 5.420 27.233 1.00 87.94 380 TRP A CA 1
ATOM 2768 C C . TRP A 1 380 ? -27.036 6.615 28.186 1.00 87.94 380 TRP A C 1
ATOM 2770 O O . TRP A 1 380 ? -26.045 7.346 28.127 1.00 87.94 380 TRP A O 1
ATOM 2780 N N . ASP A 1 381 ? -27.999 6.810 29.088 1.00 85.69 381 ASP A N 1
ATOM 2781 C CA . ASP A 1 381 ? -28.023 7.969 29.982 1.00 85.69 381 ASP A CA 1
ATOM 2782 C C . ASP A 1 381 ? -26.966 7.873 31.093 1.00 85.69 381 ASP A C 1
ATOM 2784 O O . ASP A 1 381 ? -26.603 8.889 31.693 1.00 85.69 381 ASP A O 1
ATOM 2788 N N . VAL A 1 382 ? -26.456 6.666 31.362 1.00 84.06 382 VAL A N 1
ATOM 2789 C CA . VAL A 1 382 ? -25.593 6.387 32.518 1.00 84.06 382 VAL A CA 1
ATOM 2790 C C . VAL A 1 382 ? -24.197 5.889 32.149 1.00 84.06 382 VAL A C 1
ATOM 2792 O O . VAL A 1 382 ? -23.256 6.129 32.906 1.00 84.06 382 VAL A O 1
ATOM 2795 N N . VAL A 1 383 ? -24.025 5.255 30.985 1.00 80.00 383 VAL A N 1
ATOM 2796 C CA . VAL A 1 383 ? -22.756 4.649 30.540 1.00 80.00 383 VAL A CA 1
ATOM 2797 C C . VAL A 1 383 ? -21.617 5.662 30.403 1.00 80.00 383 VAL A C 1
ATOM 2799 O O . VAL A 1 383 ? -20.473 5.366 30.741 1.00 80.00 383 VAL A O 1
ATOM 2802 N N . PHE A 1 384 ? -21.933 6.899 30.008 1.00 80.62 384 PHE A N 1
ATOM 2803 C CA . PHE A 1 384 ? -20.943 7.970 29.853 1.00 80.62 384 PHE A CA 1
ATOM 2804 C C . PHE A 1 384 ? -20.727 8.806 31.122 1.00 80.62 384 PHE A C 1
ATOM 2806 O O . PHE A 1 384 ? -20.166 9.903 31.063 1.00 80.62 384 PHE A O 1
ATOM 2813 N N . THR A 1 385 ? -21.191 8.326 32.274 1.00 79.69 385 THR A N 1
ATOM 2814 C CA . THR A 1 385 ? -21.043 9.028 33.551 1.00 79.69 385 THR A CA 1
ATOM 2815 C C . THR A 1 385 ? -19.949 8.397 34.405 1.00 79.69 385 THR A C 1
ATOM 2817 O O . THR A 1 385 ? -19.638 7.215 34.282 1.00 79.69 385 THR A O 1
ATOM 2820 N N . VAL A 1 386 ? -19.344 9.206 35.279 1.00 77.12 386 VAL A N 1
ATOM 2821 C CA . VAL A 1 386 ? -18.333 8.719 36.234 1.00 77.12 386 VAL A CA 1
ATOM 2822 C C . VAL A 1 386 ? -18.974 7.851 37.325 1.00 77.12 386 VAL A C 1
ATOM 2824 O O . VAL A 1 386 ? -18.346 6.920 37.818 1.00 77.12 386 VAL A O 1
ATOM 2827 N N . ASP A 1 387 ? -20.230 8.142 37.668 1.00 78.81 387 ASP A N 1
ATOM 2828 C CA . ASP A 1 387 ? -20.991 7.477 38.724 1.00 78.81 387 ASP A CA 1
ATOM 2829 C C . ASP A 1 387 ? -22.052 6.552 38.107 1.00 78.81 387 ASP A C 1
ATOM 2831 O O . ASP A 1 387 ? -23.250 6.850 38.133 1.00 78.81 387 ASP A O 1
ATOM 2835 N N . VAL A 1 388 ? -21.612 5.428 37.534 1.00 80.06 388 VAL A N 1
ATOM 2836 C CA . VAL A 1 388 ? -22.531 4.407 37.012 1.00 80.06 388 VAL A CA 1
ATOM 2837 C C . VAL A 1 388 ? -23.394 3.862 38.176 1.00 80.06 388 VAL A C 1
ATOM 2839 O O . VAL A 1 388 ? -22.848 3.563 39.240 1.00 80.06 388 VAL A O 1
ATOM 2842 N N . PRO A 1 389 ? -24.735 3.756 38.037 1.00 83.19 389 PRO A N 1
ATOM 2843 C CA . PRO A 1 389 ? -25.644 3.593 39.179 1.00 83.19 389 PRO A CA 1
ATOM 2844 C C . PRO A 1 389 ? -25.439 2.323 40.006 1.00 83.19 389 PRO A C 1
ATOM 2846 O O . PRO A 1 389 ? -25.619 2.333 41.227 1.00 83.19 389 PRO A O 1
ATOM 2849 N N . ASP A 1 390 ? -25.124 1.215 39.338 1.00 87.50 390 ASP A N 1
ATOM 2850 C CA . ASP A 1 390 ? -24.972 -0.098 39.945 1.00 87.50 390 ASP A CA 1
ATOM 2851 C C . ASP A 1 390 ? -24.112 -1.031 39.075 1.00 87.50 390 ASP A C 1
ATOM 2853 O O . ASP A 1 390 ? -23.822 -0.765 37.906 1.00 87.50 390 ASP A O 1
ATOM 2857 N N . ALA A 1 391 ? -23.743 -2.175 39.655 1.00 85.75 391 ALA A N 1
ATOM 2858 C CA . ALA A 1 391 ? -22.916 -3.186 39.002 1.00 85.75 391 ALA A CA 1
ATOM 2859 C C . ALA A 1 391 ? -23.568 -3.816 37.754 1.00 85.75 391 ALA A C 1
ATOM 2861 O O . ALA A 1 391 ? -22.875 -4.445 36.955 1.00 85.75 391 ALA A O 1
ATOM 2862 N N . LEU A 1 392 ? -24.891 -3.710 37.590 1.00 88.50 392 LEU A N 1
ATOM 2863 C CA . LEU A 1 392 ? -25.582 -4.231 36.414 1.00 88.50 392 LEU A CA 1
ATOM 2864 C C . LEU A 1 392 ? -25.352 -3.306 35.215 1.00 88.50 392 LEU A C 1
ATOM 2866 O O . LEU A 1 392 ? -24.956 -3.787 34.154 1.00 88.50 392 LEU A O 1
ATOM 2870 N N . HIS A 1 393 ? -25.518 -1.995 35.408 1.00 89.94 393 HIS A N 1
ATOM 2871 C CA . HIS A 1 393 ? -25.217 -0.993 34.387 1.00 89.94 393 HIS A CA 1
ATOM 2872 C C . HIS A 1 393 ? -23.727 -0.998 34.019 1.00 89.94 393 HIS A C 1
ATOM 2874 O O . HIS A 1 393 ? -23.405 -0.928 32.839 1.00 89.94 393 HIS A O 1
ATOM 2880 N N . GLU A 1 394 ? -22.816 -1.174 34.986 1.00 86.56 394 GLU A N 1
ATOM 2881 C CA . GLU A 1 394 ? -21.370 -1.299 34.713 1.00 86.56 394 GLU A CA 1
ATOM 2882 C C . GLU A 1 394 ? -21.050 -2.497 33.802 1.00 86.56 394 GLU A C 1
ATOM 2884 O O . GLU A 1 394 ? -20.279 -2.388 32.842 1.00 86.56 394 GLU A O 1
ATOM 2889 N N . ARG A 1 395 ? -21.666 -3.653 34.074 1.00 90.06 395 ARG A N 1
ATOM 2890 C CA . ARG A 1 395 ? -21.495 -4.873 33.271 1.00 90.06 395 ARG A CA 1
ATOM 2891 C C . ARG A 1 395 ? -22.084 -4.728 31.867 1.00 90.06 395 ARG A C 1
ATOM 2893 O O . ARG A 1 395 ? -21.438 -5.147 30.909 1.00 90.06 395 ARG A O 1
ATOM 2900 N N . ALA A 1 396 ? -23.276 -4.139 31.747 1.00 91.56 396 ALA A N 1
ATOM 2901 C CA . ALA A 1 396 ? -23.933 -3.883 30.464 1.00 91.56 396 ALA A CA 1
ATOM 2902 C C . ALA A 1 396 ? -23.141 -2.885 29.607 1.00 91.56 396 ALA A C 1
ATOM 2904 O O . ALA A 1 396 ? -22.883 -3.151 28.434 1.00 91.56 396 ALA A O 1
ATOM 2905 N N . ALA A 1 397 ? -22.669 -1.795 30.217 1.00 88.62 397 ALA A N 1
ATOM 2906 C CA . ALA A 1 397 ? -21.793 -0.810 29.592 1.00 88.62 397 ALA A CA 1
ATOM 2907 C C . ALA A 1 397 ? -20.509 -1.447 29.052 1.00 88.62 397 ALA A C 1
ATOM 2909 O O . ALA A 1 397 ? -20.155 -1.254 27.892 1.00 88.62 397 ALA A O 1
ATOM 2910 N N . THR A 1 398 ? -19.838 -2.250 29.881 1.00 89.38 398 THR A N 1
ATOM 2911 C CA . THR A 1 398 ? -18.608 -2.943 29.487 1.00 89.38 398 THR A CA 1
ATOM 2912 C C . THR A 1 398 ? -18.850 -3.857 28.287 1.00 89.38 398 THR A C 1
ATOM 2914 O O . THR A 1 398 ? -18.108 -3.783 27.312 1.00 89.38 398 THR A O 1
ATOM 2917 N N . PHE A 1 399 ? -19.911 -4.670 28.315 1.00 92.75 399 PHE A N 1
ATOM 2918 C CA . PHE A 1 399 ? -20.271 -5.527 27.184 1.00 92.75 399 PHE A CA 1
ATOM 2919 C C . PHE A 1 399 ? -20.515 -4.710 25.904 1.00 92.75 399 PHE A C 1
ATOM 2921 O O . PHE A 1 399 ? -19.956 -5.038 24.860 1.00 92.75 399 PHE A O 1
ATOM 2928 N N . ALA A 1 400 ? -21.289 -3.622 25.985 1.00 92.75 400 ALA A N 1
ATOM 2929 C CA . ALA A 1 400 ? -21.587 -2.770 24.835 1.00 92.75 400 ALA A CA 1
ATOM 2930 C C . ALA A 1 400 ? -20.318 -2.158 24.218 1.00 92.75 400 ALA A C 1
ATOM 2932 O O . ALA A 1 400 ? -20.118 -2.249 23.006 1.00 92.75 400 ALA A O 1
ATOM 2933 N N . VAL A 1 401 ? -19.426 -1.600 25.045 1.00 90.69 401 VAL A N 1
ATOM 2934 C CA . VAL A 1 401 ? -18.161 -1.001 24.587 1.00 90.69 401 VAL A CA 1
ATOM 2935 C C . VAL A 1 401 ? -17.234 -2.051 23.971 1.00 90.69 401 VAL A C 1
ATOM 2937 O O . VAL A 1 401 ? -16.703 -1.833 22.884 1.00 90.69 401 VAL A O 1
ATOM 2940 N N . GLU A 1 402 ? -17.034 -3.197 24.627 1.00 91.81 402 GLU A N 1
ATOM 2941 C CA . GLU A 1 402 ? -16.130 -4.243 24.129 1.00 91.81 402 GLU A CA 1
ATOM 2942 C C . GLU A 1 402 ? -16.578 -4.808 22.781 1.00 91.81 402 GLU A C 1
ATOM 2944 O O . GLU A 1 402 ? -15.755 -5.013 21.886 1.00 91.81 402 GLU A O 1
ATOM 2949 N N . VAL A 1 403 ? -17.881 -5.038 22.626 1.00 94.56 403 VAL A N 1
ATOM 2950 C CA . VAL A 1 403 ? -18.463 -5.552 21.387 1.00 94.56 403 VAL A CA 1
ATOM 2951 C C . VAL A 1 403 ? -18.403 -4.506 20.273 1.00 94.56 403 VAL A C 1
ATOM 2953 O O . VAL A 1 403 ? -18.029 -4.843 19.148 1.00 94.56 403 VAL A O 1
ATOM 2956 N N . ALA A 1 404 ? -18.712 -3.241 20.566 1.00 94.31 404 ALA A N 1
ATOM 2957 C CA . ALA A 1 404 ? -18.617 -2.164 19.584 1.00 94.31 404 ALA A CA 1
ATOM 2958 C C . ALA A 1 404 ? -17.165 -1.949 19.111 1.00 94.31 404 ALA A C 1
ATOM 2960 O O . ALA A 1 404 ? -16.923 -1.821 17.910 1.00 94.31 404 ALA A O 1
ATOM 2961 N N . LEU A 1 405 ? -16.181 -2.017 20.019 1.00 92.25 405 LEU A N 1
ATOM 2962 C CA . LEU A 1 405 ? -14.753 -1.993 19.673 1.00 92.25 405 LEU A CA 1
ATOM 2963 C C . LEU A 1 405 ? -14.346 -3.181 18.797 1.00 92.25 405 LEU A C 1
ATOM 2965 O O . LEU A 1 405 ? -13.612 -3.001 17.826 1.00 92.25 405 LEU A O 1
ATOM 2969 N N . TYR A 1 406 ? -14.817 -4.387 19.124 1.00 93.38 406 TYR A N 1
ATOM 2970 C CA . TYR A 1 406 ? -14.544 -5.582 18.328 1.00 93.38 406 TYR A CA 1
ATOM 2971 C C . TYR A 1 406 ? -15.076 -5.438 16.896 1.00 93.38 406 TYR A C 1
ATOM 2973 O O . TYR A 1 406 ? -14.352 -5.705 15.937 1.00 93.38 406 TYR A O 1
ATOM 2981 N N . ARG A 1 407 ? -16.321 -4.974 16.735 1.00 94.69 407 ARG A N 1
ATOM 2982 C CA . ARG A 1 407 ? -16.941 -4.792 15.413 1.00 94.69 407 ARG A CA 1
ATOM 2983 C C . ARG A 1 407 ? -16.288 -3.671 14.611 1.00 94.69 407 ARG A C 1
ATOM 2985 O O . ARG A 1 407 ? -16.098 -3.834 13.409 1.00 94.69 407 ARG A O 1
ATOM 2992 N N . LEU A 1 408 ? -15.884 -2.578 15.260 1.00 92.38 408 LEU A N 1
ATOM 2993 C CA . LEU A 1 408 ? -15.096 -1.528 14.613 1.00 92.38 408 LEU A CA 1
ATOM 2994 C C . LEU A 1 408 ? -13.742 -2.069 14.126 1.00 92.38 408 LEU A C 1
ATOM 2996 O O . LEU A 1 408 ? -13.316 -1.784 13.010 1.00 92.38 408 LEU A O 1
ATOM 3000 N N . ALA A 1 409 ? -13.093 -2.905 14.935 1.00 91.56 409 ALA A N 1
ATOM 3001 C CA . ALA A 1 409 ? -11.833 -3.536 14.576 1.00 91.56 409 ALA A CA 1
ATOM 3002 C C . ALA A 1 409 ? -11.968 -4.514 13.393 1.00 91.56 409 ALA A C 1
ATOM 3004 O O . ALA A 1 409 ? -11.136 -4.484 12.485 1.00 91.56 409 ALA A O 1
ATOM 3005 N N . GLU A 1 410 ? -13.026 -5.333 13.363 1.00 92.19 410 GLU A N 1
ATOM 3006 C CA . GLU A 1 410 ? -13.364 -6.175 12.203 1.00 92.19 410 GLU A CA 1
ATOM 3007 C C . GLU A 1 410 ? -13.646 -5.342 10.949 1.00 92.19 410 GLU A C 1
ATOM 3009 O O . GLU A 1 410 ? -13.221 -5.714 9.856 1.00 92.19 410 GLU A O 1
ATOM 3014 N N . HIS A 1 411 ? -14.344 -4.213 11.099 1.00 91.12 411 HIS A N 1
ATOM 3015 C CA . HIS A 1 411 ? -14.658 -3.317 9.991 1.00 91.12 411 HIS A CA 1
ATOM 3016 C C . HIS A 1 411 ? -13.393 -2.749 9.333 1.00 91.12 411 HIS A C 1
ATOM 3018 O O . HIS A 1 411 ? -13.331 -2.685 8.111 1.00 91.12 411 HIS A O 1
ATOM 3024 N N . TRP A 1 412 ? -12.340 -2.461 10.103 1.00 89.94 412 TRP A N 1
ATOM 3025 C CA . TRP A 1 412 ? -11.016 -2.090 9.576 1.00 89.94 412 TRP A CA 1
ATOM 3026 C C . TRP A 1 412 ? -10.153 -3.290 9.147 1.00 89.94 412 TRP A C 1
ATOM 3028 O O . TRP A 1 412 ? -8.923 -3.208 9.093 1.00 89.94 412 TRP A O 1
ATOM 3038 N N . GLY A 1 413 ? -10.784 -4.425 8.838 1.00 87.00 413 GLY A N 1
ATOM 3039 C CA . GLY A 1 413 ? -10.154 -5.575 8.193 1.00 87.00 413 GLY A CA 1
ATOM 3040 C C . GLY A 1 413 ? -9.366 -6.502 9.118 1.00 87.00 413 GLY A C 1
ATOM 3041 O O . GLY A 1 413 ? -8.696 -7.413 8.625 1.00 87.00 413 GLY A O 1
ATOM 3042 N N . LEU A 1 414 ? -9.428 -6.326 10.446 1.00 88.12 414 LEU A N 1
ATOM 3043 C CA . LEU A 1 414 ? -8.747 -7.240 11.362 1.00 88.12 414 LEU A CA 1
ATOM 3044 C C . LEU A 1 414 ? -9.445 -8.602 11.410 1.00 88.12 414 LEU A C 1
ATOM 3046 O O . LEU A 1 414 ? -10.533 -8.756 11.959 1.00 88.12 414 LEU A O 1
ATOM 3050 N N . ALA A 1 415 ? -8.755 -9.623 10.901 1.00 83.69 415 ALA A N 1
ATOM 3051 C CA . ALA A 1 415 ? -9.134 -11.015 11.090 1.00 83.69 415 ALA A CA 1
ATOM 3052 C C . ALA A 1 415 ? -8.503 -11.564 12.378 1.00 83.69 415 ALA A C 1
ATOM 3054 O O . ALA A 1 415 ? -7.294 -11.815 12.455 1.00 83.69 415 ALA A O 1
ATOM 3055 N N . PHE A 1 416 ? -9.331 -11.783 13.397 1.00 86.88 416 PHE A N 1
ATOM 3056 C CA . PHE A 1 416 ? -8.877 -12.339 14.664 1.00 86.88 416 PHE A CA 1
ATOM 3057 C C . PHE A 1 416 ? -8.753 -13.859 14.581 1.00 86.88 416 PHE A C 1
ATOM 3059 O O . PHE A 1 416 ? -9.734 -14.580 14.426 1.00 86.88 416 PHE A O 1
ATOM 3066 N N . ALA A 1 417 ? -7.534 -14.373 14.751 1.00 85.31 417 ALA A N 1
ATOM 3067 C CA . ALA A 1 417 ? -7.305 -15.812 14.877 1.00 85.31 417 ALA A CA 1
ATOM 3068 C C . ALA A 1 417 ? -7.883 -16.372 16.186 1.00 85.31 417 ALA A C 1
ATOM 3070 O O . ALA A 1 417 ? -8.081 -17.582 16.316 1.00 85.31 417 ALA A O 1
ATOM 3071 N N . ARG A 1 418 ? -8.104 -15.495 17.170 1.00 83.81 418 ARG A N 1
ATOM 3072 C CA . ARG A 1 418 ? -8.676 -15.830 18.466 1.00 83.81 418 ARG A CA 1
ATOM 3073 C C . ARG A 1 418 ? -9.379 -14.625 19.080 1.00 83.81 418 ARG A C 1
ATOM 3075 O O . ARG A 1 418 ? -8.815 -13.534 19.090 1.00 83.81 418 ARG A O 1
ATOM 3082 N N . VAL A 1 419 ? -10.547 -14.863 19.661 1.00 87.56 419 VAL A N 1
ATOM 3083 C CA . VAL A 1 419 ? -11.269 -13.913 20.511 1.00 87.56 419 VAL A CA 1
ATOM 3084 C C . VAL A 1 419 ? -11.506 -14.597 21.848 1.00 87.56 419 VAL A C 1
ATOM 3086 O O . VAL A 1 419 ? -11.870 -15.771 21.878 1.00 87.56 419 VAL A O 1
ATOM 3089 N N . ASP A 1 420 ? -11.212 -13.913 22.943 1.00 84.75 420 ASP A N 1
ATOM 3090 C CA . ASP A 1 420 ? -11.320 -14.473 24.290 1.00 84.75 420 ASP A CA 1
ATOM 3091 C C . ASP A 1 420 ? -11.610 -13.363 25.304 1.00 84.75 420 ASP A C 1
ATOM 3093 O O . ASP A 1 420 ? -11.545 -12.180 24.964 1.00 84.75 420 ASP A O 1
ATOM 3097 N N . GLY A 1 421 ? -11.894 -13.715 26.554 1.00 81.75 421 GLY A N 1
ATOM 3098 C CA . GLY A 1 421 ? -12.138 -12.700 27.573 1.00 81.75 421 GLY A CA 1
ATOM 3099 C C . GLY A 1 421 ? -12.126 -13.214 29.002 1.00 81.75 421 GLY A C 1
ATOM 3100 O O . GLY A 1 421 ? -11.746 -14.350 29.274 1.00 81.75 421 GLY A O 1
ATOM 3101 N N . ARG A 1 422 ? -12.505 -12.344 29.940 1.00 81.19 422 ARG A N 1
ATOM 3102 C CA . ARG A 1 422 ? -12.667 -12.689 31.362 1.00 81.19 422 ARG A CA 1
ATOM 3103 C C . ARG A 1 422 ? -13.942 -12.076 31.932 1.00 81.19 422 ARG A C 1
ATOM 3105 O O . ARG A 1 422 ? -14.247 -10.919 31.654 1.00 81.19 422 ARG A O 1
ATOM 3112 N N . GLY A 1 423 ? -14.661 -12.819 32.773 1.00 84.56 423 GLY A N 1
ATOM 3113 C CA . GLY A 1 423 ? -15.879 -12.308 33.414 1.00 84.56 423 GLY A CA 1
ATOM 3114 C C . GLY A 1 423 ? -16.931 -11.908 32.376 1.00 84.56 423 GLY A C 1
ATOM 3115 O O . GLY A 1 423 ? -17.309 -12.730 31.546 1.00 84.56 423 GLY A O 1
ATOM 3116 N N . VAL A 1 424 ? -17.373 -10.643 32.369 1.00 87.50 424 VAL A N 1
ATOM 3117 C CA . VAL A 1 424 ? -18.284 -10.149 31.315 1.00 87.50 424 VAL A CA 1
ATOM 3118 C C . VAL A 1 424 ? -17.664 -10.259 29.920 1.00 87.50 424 VAL A C 1
ATOM 3120 O O . VAL A 1 424 ? -18.377 -10.564 28.968 1.00 87.50 424 VAL A O 1
ATOM 3123 N N . GLY A 1 425 ? -16.340 -10.132 29.816 1.00 87.56 425 GLY A N 1
ATOM 3124 C CA . GLY A 1 425 ? -15.623 -10.254 28.554 1.00 87.56 425 GLY A CA 1
ATOM 3125 C C . GLY A 1 425 ? -15.692 -11.650 27.933 1.00 87.56 425 GLY A C 1
ATOM 3126 O O . GLY A 1 425 ? -15.567 -11.774 26.721 1.00 87.56 425 GLY A O 1
ATOM 3127 N N . GLU A 1 426 ? -15.939 -12.712 28.712 1.00 88.12 426 GLU A N 1
ATOM 3128 C CA . GLU A 1 426 ? -16.186 -14.054 28.146 1.00 88.12 426 GLU A CA 1
ATOM 3129 C C . GLU A 1 426 ? -17.507 -14.088 27.370 1.00 88.12 426 GLU A C 1
ATOM 3131 O O . GLU A 1 426 ? -17.610 -14.741 26.333 1.00 88.12 426 GLU A O 1
ATOM 3136 N N . ILE A 1 427 ? -18.506 -13.342 27.848 1.00 90.69 427 ILE A N 1
ATOM 3137 C CA . ILE A 1 427 ? -19.798 -13.193 27.176 1.00 90.69 427 ILE A CA 1
ATOM 3138 C C . ILE A 1 427 ? -19.624 -12.323 25.926 1.00 90.69 427 ILE A C 1
ATOM 3140 O O . ILE A 1 427 ? -20.117 -12.700 24.862 1.00 90.69 427 ILE A O 1
ATOM 3144 N N . SER A 1 428 ? -18.879 -11.212 26.029 1.00 92.81 428 SER A N 1
ATOM 3145 C CA . SER A 1 428 ? -18.514 -10.356 24.889 1.00 92.81 428 SER A CA 1
ATOM 3146 C C . SER A 1 428 ? -17.830 -11.172 23.788 1.00 92.81 428 SER A C 1
ATOM 3148 O O . SER A 1 428 ? -18.263 -11.138 22.638 1.00 92.81 428 SER A O 1
ATOM 3150 N N . ALA A 1 429 ? -16.821 -11.973 24.142 1.00 90.38 429 ALA A N 1
ATOM 3151 C CA . ALA A 1 429 ? -16.090 -12.823 23.209 1.00 90.38 429 ALA A CA 1
ATOM 3152 C C . ALA A 1 429 ? -16.999 -13.855 22.526 1.00 90.38 429 ALA A C 1
ATOM 3154 O O . ALA A 1 429 ? -16.991 -13.947 21.300 1.00 90.38 429 ALA A O 1
ATOM 3155 N N . ALA A 1 430 ? -17.825 -14.576 23.293 1.00 90.56 430 ALA A N 1
ATOM 3156 C CA . ALA A 1 430 ? -18.749 -15.575 22.755 1.00 90.56 430 ALA A CA 1
ATOM 3157 C C . ALA A 1 430 ? -19.820 -14.962 21.831 1.00 90.56 430 ALA A C 1
ATOM 3159 O O . ALA A 1 430 ? -20.223 -15.577 20.843 1.00 90.56 430 ALA A O 1
ATOM 3160 N N . TYR A 1 431 ? -20.276 -13.738 22.109 1.00 93.50 431 TYR A N 1
ATOM 3161 C CA . TYR A 1 431 ? -21.140 -13.001 21.184 1.00 93.50 431 TYR A CA 1
ATOM 3162 C C . TYR A 1 431 ? -20.390 -12.604 19.904 1.00 93.50 431 TYR A C 1
ATOM 3164 O O . TYR A 1 431 ? -20.877 -12.818 18.793 1.00 93.50 431 TYR A O 1
ATOM 3172 N N . CYS A 1 432 ? -19.174 -12.071 20.044 1.00 93.31 432 CYS A N 1
ATOM 3173 C CA . CYS A 1 432 ? -18.346 -11.637 18.922 1.00 93.31 432 CYS A CA 1
ATOM 3174 C C . CYS A 1 432 ? -18.050 -12.784 17.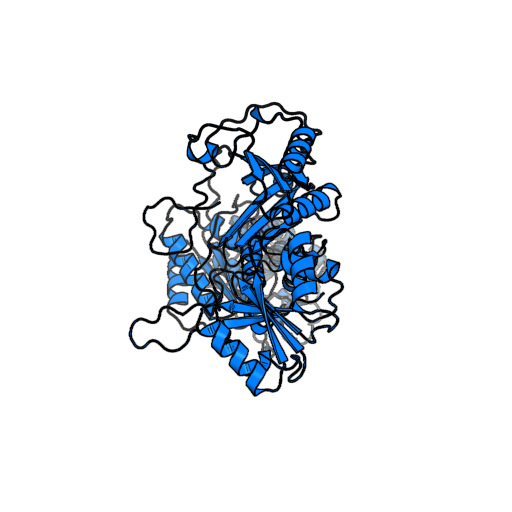941 1.00 93.31 432 CYS A C 1
ATOM 3176 O O . CYS A 1 432 ? -18.165 -12.584 16.728 1.00 93.31 432 CYS A O 1
ATOM 3178 N N . THR A 1 433 ? -17.773 -13.991 18.455 1.00 90.88 433 THR A N 1
ATOM 3179 C CA . THR A 1 433 ? -17.527 -15.214 17.666 1.00 90.88 433 THR A CA 1
ATOM 3180 C C . THR A 1 433 ? -18.798 -15.895 17.145 1.00 90.88 433 THR A C 1
ATOM 3182 O O . THR A 1 433 ? -18.703 -16.863 16.388 1.00 90.88 433 THR A O 1
ATOM 3185 N N . GLY A 1 434 ? -19.986 -15.400 17.510 1.00 91.56 434 GLY A N 1
ATOM 3186 C CA . GLY A 1 434 ? -21.275 -15.953 17.086 1.00 91.56 434 GLY A CA 1
ATOM 3187 C C . GLY A 1 434 ? -21.702 -17.225 17.828 1.00 91.56 434 GLY A C 1
ATOM 3188 O O . GLY A 1 434 ? -22.609 -17.922 17.373 1.00 91.56 434 GLY A O 1
ATOM 3189 N N . GLU A 1 435 ? -21.069 -17.547 18.959 1.00 91.06 435 GLU A N 1
ATOM 3190 C CA . GLU A 1 435 ? -21.482 -18.645 19.845 1.00 91.06 435 GLU A CA 1
ATOM 3191 C C . GLU A 1 435 ? -22.762 -18.313 20.625 1.00 91.06 435 GLU A C 1
ATOM 3193 O O . GLU A 1 435 ? -23.518 -19.218 20.987 1.00 91.06 435 GLU A O 1
ATOM 3198 N N . LEU A 1 436 ? -23.018 -17.023 20.863 1.00 90.81 436 LEU A N 1
ATOM 3199 C CA . LEU A 1 436 ? -24.233 -16.511 21.495 1.00 90.81 436 LEU A CA 1
ATOM 3200 C C . LEU A 1 436 ? -24.991 -15.569 20.557 1.00 90.81 436 LEU A C 1
ATOM 3202 O O . LEU A 1 436 ? -24.389 -14.788 19.821 1.00 90.81 436 LEU A O 1
ATOM 3206 N N . SER A 1 437 ? -26.325 -15.611 20.627 1.00 93.94 437 SER A N 1
ATOM 3207 C CA . SER A 1 437 ? -27.167 -14.539 20.087 1.00 93.94 437 SER A CA 1
ATOM 3208 C C . SER A 1 437 ? -27.092 -13.295 20.983 1.00 93.94 437 SER A C 1
ATOM 3210 O O . SER A 1 437 ? -26.703 -13.403 22.148 1.00 93.94 437 SER A O 1
ATOM 3212 N N . LEU A 1 438 ? -27.485 -12.122 20.471 1.00 94.44 438 LEU A N 1
ATOM 3213 C CA . LEU A 1 438 ? -27.488 -10.883 21.262 1.00 94.44 438 LEU A CA 1
ATOM 3214 C C . LEU A 1 438 ? -28.373 -11.024 22.512 1.00 94.44 438 LEU A C 1
ATOM 3216 O O . LEU A 1 438 ? -27.900 -10.806 23.623 1.00 94.44 438 LEU A O 1
ATOM 3220 N N . ALA A 1 439 ? -29.603 -11.516 22.346 1.00 91.62 439 ALA A N 1
ATOM 3221 C CA . ALA A 1 439 ? -30.530 -11.757 23.452 1.00 91.62 439 ALA A CA 1
ATOM 3222 C C . ALA A 1 439 ? -29.957 -12.728 24.508 1.00 91.62 439 ALA A C 1
ATOM 3224 O O . ALA A 1 439 ? -30.057 -12.488 25.713 1.00 91.62 439 ALA A O 1
ATOM 3225 N N . ASP A 1 440 ? -29.302 -13.812 24.071 1.00 91.25 440 ASP A N 1
ATOM 3226 C CA . ASP A 1 440 ? -28.669 -14.788 24.971 1.00 91.25 440 ASP A CA 1
ATOM 3227 C C . ASP A 1 440 ? -27.457 -14.216 25.719 1.00 91.25 440 ASP A C 1
ATOM 3229 O O . ASP A 1 440 ? -27.181 -14.616 26.859 1.00 91.25 440 ASP A O 1
ATOM 3233 N N . ALA A 1 441 ? -26.705 -13.324 25.072 1.00 92.62 441 ALA A N 1
ATOM 3234 C CA . ALA A 1 441 ? -25.585 -12.619 25.673 1.00 92.62 441 ALA A CA 1
ATOM 3235 C C . ALA A 1 441 ? -26.089 -11.611 26.717 1.00 92.62 441 ALA A C 1
ATOM 3237 O O . ALA A 1 441 ? -25.666 -11.680 27.873 1.00 92.62 441 ALA A O 1
ATOM 3238 N N . CYS A 1 442 ? -27.066 -10.771 26.362 1.00 92.62 442 CYS A N 1
ATOM 3239 C CA . CYS A 1 442 ? -27.707 -9.821 27.272 1.00 92.62 442 CYS A CA 1
ATOM 3240 C C . CYS A 1 442 ? -28.280 -10.526 28.510 1.00 92.62 442 CYS A C 1
ATOM 3242 O O . CYS A 1 442 ? -27.977 -10.122 29.631 1.00 92.62 442 CYS A O 1
ATOM 3244 N N . ALA A 1 443 ? -28.990 -11.650 28.352 1.00 90.00 443 ALA A N 1
ATOM 3245 C CA . ALA A 1 443 ? -29.494 -12.445 29.478 1.00 90.00 443 ALA A CA 1
ATOM 3246 C C . ALA A 1 443 ? -28.382 -12.889 30.459 1.00 90.00 443 ALA A C 1
ATOM 3248 O O . ALA A 1 443 ? -28.530 -12.805 31.682 1.00 90.00 443 ALA A O 1
ATOM 3249 N N . ARG A 1 444 ? -27.218 -13.307 29.948 1.00 90.44 444 ARG A N 1
ATOM 3250 C CA . ARG A 1 444 ? -26.066 -13.703 30.783 1.00 90.44 444 ARG A CA 1
ATOM 3251 C C . ARG A 1 444 ? -25.388 -12.515 31.459 1.00 90.44 444 ARG A C 1
ATOM 3253 O O . ARG A 1 444 ? -24.979 -12.622 32.618 1.00 90.44 444 ARG A O 1
ATOM 3260 N N . VAL A 1 445 ? -25.303 -11.371 30.780 1.00 90.31 445 VAL A N 1
ATOM 3261 C CA . VAL A 1 445 ? -24.824 -10.120 31.390 1.00 90.31 445 VAL A CA 1
ATOM 3262 C C . VAL A 1 445 ? -25.752 -9.706 32.534 1.00 90.31 445 VAL A C 1
ATOM 3264 O O . VAL A 1 445 ? -25.273 -9.385 33.621 1.00 90.31 445 VAL A O 1
ATOM 3267 N N . LEU A 1 446 ? -27.067 -9.838 32.345 1.00 88.12 446 LEU A N 1
ATOM 3268 C CA . LEU A 1 446 ? -28.071 -9.578 33.379 1.00 88.12 446 LEU A CA 1
ATOM 3269 C C . LEU A 1 446 ? -28.044 -10.598 34.536 1.00 88.12 446 LEU A C 1
ATOM 3271 O O . LEU A 1 446 ? -28.617 -10.354 35.596 1.00 88.12 446 LEU A O 1
ATOM 3275 N N . GLY A 1 447 ? -27.361 -11.735 34.362 1.00 83.00 447 GLY A N 1
ATOM 3276 C CA . GLY A 1 447 ? -27.276 -12.813 35.350 1.00 83.00 447 GLY A CA 1
ATOM 3277 C C . GLY A 1 447 ? -28.536 -13.680 35.443 1.00 83.00 447 GLY A C 1
ATOM 3278 O O . GLY A 1 447 ? -28.721 -14.373 36.444 1.00 83.00 447 GLY A O 1
ATOM 3279 N N . THR A 1 448 ? -29.412 -13.642 34.431 1.00 73.38 448 THR A N 1
ATOM 3280 C CA . THR A 1 448 ? -30.626 -14.477 34.366 1.00 73.38 448 THR A CA 1
ATOM 3281 C C . THR A 1 448 ? -30.339 -15.898 33.871 1.00 73.38 448 THR A C 1
ATOM 3283 O O . THR A 1 448 ? -31.105 -16.814 34.161 1.00 73.38 448 THR A O 1
ATOM 3286 N N . GLU A 1 449 ? -29.198 -16.095 33.210 1.00 71.25 449 GLU A N 1
ATOM 3287 C CA . GLU A 1 449 ? -28.648 -17.377 32.758 1.00 71.25 449 GLU A CA 1
ATOM 3288 C C . GLU A 1 449 ? -27.261 -17.619 33.397 1.00 71.25 449 GLU A C 1
ATOM 3290 O O . GLU A 1 449 ? -26.563 -16.655 33.730 1.00 71.25 449 GLU A O 1
ATOM 3295 N N . PRO A 1 450 ? -26.831 -18.881 33.602 1.00 61.69 450 PRO A N 1
ATOM 3296 C CA . PRO A 1 450 ? -25.534 -19.190 34.203 1.00 61.69 450 PRO A CA 1
ATOM 3297 C C . PRO A 1 450 ? -24.356 -18.735 33.324 1.00 61.69 450 PRO A C 1
ATOM 3299 O O . PRO A 1 450 ? -24.445 -18.738 32.093 1.00 61.69 450 PRO A O 1
ATOM 3302 N N . GLU A 1 451 ? -23.240 -18.380 33.975 1.00 60.66 451 GLU A N 1
ATOM 3303 C CA . GLU A 1 451 ? -21.995 -17.962 33.314 1.00 60.66 451 GLU A CA 1
ATOM 3304 C C . GLU A 1 451 ? -21.490 -19.013 32.312 1.00 60.66 451 GLU A C 1
ATOM 3306 O O . GLU A 1 451 ? -21.698 -20.222 32.474 1.00 60.66 451 GLU A O 1
ATOM 3311 N N . VAL A 1 452 ? -20.804 -18.538 31.268 1.00 59.44 452 VAL A N 1
ATOM 3312 C CA . VAL A 1 452 ? -20.101 -19.403 30.316 1.00 59.44 452 VAL A CA 1
ATOM 3313 C C . VAL A 1 452 ? -19.061 -20.216 31.094 1.00 59.44 452 VAL A C 1
ATOM 3315 O O . VAL A 1 452 ? -18.417 -19.716 32.014 1.00 59.44 452 VAL A O 1
ATOM 3318 N N . ALA A 1 453 ? -18.929 -21.508 30.785 1.00 52.72 453 ALA A N 1
ATOM 3319 C CA . ALA A 1 453 ? -17.928 -22.341 31.438 1.00 52.72 453 ALA A CA 1
ATOM 3320 C C . ALA A 1 453 ? -16.532 -21.790 31.111 1.00 52.72 453 ALA A C 1
ATOM 3322 O O . ALA A 1 453 ? -16.100 -21.900 29.966 1.00 52.72 453 ALA A O 1
ATOM 3323 N N . ALA A 1 454 ? -15.861 -21.227 32.123 1.00 47.50 454 ALA A N 1
ATOM 3324 C CA . ALA A 1 454 ? -14.560 -20.575 32.011 1.00 47.50 454 ALA A CA 1
ATOM 3325 C C . ALA A 1 454 ? -13.616 -21.326 31.062 1.00 47.50 454 ALA A C 1
ATOM 3327 O O . ALA A 1 454 ? -13.154 -22.440 31.362 1.00 47.50 454 ALA A O 1
ATOM 3328 N N . LEU A 1 455 ? -13.303 -20.704 29.924 1.00 44.09 455 LEU A N 1
ATOM 3329 C CA . LEU A 1 455 ? -12.244 -21.197 29.061 1.00 44.09 455 LEU A CA 1
ATOM 3330 C C . LEU A 1 455 ? -10.931 -21.051 29.829 1.00 44.09 455 LEU A C 1
ATOM 3332 O O . LEU A 1 455 ? -10.507 -19.988 30.279 1.00 44.09 455 LEU A O 1
ATOM 3336 N N . SER A 1 456 ? -10.335 -22.202 30.104 1.00 40.09 456 SER A N 1
ATOM 3337 C CA . SER A 1 456 ? -9.221 -22.337 31.026 1.00 40.09 456 SER A CA 1
ATOM 3338 C C . SER A 1 456 ? -8.004 -21.566 30.516 1.00 40.09 456 SER A C 1
ATOM 3340 O O . SER A 1 456 ? -7.560 -21.795 29.397 1.00 40.09 456 SER A O 1
ATOM 3342 N N . ARG A 1 457 ? -7.443 -20.716 31.385 1.00 46.00 457 ARG A N 1
ATOM 3343 C CA . ARG A 1 457 ? -6.043 -20.250 31.448 1.00 46.00 457 ARG A CA 1
ATOM 3344 C C . ARG A 1 457 ? -5.272 -20.340 30.116 1.00 46.00 457 ARG A C 1
ATOM 3346 O O . ARG A 1 457 ? -4.654 -21.357 29.806 1.00 46.00 457 ARG A O 1
ATOM 3353 N N . LEU A 1 458 ? -5.290 -19.238 29.377 1.00 47.72 458 LEU A N 1
ATOM 3354 C CA . LEU A 1 458 ? -4.705 -19.112 28.044 1.00 47.72 458 LEU A CA 1
ATOM 3355 C C . LEU A 1 458 ? -3.182 -19.185 28.015 1.00 47.72 458 LEU A C 1
ATOM 3357 O O . LEU A 1 458 ? -2.504 -18.400 28.675 1.00 47.72 458 LEU A O 1
ATOM 3361 N N . ASP A 1 459 ? -2.670 -20.054 27.146 1.00 49.28 459 ASP A N 1
ATOM 3362 C CA . ASP A 1 459 ? -1.367 -19.882 26.511 1.00 49.28 459 ASP A CA 1
ATOM 3363 C C . ASP A 1 459 ? -1.622 -19.292 25.115 1.00 49.28 459 ASP A C 1
ATOM 3365 O O . ASP A 1 459 ? -2.126 -19.974 24.220 1.00 49.28 459 ASP A O 1
ATOM 3369 N N . LEU A 1 460 ? -1.394 -17.985 24.965 1.00 51.94 460 LEU A N 1
ATOM 3370 C CA . LEU A 1 460 ? -1.701 -17.242 23.736 1.00 51.94 460 LEU A CA 1
ATOM 3371 C C . LEU A 1 460 ? -0.658 -17.440 22.629 1.00 51.94 460 LEU A C 1
ATOM 3373 O O . LEU A 1 460 ? -0.872 -16.963 21.521 1.00 51.94 460 LEU A O 1
ATOM 3377 N N . GLY A 1 461 ? 0.445 -18.156 22.876 1.00 49.25 461 GLY A N 1
ATOM 3378 C CA . GLY A 1 461 ? 1.537 -18.234 21.902 1.00 49.25 461 GLY A CA 1
ATOM 3379 C C . GLY A 1 461 ? 2.026 -16.837 21.459 1.00 49.25 461 GLY A C 1
ATOM 3380 O O . GLY A 1 461 ? 1.764 -15.842 22.135 1.00 49.25 461 GLY A O 1
ATOM 3381 N N . PRO A 1 462 ? 2.768 -16.725 20.345 1.00 53.88 462 PRO A N 1
ATOM 3382 C CA . PRO A 1 462 ? 3.195 -15.435 19.807 1.00 53.88 462 PRO A CA 1
ATOM 3383 C C . PRO A 1 462 ? 2.082 -14.801 18.951 1.00 53.88 462 PRO A C 1
ATOM 3385 O O . PRO A 1 462 ? 2.022 -15.023 17.743 1.00 53.88 462 PRO A O 1
ATOM 3388 N N . LEU A 1 463 ? 1.206 -14.014 19.580 1.00 59.34 463 LEU A N 1
ATOM 3389 C CA . LEU A 1 463 ? 0.156 -13.221 18.920 1.00 59.34 463 LEU A CA 1
ATOM 3390 C C . LEU A 1 463 ? 0.336 -11.721 19.200 1.00 59.34 463 LEU A C 1
ATOM 3392 O O . LEU A 1 463 ? 0.981 -11.329 20.179 1.00 59.34 463 LEU A O 1
ATOM 3396 N N . ALA A 1 464 ? -0.254 -10.879 18.351 1.00 60.84 464 ALA A N 1
ATOM 3397 C CA . ALA A 1 464 ? -0.523 -9.486 18.692 1.00 60.84 464 ALA A CA 1
ATOM 3398 C C . ALA A 1 464 ? -1.916 -9.420 19.329 1.00 60.84 464 ALA A C 1
ATOM 3400 O O . ALA A 1 464 ? -2.920 -9.667 18.665 1.00 60.84 464 ALA A O 1
ATOM 3401 N N . VAL A 1 465 ? -1.963 -9.168 20.635 1.00 68.44 465 VAL A N 1
ATOM 3402 C CA . VAL A 1 465 ? -3.201 -9.181 21.414 1.00 68.44 465 VAL A CA 1
ATOM 3403 C C . VAL A 1 465 ? -3.698 -7.753 21.550 1.00 68.44 465 VAL A C 1
ATOM 3405 O O . VAL A 1 465 ? -3.064 -6.939 22.228 1.00 68.44 465 VAL A O 1
ATOM 3408 N N . LEU A 1 466 ? -4.830 -7.477 20.913 1.00 70.94 466 LEU A N 1
ATOM 3409 C CA . LEU A 1 466 ? -5.636 -6.308 21.206 1.00 70.94 466 LEU A CA 1
ATOM 3410 C C . LEU A 1 466 ? -6.375 -6.530 22.508 1.00 70.94 466 LEU A C 1
ATOM 3412 O O . LEU A 1 466 ? -7.032 -7.552 22.695 1.00 70.94 466 LEU A O 1
ATOM 3416 N N . THR A 1 467 ? -6.264 -5.564 23.397 1.00 73.44 467 THR A N 1
ATOM 3417 C CA . THR A 1 467 ? -6.968 -5.560 24.667 1.00 73.44 467 THR A CA 1
ATOM 3418 C C . THR A 1 467 ? -7.821 -4.312 24.715 1.00 73.44 467 THR A C 1
ATOM 3420 O O . THR A 1 467 ? -7.418 -3.253 24.239 1.00 73.44 467 THR A O 1
ATOM 3423 N N . THR A 1 468 ? -9.012 -4.411 25.285 1.00 68.81 468 THR A N 1
ATOM 3424 C CA . THR A 1 468 ? -9.835 -3.217 25.494 1.00 68.81 468 THR A CA 1
ATOM 3425 C C . THR A 1 468 ? -9.171 -2.263 26.489 1.00 68.81 468 THR A C 1
ATOM 3427 O O . THR A 1 468 ? -9.208 -1.062 26.265 1.00 68.81 468 THR A O 1
ATOM 3430 N N . MET A 1 469 ? -8.455 -2.783 27.498 1.00 67.88 469 MET A N 1
ATOM 3431 C CA . MET A 1 469 ? -7.735 -2.002 28.518 1.00 67.88 469 MET A CA 1
ATOM 3432 C C . MET A 1 469 ? -6.276 -2.458 28.746 1.00 67.88 469 MET A C 1
ATOM 3434 O O . MET A 1 469 ? -5.940 -3.601 28.417 1.00 67.88 469 MET A O 1
ATOM 3438 N N . PRO A 1 470 ? -5.388 -1.613 29.324 1.00 61.62 470 PRO A N 1
ATOM 3439 C CA . PRO A 1 470 ? -3.954 -1.913 29.469 1.00 61.62 470 PRO A CA 1
ATOM 3440 C C . PRO A 1 470 ? -3.627 -2.990 30.516 1.00 61.62 470 PRO A C 1
ATOM 3442 O O . PRO A 1 470 ? -2.632 -3.710 30.385 1.00 61.62 470 PRO A O 1
ATOM 3445 N N . GLU A 1 471 ? -4.432 -3.104 31.575 1.00 59.72 471 GLU A N 1
ATOM 3446 C CA . GLU A 1 471 ? -4.164 -4.016 32.689 1.00 59.72 471 GLU A CA 1
ATOM 3447 C C . GLU A 1 471 ? -4.719 -5.422 32.424 1.00 59.72 471 GLU A C 1
ATOM 3449 O O . GLU A 1 471 ? -5.924 -5.623 32.303 1.00 59.72 471 GLU A O 1
ATOM 3454 N N . ILE A 1 472 ? -3.838 -6.434 32.376 1.00 55.03 472 ILE A N 1
ATOM 3455 C CA . ILE A 1 472 ? -4.244 -7.850 32.343 1.00 55.03 472 ILE A CA 1
ATOM 3456 C C . ILE A 1 472 ? -3.332 -8.714 33.232 1.00 55.03 472 ILE A C 1
ATOM 3458 O O . ILE A 1 472 ? -2.113 -8.749 33.008 1.00 55.03 472 ILE A O 1
ATOM 3462 N N . PRO A 1 473 ? -3.894 -9.521 34.157 1.00 50.62 473 PRO A N 1
ATOM 3463 C CA . PRO A 1 473 ? -3.150 -10.414 35.043 1.00 50.62 473 PRO A CA 1
ATOM 3464 C C . PRO A 1 473 ? -2.917 -11.818 34.441 1.00 50.62 473 PRO A C 1
ATOM 3466 O O . PRO A 1 473 ? -3.030 -12.826 35.140 1.00 50.62 473 PRO A O 1
ATOM 3469 N N . PHE A 1 474 ? -2.572 -11.923 33.153 1.00 53.03 474 PHE A N 1
ATOM 3470 C CA . PHE A 1 474 ? -2.180 -13.195 32.526 1.00 53.03 474 PHE A CA 1
ATOM 3471 C C . PHE A 1 474 ? -0.736 -13.143 32.019 1.00 53.03 474 PHE A C 1
ATOM 3473 O O . PHE A 1 474 ? -0.236 -12.096 31.600 1.00 53.03 474 PHE A O 1
ATOM 3480 N N . GLY A 1 475 ? -0.037 -14.278 32.099 1.00 50.62 475 GLY A N 1
ATOM 3481 C CA . GLY A 1 475 ? 1.331 -14.407 31.605 1.00 50.62 475 GLY A CA 1
ATOM 3482 C C . GLY A 1 475 ? 1.335 -14.421 30.082 1.00 50.62 475 GLY A C 1
ATOM 3483 O O . GLY A 1 475 ? 0.658 -15.244 29.480 1.00 50.62 475 GLY A O 1
ATOM 3484 N N . THR A 1 476 ? 2.090 -13.524 29.454 1.00 52.72 476 THR A N 1
ATOM 3485 C CA . THR A 1 476 ? 2.350 -13.615 28.015 1.00 52.72 476 THR A CA 1
ATOM 3486 C C . THR A 1 476 ? 3.566 -14.478 27.758 1.00 52.72 476 THR A C 1
ATOM 3488 O O . THR A 1 476 ? 4.581 -14.347 28.447 1.00 52.72 476 THR A O 1
ATOM 3491 N N . ALA A 1 477 ? 3.487 -15.322 26.732 1.00 56.25 477 ALA A N 1
ATOM 3492 C CA . ALA A 1 477 ? 4.667 -15.973 26.198 1.00 56.25 477 ALA A CA 1
ATOM 3493 C C . ALA A 1 477 ? 5.679 -14.902 25.730 1.00 56.25 477 ALA A C 1
ATOM 3495 O O . ALA A 1 477 ? 5.270 -13.828 25.263 1.00 56.25 477 ALA A O 1
ATOM 3496 N N . PRO A 1 478 ? 6.996 -15.158 25.834 1.00 52.75 478 PRO A N 1
ATOM 3497 C CA . PRO A 1 478 ? 8.011 -14.281 25.259 1.00 52.75 478 PRO A CA 1
ATOM 3498 C C . PRO A 1 478 ? 7.709 -14.002 23.779 1.00 52.75 478 PRO A C 1
ATOM 3500 O O . PRO A 1 478 ? 7.531 -14.938 23.004 1.00 52.75 478 PRO A O 1
ATOM 3503 N N . GLY A 1 479 ? 7.643 -12.724 23.394 1.00 57.38 479 GLY A N 1
ATOM 3504 C CA . GLY A 1 479 ? 7.329 -12.301 22.021 1.00 57.38 479 GLY A CA 1
ATOM 3505 C C . GLY A 1 479 ? 5.857 -11.966 21.747 1.00 57.38 479 GLY A C 1
ATOM 3506 O O . GLY A 1 479 ? 5.560 -11.510 20.649 1.00 57.38 479 GLY A O 1
ATOM 3507 N N . THR A 1 480 ? 4.952 -12.126 22.720 1.00 64.62 480 THR A N 1
ATOM 3508 C CA . THR A 1 480 ? 3.568 -11.627 22.593 1.00 64.62 480 THR A CA 1
ATOM 3509 C C . THR A 1 480 ? 3.557 -10.111 22.752 1.00 64.62 480 THR A C 1
ATOM 3511 O O . THR A 1 480 ? 4.030 -9.590 23.767 1.00 64.62 480 THR A O 1
ATOM 3514 N N . ALA A 1 481 ? 2.994 -9.405 21.780 1.00 69.19 481 ALA A N 1
ATOM 3515 C CA . ALA A 1 481 ? 2.755 -7.977 21.887 1.00 69.19 481 ALA A CA 1
ATOM 3516 C C . ALA A 1 481 ? 1.352 -7.713 22.425 1.00 69.19 481 ALA A C 1
ATOM 3518 O O . ALA A 1 481 ? 0.402 -8.366 22.004 1.00 69.19 481 ALA A O 1
ATOM 3519 N N . ARG A 1 482 ? 1.228 -6.748 23.335 1.00 77.81 482 ARG A N 1
ATOM 3520 C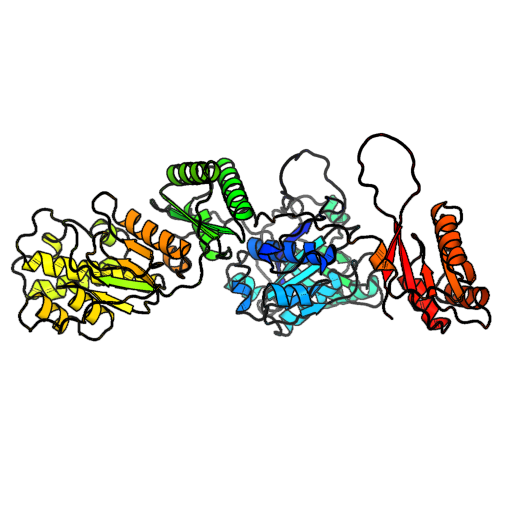 CA . ARG A 1 482 ? -0.059 -6.276 23.849 1.00 77.81 482 ARG A CA 1
ATOM 3521 C C . ARG A 1 482 ? -0.261 -4.845 23.394 1.00 77.81 482 ARG A C 1
ATOM 3523 O O . ARG A 1 482 ? 0.672 -4.049 23.509 1.00 77.81 482 ARG A O 1
ATOM 3530 N N . VAL A 1 483 ? -1.448 -4.555 22.890 1.00 82.94 483 VAL A N 1
ATOM 3531 C CA . VAL A 1 483 ? -1.850 -3.222 22.458 1.00 82.94 483 VAL A CA 1
ATOM 3532 C C . VAL A 1 483 ? -3.228 -2.953 23.043 1.00 82.94 483 VAL A C 1
ATOM 3534 O O . VAL A 1 483 ? -4.164 -3.695 22.758 1.00 82.94 483 VAL A O 1
ATOM 3537 N N . ALA A 1 484 ? -3.331 -1.929 23.887 1.00 83.56 484 ALA A N 1
ATOM 3538 C CA . ALA A 1 484 ? -4.603 -1.502 24.452 1.00 83.56 484 ALA A CA 1
ATOM 3539 C C . ALA A 1 484 ? -5.300 -0.538 23.488 1.00 83.56 484 ALA A C 1
ATOM 3541 O O . ALA A 1 484 ? -4.639 0.333 22.925 1.00 83.56 484 ALA A O 1
ATOM 3542 N N . LEU A 1 485 ? -6.610 -0.703 23.302 1.00 83.94 485 LEU A N 1
ATOM 3543 C CA . LEU A 1 485 ? -7.425 0.186 22.472 1.00 83.94 485 LEU A CA 1
ATOM 3544 C C . LEU A 1 485 ? -7.933 1.408 23.234 1.00 83.94 485 LEU A C 1
ATOM 3546 O O . LEU A 1 485 ? -8.152 2.445 22.622 1.00 83.94 485 LEU A O 1
ATOM 3550 N N . LEU A 1 486 ? -8.097 1.295 24.552 1.00 82.50 486 LEU A N 1
ATOM 3551 C CA . LEU A 1 486 ? -8.476 2.400 25.422 1.00 82.50 486 LEU A CA 1
ATOM 3552 C C . LEU A 1 486 ? -7.402 2.622 26.483 1.00 82.50 486 LEU A C 1
ATOM 3554 O O . LEU A 1 486 ? -6.815 1.671 27.016 1.00 82.50 486 LEU A O 1
ATOM 3558 N N . HIS A 1 487 ? -7.177 3.889 26.820 1.00 82.12 487 HIS A N 1
ATOM 3559 C CA . HIS A 1 487 ? -6.316 4.283 27.922 1.00 82.12 487 HIS A CA 1
ATOM 3560 C C . HIS A 1 487 ? -7.025 5.347 28.773 1.00 82.12 487 HIS A C 1
ATOM 3562 O O . HIS A 1 487 ? -7.509 6.329 28.223 1.00 82.12 487 HIS A O 1
ATOM 3568 N N . PRO A 1 488 ? -7.086 5.200 30.110 1.00 75.31 488 PRO A N 1
ATOM 3569 C CA . PRO A 1 488 ? -7.885 6.085 30.967 1.00 75.31 488 PRO A CA 1
ATOM 3570 C C . PRO A 1 488 ? -7.392 7.541 30.992 1.00 75.31 488 PRO A C 1
ATOM 3572 O O . PRO A 1 488 ? -8.163 8.443 31.306 1.00 75.31 488 PRO A O 1
ATOM 3575 N N . ASP A 1 489 ? -6.115 7.764 30.673 1.00 80.38 489 ASP A N 1
ATOM 3576 C CA . ASP A 1 489 ? -5.479 9.088 30.683 1.00 80.38 489 ASP A CA 1
ATOM 3577 C C . ASP A 1 489 ? -5.343 9.728 29.284 1.00 80.38 489 ASP A C 1
ATOM 3579 O O . ASP A 1 489 ? -4.679 10.757 29.147 1.00 80.38 489 ASP A O 1
ATOM 3583 N N . GLU A 1 490 ? -5.922 9.131 28.237 1.00 84.25 490 GLU A N 1
ATOM 3584 C CA . GLU A 1 490 ? -5.820 9.617 26.853 1.00 84.25 490 GLU A CA 1
ATOM 3585 C C . GLU A 1 490 ? -7.208 9.739 26.192 1.00 84.25 490 GLU A C 1
ATOM 3587 O O . GLU A 1 490 ? -8.139 9.052 26.612 1.00 84.25 490 GLU A O 1
ATOM 3592 N N . PRO A 1 491 ? -7.370 10.604 25.167 1.00 90.19 491 PRO A N 1
ATOM 3593 C CA . PRO A 1 491 ? -8.582 10.639 24.343 1.00 90.19 491 PRO A CA 1
ATOM 3594 C C . PRO A 1 491 ? -8.871 9.282 23.689 1.00 90.19 491 PRO A C 1
ATOM 3596 O O . PRO A 1 491 ? -7.944 8.574 23.282 1.00 90.19 491 PRO A O 1
ATOM 3599 N N . GLU A 1 492 ? -10.149 8.926 23.566 1.00 90.00 492 GLU A N 1
ATOM 3600 C CA . GLU A 1 492 ? -10.560 7.581 23.151 1.00 90.00 492 GLU A CA 1
ATOM 3601 C C . GLU A 1 492 ? -10.163 7.293 21.700 1.00 90.00 492 GLU A C 1
ATOM 3603 O O . GLU A 1 492 ? -9.597 6.233 21.410 1.00 90.00 492 GLU A O 1
ATOM 3608 N N . ALA A 1 493 ? -10.412 8.244 20.792 1.00 90.31 493 ALA A N 1
ATOM 3609 C CA . ALA A 1 493 ? -10.072 8.108 19.382 1.00 90.31 493 ALA A CA 1
ATOM 3610 C C . ALA A 1 493 ? -8.553 8.027 19.200 1.00 90.31 493 ALA A C 1
ATOM 3612 O O . ALA A 1 493 ? -8.053 7.160 18.478 1.00 90.31 493 ALA A O 1
ATOM 3613 N N . ARG A 1 494 ? -7.797 8.846 19.942 1.00 92.00 494 ARG A N 1
ATOM 3614 C CA . ARG A 1 494 ? -6.330 8.815 19.946 1.00 92.00 494 ARG A CA 1
ATOM 3615 C C . ARG A 1 494 ? -5.775 7.460 20.363 1.00 92.00 494 ARG A C 1
ATOM 3617 O O . ARG A 1 494 ? -4.912 6.926 19.658 1.00 92.00 494 ARG A O 1
ATOM 3624 N N . SER A 1 495 ? -6.231 6.908 21.489 1.00 90.69 495 SER A N 1
ATOM 3625 C CA . SER A 1 495 ? -5.771 5.596 21.959 1.00 90.69 495 SER A CA 1
ATOM 3626 C C . SER A 1 495 ? -6.118 4.498 20.960 1.00 90.69 495 SER A C 1
ATOM 3628 O O . SER A 1 495 ? -5.264 3.661 20.658 1.00 90.69 495 SER A O 1
ATOM 3630 N N . LEU A 1 496 ? -7.321 4.550 20.380 1.00 90.12 496 LEU A N 1
ATOM 3631 C CA . LEU A 1 496 ? -7.765 3.605 19.367 1.00 90.12 496 LEU A CA 1
ATOM 3632 C C . LEU A 1 496 ? -6.836 3.646 18.146 1.00 90.12 496 LEU A C 1
ATOM 3634 O O . LEU A 1 496 ? -6.184 2.646 17.843 1.00 90.12 496 LEU A O 1
ATOM 3638 N N . VAL A 1 497 ? -6.699 4.800 17.484 1.00 92.62 497 VAL A N 1
ATOM 3639 C CA . VAL A 1 497 ? -5.865 4.957 16.277 1.00 92.62 497 VAL A CA 1
ATOM 3640 C C . VAL A 1 497 ? -4.404 4.591 16.558 1.00 92.62 497 VAL A C 1
ATOM 3642 O O . VAL A 1 497 ? -3.773 3.881 15.769 1.00 92.62 497 VAL A O 1
ATOM 3645 N N . THR A 1 498 ? -3.875 5.000 17.714 1.00 92.75 498 THR A N 1
ATOM 3646 C CA . THR A 1 498 ? -2.526 4.628 18.167 1.00 92.75 498 THR A CA 1
ATOM 3647 C C . THR A 1 498 ? -2.379 3.118 18.319 1.00 92.75 498 THR A C 1
ATOM 3649 O O . THR A 1 498 ? -1.361 2.557 17.907 1.00 92.75 498 THR A O 1
ATOM 3652 N N . GLY A 1 499 ? -3.393 2.434 18.847 1.00 90.12 499 GLY A N 1
ATOM 3653 C CA . GLY A 1 499 ? -3.415 0.981 18.936 1.00 90.12 499 GLY A CA 1
ATOM 3654 C C . GLY A 1 499 ? -3.308 0.311 17.562 1.00 90.12 499 GLY A C 1
ATOM 3655 O O . GLY A 1 499 ? -2.438 -0.535 17.344 1.00 90.12 499 GLY A O 1
ATOM 3656 N N . PHE A 1 500 ? -4.112 0.737 16.587 1.00 91.69 500 PHE A N 1
ATOM 3657 C CA . PHE A 1 500 ? -4.041 0.203 15.218 1.00 91.69 500 PHE A CA 1
ATOM 3658 C C . PHE A 1 500 ? -2.684 0.450 14.556 1.00 91.69 500 PHE A C 1
ATOM 3660 O O . PHE A 1 500 ? -2.103 -0.462 13.959 1.00 91.69 500 PHE A O 1
ATOM 3667 N N . ALA A 1 501 ? -2.125 1.643 14.736 1.00 92.94 501 ALA A N 1
ATOM 3668 C CA . ALA A 1 501 ? -0.800 1.981 14.238 1.00 92.94 501 ALA A CA 1
ATOM 3669 C C . ALA A 1 501 ? 0.294 1.083 14.864 1.00 92.94 501 ALA A C 1
ATOM 3671 O O . ALA A 1 501 ? 1.142 0.525 14.162 1.00 92.94 501 ALA A O 1
ATOM 3672 N N . GLN A 1 502 ? 0.207 0.815 16.171 1.00 90.56 502 GLN A N 1
ATOM 3673 C CA . GLN A 1 502 ? 1.113 -0.090 16.888 1.00 90.56 502 GLN A CA 1
ATOM 3674 C C . GLN A 1 502 ? 0.988 -1.568 16.485 1.00 90.56 502 GLN A C 1
ATOM 3676 O O . GLN A 1 502 ? 1.955 -2.328 16.635 1.00 90.56 502 GLN A O 1
ATOM 3681 N N . LEU A 1 503 ? -0.186 -2.006 16.027 1.00 89.44 503 LEU A N 1
ATOM 3682 C CA . LEU A 1 503 ? -0.402 -3.351 15.485 1.00 89.44 503 LEU A CA 1
ATOM 3683 C C . LEU A 1 503 ? 0.199 -3.481 14.092 1.00 89.44 503 LEU A C 1
ATOM 3685 O O . LEU A 1 503 ? 0.925 -4.444 13.823 1.00 89.44 503 LEU A O 1
ATOM 3689 N N . HIS A 1 504 ? -0.031 -2.477 13.244 1.00 91.50 504 HIS A N 1
ATOM 3690 C CA . HIS A 1 504 ? 0.618 -2.374 11.944 1.00 91.50 504 HIS A CA 1
ATOM 3691 C C . HIS A 1 504 ? 2.140 -2.436 12.088 1.00 91.50 504 HIS A C 1
ATOM 3693 O O . HIS A 1 504 ? 2.789 -3.222 11.389 1.00 91.50 504 HIS A O 1
ATOM 3699 N N . ASP A 1 505 ? 2.703 -1.699 13.050 1.00 92.12 505 ASP A N 1
ATOM 3700 C CA . ASP A 1 505 ? 4.144 -1.679 13.313 1.00 92.12 505 ASP A CA 1
ATOM 3701 C C . ASP A 1 505 ? 4.713 -3.055 13.685 1.00 92.12 505 ASP A C 1
ATOM 3703 O O . ASP A 1 505 ? 5.898 -3.329 13.488 1.00 92.12 505 ASP A O 1
ATOM 3707 N N . ARG A 1 506 ? 3.858 -3.960 14.169 1.00 87.81 506 ARG A N 1
ATOM 3708 C CA . ARG A 1 506 ? 4.216 -5.324 14.572 1.00 87.81 506 ARG A CA 1
ATOM 3709 C C . ARG A 1 506 ? 3.974 -6.381 13.509 1.00 87.81 506 ARG A C 1
ATOM 3711 O O . ARG A 1 506 ? 4.407 -7.515 13.698 1.00 87.81 506 ARG A O 1
ATOM 3718 N N . GLY A 1 507 ? 3.360 -6.019 12.386 1.00 88.50 507 GLY A N 1
ATOM 3719 C CA . GLY A 1 507 ? 3.116 -6.946 11.283 1.00 88.50 507 GLY A CA 1
ATOM 3720 C C . GLY A 1 507 ? 1.685 -7.455 11.176 1.00 88.50 507 GLY A C 1
ATOM 3721 O O . GLY A 1 507 ? 1.449 -8.359 10.381 1.00 88.50 507 GLY A O 1
ATOM 3722 N N . VAL A 1 508 ? 0.746 -6.893 11.939 1.00 89.31 508 VAL A N 1
ATOM 3723 C CA . VAL A 1 508 ? -0.684 -7.130 11.715 1.00 89.31 508 VAL A CA 1
ATOM 3724 C C . VAL A 1 508 ? -1.123 -6.339 10.481 1.00 89.31 508 VAL A C 1
ATOM 3726 O O . VAL A 1 508 ? -0.681 -5.206 10.278 1.00 89.31 508 VAL A O 1
ATOM 3729 N N . GLU A 1 509 ? -1.947 -6.947 9.635 1.00 87.69 509 GLU A N 1
ATOM 3730 C CA . GLU A 1 509 ? -2.545 -6.275 8.479 1.00 87.69 509 GLU A CA 1
ATOM 3731 C C . GLU A 1 509 ? -3.792 -5.509 8.924 1.00 87.69 509 GLU A C 1
ATOM 3733 O O . GLU A 1 509 ? -4.643 -6.061 9.614 1.00 87.69 509 GLU A O 1
ATOM 3738 N N . VAL A 1 510 ? -3.860 -4.230 8.560 1.00 91.00 510 VAL A N 1
ATOM 3739 C CA . VAL A 1 510 ? -4.970 -3.315 8.854 1.00 91.00 510 VAL A CA 1
ATOM 3740 C C . VAL A 1 510 ? -5.443 -2.751 7.521 1.00 91.00 510 VAL A C 1
ATOM 3742 O O . VAL A 1 510 ? -4.607 -2.341 6.708 1.00 91.00 510 VAL A O 1
ATOM 3745 N N . ASP A 1 511 ? -6.754 -2.722 7.291 1.00 91.75 511 ASP A N 1
ATOM 3746 C CA . ASP A 1 511 ? -7.330 -2.098 6.103 1.00 91.75 511 ASP A CA 1
ATOM 3747 C C . ASP A 1 511 ? -7.401 -0.579 6.287 1.00 91.75 511 ASP A C 1
ATOM 3749 O O . ASP A 1 511 ? -8.397 0.007 6.716 1.00 91.75 511 ASP A O 1
ATOM 3753 N N . TRP A 1 512 ? -6.290 0.077 5.961 1.00 93.50 512 TRP A N 1
ATOM 3754 C CA . TRP A 1 512 ? -6.207 1.530 6.018 1.00 93.50 512 TRP A CA 1
ATOM 3755 C C . TRP A 1 512 ? -7.094 2.222 4.981 1.00 93.50 512 TRP A C 1
ATOM 3757 O O . TRP A 1 512 ? -7.450 3.381 5.178 1.00 93.50 512 TRP A O 1
ATOM 3767 N N . ALA A 1 513 ? -7.452 1.555 3.879 1.00 91.31 513 ALA A N 1
ATOM 3768 C CA . ALA A 1 513 ? -8.352 2.154 2.901 1.00 91.31 513 ALA A CA 1
ATOM 3769 C C . ALA A 1 513 ? -9.753 2.325 3.502 1.00 91.31 513 ALA A C 1
ATOM 3771 O O . ALA A 1 513 ? -10.349 3.388 3.326 1.00 91.31 513 ALA A O 1
ATOM 3772 N N . GLU A 1 514 ? -10.222 1.332 4.263 1.00 91.56 514 GLU A N 1
ATOM 3773 C CA . GLU A 1 514 ? -11.478 1.433 5.007 1.00 91.56 514 GLU A CA 1
ATOM 3774 C C . GLU A 1 514 ? -11.380 2.431 6.170 1.00 91.56 514 GLU A C 1
ATOM 3776 O O . GLU A 1 514 ? -12.291 3.231 6.356 1.00 91.56 514 GLU A O 1
ATOM 3781 N N . PHE A 1 515 ? -10.253 2.486 6.894 1.00 91.94 515 PHE A N 1
ATOM 3782 C CA . PHE A 1 515 ? -10.040 3.495 7.948 1.00 91.94 515 PHE A CA 1
ATOM 3783 C C . PHE A 1 515 ? -10.232 4.937 7.444 1.00 91.94 515 PHE A C 1
ATOM 3785 O O . PHE A 1 515 ? -10.882 5.750 8.096 1.00 91.94 515 PHE A O 1
ATOM 3792 N N . PHE A 1 516 ? -9.683 5.265 6.269 1.00 92.31 516 PHE A N 1
ATOM 3793 C CA . PHE A 1 516 ? -9.829 6.594 5.663 1.00 92.31 516 PHE A CA 1
ATOM 3794 C C . PHE A 1 516 ? -11.138 6.763 4.869 1.00 92.31 516 PHE A C 1
ATOM 3796 O O . PHE A 1 516 ? -11.365 7.831 4.283 1.00 92.31 516 PHE A O 1
ATOM 3803 N N . SER A 1 517 ? -12.011 5.754 4.829 1.00 89.75 517 SER A N 1
ATOM 3804 C CA . SER A 1 517 ? -13.316 5.841 4.172 1.00 89.75 517 SER A CA 1
ATOM 3805 C C . SER A 1 517 ? -14.144 6.984 4.771 1.00 89.75 517 SER A C 1
ATOM 3807 O O . SER A 1 517 ? -14.115 7.253 5.967 1.00 89.75 517 SER A O 1
ATOM 3809 N N . GLY A 1 518 ? -14.846 7.740 3.926 1.00 85.88 518 GLY A N 1
ATOM 3810 C CA . GLY A 1 518 ? -15.654 8.889 4.361 1.00 85.88 518 GLY A CA 1
ATOM 3811 C C . GLY A 1 518 ? -14.888 10.193 4.645 1.00 85.88 518 GLY A C 1
ATOM 3812 O O . GLY A 1 518 ? -15.512 11.251 4.641 1.00 85.88 518 GLY A O 1
ATOM 3813 N N . THR A 1 519 ? -13.555 10.175 4.783 1.00 88.81 519 THR A N 1
ATOM 3814 C CA . THR A 1 519 ? -12.742 11.403 4.982 1.00 88.81 519 THR A CA 1
ATOM 3815 C C . THR A 1 519 ? -12.625 12.267 3.720 1.00 88.81 519 THR A C 1
ATOM 3817 O O . THR A 1 519 ? -12.353 13.468 3.786 1.00 88.81 519 THR A O 1
ATOM 3820 N N . GLY A 1 520 ? -12.815 11.655 2.546 1.00 89.25 520 GLY A N 1
ATOM 3821 C CA . GLY A 1 520 ? -12.568 12.288 1.249 1.00 89.25 520 GLY A CA 1
ATOM 3822 C C . GLY A 1 520 ? -11.082 12.456 0.907 1.00 89.25 520 GLY A C 1
ATOM 3823 O O . GLY A 1 520 ? -10.782 13.202 -0.033 1.00 89.25 520 GLY A O 1
ATOM 3824 N N . ALA A 1 521 ? -10.192 11.784 1.651 1.00 90.81 521 ALA A N 1
ATOM 3825 C CA . ALA A 1 521 ? -8.749 11.795 1.444 1.00 90.81 521 ALA A CA 1
ATOM 3826 C C . ALA A 1 521 ? -8.350 11.326 0.040 1.00 90.81 521 ALA A C 1
ATOM 3828 O O . ALA A 1 521 ? -9.014 10.498 -0.592 1.00 90.81 521 ALA A O 1
ATOM 3829 N N . ARG A 1 522 ? -7.246 11.877 -0.462 1.00 86.62 522 ARG A N 1
ATOM 3830 C CA . ARG A 1 522 ? -6.743 11.653 -1.817 1.00 86.62 522 ARG A CA 1
ATOM 3831 C C . ARG A 1 522 ? -5.275 11.320 -1.810 1.00 86.62 522 ARG A C 1
ATOM 3833 O O . ARG A 1 522 ? -4.521 11.695 -0.919 1.00 86.62 522 ARG A O 1
ATOM 3840 N N . ARG A 1 523 ? -4.861 10.652 -2.883 1.00 87.06 523 ARG A N 1
ATOM 3841 C CA . ARG A 1 523 ? -3.445 10.425 -3.137 1.00 87.06 523 ARG A CA 1
ATOM 3842 C C . ARG A 1 523 ? -2.774 11.733 -3.539 1.00 87.06 523 ARG A C 1
ATOM 3844 O O . ARG A 1 523 ? -3.221 12.388 -4.479 1.00 87.06 523 ARG A O 1
ATOM 3851 N N . VAL A 1 524 ? -1.692 12.066 -2.853 1.00 87.00 524 VAL A N 1
ATOM 3852 C CA . VAL A 1 524 ? -0.803 13.187 -3.166 1.00 87.00 524 VAL A CA 1
ATOM 3853 C C . VAL A 1 524 ? 0.564 12.664 -3.590 1.00 87.00 524 VAL A C 1
ATOM 3855 O O . VAL A 1 524 ? 0.959 11.548 -3.239 1.00 87.00 524 VAL A O 1
ATOM 3858 N N . ASP A 1 525 ? 1.284 13.457 -4.384 1.00 83.44 525 ASP A N 1
ATOM 3859 C CA . ASP A 1 525 ? 2.649 13.106 -4.764 1.00 83.44 525 ASP A CA 1
ATOM 3860 C C . ASP A 1 525 ? 3.554 13.206 -3.535 1.00 83.44 525 ASP A C 1
ATOM 3862 O O . ASP A 1 525 ? 3.650 14.251 -2.894 1.00 83.44 525 ASP A O 1
ATOM 3866 N N . LEU A 1 526 ? 4.210 12.098 -3.205 1.00 89.25 526 LEU A N 1
ATOM 3867 C CA . LEU A 1 526 ? 5.098 11.993 -2.057 1.00 89.25 526 LEU A CA 1
ATOM 3868 C C . LEU A 1 526 ? 6.480 11.545 -2.521 1.00 89.25 526 LEU A C 1
ATOM 3870 O O . LEU A 1 526 ? 6.590 10.763 -3.473 1.00 89.25 526 LEU A O 1
ATOM 3874 N N . PRO A 1 527 ? 7.546 11.935 -1.804 1.00 90.06 527 PRO A N 1
ATOM 3875 C CA . PRO A 1 527 ? 8.879 11.435 -2.095 1.00 90.06 527 PRO A CA 1
ATOM 3876 C C . PRO A 1 527 ? 8.920 9.897 -2.132 1.00 90.06 527 PRO A C 1
ATOM 3878 O O . PRO A 1 527 ? 8.327 9.223 -1.288 1.00 90.06 527 PRO A O 1
ATOM 3881 N N . THR A 1 528 ? 9.641 9.340 -3.107 1.00 90.31 528 THR A N 1
ATOM 3882 C CA . THR A 1 528 ? 9.787 7.885 -3.273 1.00 90.31 528 THR A CA 1
ATOM 3883 C C . THR A 1 528 ? 10.718 7.281 -2.220 1.00 90.31 528 THR A C 1
ATOM 3885 O O . THR A 1 528 ? 11.391 8.000 -1.468 1.00 90.31 528 THR A O 1
ATOM 3888 N N . TYR A 1 529 ? 10.790 5.951 -2.167 1.00 91.81 529 TYR A N 1
ATOM 3889 C CA . TYR A 1 529 ? 11.658 5.213 -1.252 1.00 91.81 529 TYR A CA 1
ATOM 3890 C C . TYR A 1 529 ? 13.142 5.656 -1.327 1.00 91.81 529 TYR A C 1
ATOM 3892 O O . TYR A 1 529 ? 13.707 5.828 -2.413 1.00 91.81 529 TYR A O 1
ATOM 3900 N N . PRO A 1 530 ? 13.819 5.868 -0.180 1.00 90.69 530 PRO A N 1
ATOM 3901 C CA . PRO A 1 530 ? 15.227 6.258 -0.137 1.00 90.69 530 PRO A CA 1
ATOM 3902 C C . PRO A 1 530 ? 16.152 5.038 -0.257 1.00 90.69 530 PRO A C 1
ATOM 3904 O O . PRO A 1 530 ? 16.638 4.511 0.750 1.00 90.69 530 PRO A O 1
ATOM 3907 N N . PHE A 1 531 ? 16.424 4.606 -1.492 1.00 89.38 531 PHE A N 1
ATOM 3908 C CA . PHE A 1 531 ? 17.316 3.473 -1.766 1.00 89.38 531 PHE A CA 1
ATOM 3909 C C . PHE A 1 531 ? 18.681 3.626 -1.091 1.00 89.38 531 PHE A C 1
ATOM 3911 O O . PHE A 1 531 ? 19.340 4.669 -1.161 1.00 89.38 531 PHE A O 1
ATOM 3918 N N . GLN A 1 532 ? 19.125 2.555 -0.435 1.00 82.12 532 GLN A N 1
ATOM 3919 C CA . GLN A 1 532 ? 20.451 2.498 0.162 1.00 82.12 532 GLN A CA 1
ATOM 3920 C C . GLN A 1 532 ? 21.476 2.108 -0.905 1.00 82.12 532 GLN A C 1
ATOM 3922 O O . GLN A 1 532 ? 21.631 0.940 -1.246 1.00 82.12 532 GLN A O 1
ATOM 3927 N N . HIS A 1 533 ? 22.211 3.088 -1.429 1.00 76.50 533 HIS A N 1
ATOM 3928 C CA . HIS A 1 533 ? 23.245 2.879 -2.446 1.00 76.50 533 HIS A CA 1
ATOM 3929 C C . HIS A 1 533 ? 24.534 2.280 -1.848 1.00 76.50 533 HIS A C 1
ATOM 3931 O O . HIS A 1 533 ? 25.592 2.912 -1.858 1.00 76.50 533 HIS A O 1
ATOM 3937 N N . VAL A 1 534 ? 24.462 1.057 -1.313 1.00 66.75 534 VAL A N 1
ATOM 3938 C CA . VAL A 1 534 ? 25.635 0.360 -0.767 1.00 66.75 534 VAL A CA 1
ATOM 3939 C C . VAL A 1 534 ? 26.596 0.028 -1.900 1.00 66.75 534 VAL A C 1
ATOM 3941 O O . VAL A 1 534 ? 26.258 -0.739 -2.797 1.00 66.75 534 VAL A O 1
ATOM 3944 N N . THR A 1 535 ? 27.799 0.603 -1.855 1.00 65.25 535 THR A N 1
ATOM 3945 C CA . THR A 1 535 ? 28.832 0.401 -2.874 1.00 65.25 535 THR A CA 1
ATOM 3946 C C . THR A 1 535 ? 29.133 -1.080 -3.064 1.00 65.25 535 THR A C 1
ATOM 3948 O O . THR A 1 535 ? 29.652 -1.740 -2.164 1.00 65.25 535 THR A O 1
ATOM 3951 N N . VAL A 1 536 ? 28.863 -1.586 -4.262 1.00 55.69 536 VAL A N 1
ATOM 3952 C CA . VAL A 1 536 ? 29.240 -2.935 -4.666 1.00 55.69 536 VAL A CA 1
ATOM 3953 C C . VAL A 1 536 ? 30.757 -2.983 -4.822 1.00 55.69 536 VAL A C 1
ATOM 3955 O O . VAL A 1 536 ? 31.305 -2.201 -5.608 1.00 55.69 536 VAL A O 1
ATOM 3958 N N . PRO A 1 537 ? 31.465 -3.875 -4.104 1.00 48.16 537 PRO A N 1
ATOM 3959 C CA . PRO A 1 537 ? 32.883 -4.078 -4.338 1.00 48.16 537 PRO A CA 1
ATOM 3960 C C . PRO A 1 537 ? 33.084 -4.472 -5.801 1.00 48.16 537 PRO A C 1
ATOM 3962 O O . PRO A 1 537 ? 32.498 -5.442 -6.283 1.00 48.16 537 PRO A O 1
ATOM 3965 N N . SER A 1 538 ? 33.912 -3.723 -6.523 1.00 46.50 538 SER A N 1
ATOM 3966 C CA . SER A 1 538 ? 34.392 -4.139 -7.838 1.00 46.50 538 SER A CA 1
ATOM 3967 C C . SER A 1 538 ? 34.999 -5.542 -7.718 1.00 46.50 538 SER A C 1
ATOM 3969 O O . SER A 1 538 ? 35.929 -5.727 -6.928 1.00 46.50 538 SER A O 1
ATOM 3971 N N . ARG A 1 539 ? 34.473 -6.529 -8.466 1.00 40.16 539 ARG A N 1
ATOM 3972 C CA . ARG A 1 539 ? 35.053 -7.885 -8.533 1.00 40.16 539 ARG A CA 1
ATOM 3973 C C . ARG A 1 539 ? 36.566 -7.770 -8.792 1.00 40.16 539 ARG A C 1
ATOM 3975 O O . ARG A 1 539 ? 36.952 -6.994 -9.669 1.00 40.16 539 ARG A O 1
ATOM 3982 N N . PRO A 1 540 ? 37.426 -8.501 -8.060 1.00 33.72 540 PRO A N 1
ATOM 3983 C CA . PRO A 1 540 ? 38.865 -8.438 -8.273 1.00 33.72 540 PRO A CA 1
ATOM 3984 C C . PRO A 1 540 ? 39.243 -8.904 -9.687 1.00 33.72 540 PRO A C 1
ATOM 3986 O O . PRO A 1 540 ? 38.696 -9.870 -10.219 1.00 33.72 540 PRO A O 1
ATOM 3989 N N . GLU A 1 541 ? 40.224 -8.212 -10.268 1.00 35.88 541 GLU A N 1
ATOM 3990 C CA . GLU A 1 541 ? 40.673 -8.279 -11.670 1.00 35.88 541 GLU A CA 1
ATOM 3991 C C . GLU A 1 541 ? 41.085 -9.688 -12.161 1.00 35.88 541 GLU A C 1
ATOM 3993 O O . GLU A 1 541 ? 41.149 -9.936 -13.364 1.00 35.88 541 GLU A O 1
ATOM 3998 N N . HIS A 1 542 ? 41.316 -10.639 -11.251 1.00 35.75 542 HIS A N 1
ATOM 3999 C CA . HIS A 1 542 ? 41.799 -11.988 -11.564 1.00 35.75 542 HIS A CA 1
ATOM 4000 C C . HIS A 1 542 ? 40.712 -13.018 -11.914 1.00 35.75 542 HIS A C 1
ATOM 4002 O O . HIS A 1 542 ? 41.046 -14.085 -12.426 1.00 35.75 542 HIS A O 1
ATOM 4008 N N . GLU A 1 543 ? 39.424 -12.737 -11.694 1.00 37.28 543 GLU A N 1
ATOM 4009 C CA . GLU A 1 543 ? 38.350 -13.663 -12.110 1.00 37.28 543 GLU A CA 1
ATOM 4010 C C . GLU A 1 543 ? 37.859 -13.429 -13.552 1.00 37.28 543 GLU A C 1
ATOM 4012 O O . GLU A 1 543 ? 37.083 -14.226 -14.075 1.00 37.28 543 GLU A O 1
ATOM 4017 N N . LEU A 1 544 ? 38.358 -12.384 -14.227 1.00 42.44 544 LEU A N 1
ATOM 4018 C CA . LEU A 1 544 ? 37.982 -11.996 -15.597 1.00 42.44 544 LEU A CA 1
ATOM 4019 C C . LEU A 1 544 ? 38.571 -12.904 -16.698 1.00 42.44 544 LEU A C 1
ATOM 4021 O O . LEU A 1 544 ? 38.091 -12.866 -17.829 1.00 42.44 544 LEU A O 1
ATOM 4025 N N . TRP A 1 545 ? 39.573 -13.730 -16.372 1.00 43.69 545 TRP A N 1
ATOM 4026 C CA . TRP A 1 545 ? 40.345 -14.539 -17.331 1.00 43.69 545 TRP A CA 1
ATOM 4027 C C . TRP A 1 545 ? 40.130 -16.056 -17.225 1.00 43.69 545 TRP A C 1
ATOM 4029 O O . TRP A 1 545 ? 40.699 -16.794 -18.020 1.00 43.69 545 TRP A O 1
ATOM 4039 N N . ARG A 1 546 ? 39.290 -16.552 -16.302 1.00 42.84 546 ARG A N 1
ATOM 4040 C CA . ARG A 1 546 ? 39.180 -18.003 -16.009 1.00 42.84 546 ARG A CA 1
ATOM 4041 C C . ARG A 1 546 ? 38.813 -18.902 -17.202 1.00 42.84 546 ARG A C 1
ATOM 4043 O O . ARG A 1 546 ? 39.113 -20.088 -17.153 1.00 42.84 546 ARG A O 1
ATOM 4050 N N . ASP A 1 547 ? 38.181 -18.346 -18.238 1.00 48.19 547 ASP A N 1
ATOM 4051 C CA . ASP A 1 547 ? 37.695 -19.081 -19.419 1.00 48.19 547 ASP A CA 1
ATOM 4052 C C . ASP A 1 547 ? 38.383 -18.661 -20.737 1.00 48.19 547 ASP A C 1
ATOM 4054 O O . ASP A 1 547 ? 37.998 -19.145 -21.812 1.00 48.19 547 ASP A O 1
ATOM 4058 N N . ALA A 1 548 ? 39.324 -17.712 -20.697 1.00 54.09 548 ALA A N 1
ATOM 4059 C CA . ALA A 1 548 ? 40.053 -17.290 -21.889 1.00 54.09 548 ALA A CA 1
ATOM 4060 C C . ALA A 1 548 ? 41.127 -18.341 -22.208 1.00 54.09 548 ALA A C 1
ATOM 4062 O O . ALA A 1 548 ? 41.858 -18.737 -21.301 1.00 54.09 548 ALA A O 1
ATOM 4063 N N . PRO A 1 549 ? 41.233 -18.828 -23.457 1.00 57.44 549 PRO A N 1
ATOM 4064 C CA . PRO A 1 549 ? 42.309 -19.740 -23.814 1.00 57.44 549 PRO A CA 1
ATOM 4065 C C . PRO A 1 549 ? 43.661 -19.038 -23.611 1.00 57.44 549 PRO A C 1
ATOM 4067 O O . PRO A 1 549 ? 43.978 -18.075 -24.309 1.00 57.44 549 PRO A O 1
ATOM 4070 N N . GLU A 1 550 ? 44.435 -19.524 -22.634 1.00 58.16 550 GLU A N 1
ATOM 4071 C CA . GLU A 1 550 ? 45.765 -19.005 -22.263 1.00 58.16 550 GLU A CA 1
ATOM 4072 C C . GLU A 1 550 ? 46.794 -19.188 -23.397 1.00 58.16 550 GLU A C 1
ATOM 4074 O O . GLU A 1 550 ? 47.826 -18.534 -23.418 1.00 58.16 550 GLU A O 1
ATOM 4079 N N . SER A 1 551 ? 46.490 -20.041 -24.382 1.00 62.91 551 SER A N 1
ATOM 4080 C CA . SER A 1 551 ? 47.285 -20.274 -25.593 1.00 62.91 551 SER A CA 1
ATOM 4081 C C . SER A 1 551 ? 46.371 -20.386 -26.817 1.00 62.91 551 SER A C 1
ATOM 4083 O O . SER A 1 551 ? 45.200 -20.732 -26.674 1.00 62.91 551 SER A O 1
ATOM 4085 N N . GLY A 1 552 ? 46.884 -20.079 -28.011 1.00 75.94 552 GLY A N 1
ATOM 4086 C CA . GLY A 1 552 ? 46.111 -20.109 -29.261 1.00 75.94 552 GLY A CA 1
ATOM 4087 C C . GLY A 1 552 ? 46.268 -18.847 -30.111 1.00 75.94 552 GLY A C 1
ATOM 4088 O O . GLY A 1 552 ? 47.008 -17.929 -29.749 1.00 75.94 552 GLY A O 1
ATOM 4089 N N . THR A 1 553 ? 45.584 -18.796 -31.250 1.00 83.25 553 THR A N 1
ATOM 4090 C CA . THR A 1 553 ? 45.587 -17.644 -32.159 1.00 83.25 553 THR A CA 1
ATOM 4091 C C . THR A 1 553 ? 44.505 -16.651 -31.751 1.00 83.25 553 THR A C 1
ATOM 4093 O O . THR A 1 553 ? 43.316 -16.960 -31.773 1.00 83.25 553 THR A O 1
ATOM 4096 N N . TRP A 1 554 ? 44.908 -15.431 -31.413 1.00 87.44 554 TRP A N 1
ATOM 4097 C CA . TRP A 1 554 ? 44.007 -14.354 -31.013 1.00 87.44 554 TRP A CA 1
ATOM 4098 C C . TRP A 1 554 ? 43.959 -13.257 -32.069 1.00 87.44 554 TRP A C 1
ATOM 4100 O O . TRP A 1 554 ? 45.003 -12.796 -32.529 1.00 87.44 554 TRP A O 1
ATOM 4110 N N . LEU A 1 555 ? 42.760 -12.784 -32.408 1.00 87.81 555 LEU A N 1
ATOM 4111 C CA . LEU A 1 555 ? 42.573 -11.601 -33.249 1.00 87.81 555 LEU A CA 1
ATOM 4112 C C . LEU A 1 555 ? 42.186 -10.394 -32.393 1.00 87.81 555 LEU A C 1
ATOM 4114 O O . LEU A 1 555 ? 41.092 -10.352 -31.841 1.00 87.81 555 LEU A O 1
ATOM 4118 N N . VAL A 1 556 ? 43.061 -9.395 -32.314 1.00 86.75 556 VAL A N 1
ATOM 4119 C CA . VAL A 1 556 ? 42.808 -8.120 -31.633 1.00 86.75 556 VAL A CA 1
ATOM 4120 C C . VAL A 1 556 ? 42.358 -7.083 -32.656 1.00 86.75 556 VAL A C 1
ATOM 4122 O O . VAL A 1 556 ? 43.090 -6.778 -33.596 1.00 86.75 556 VAL A O 1
ATOM 4125 N N . ILE A 1 557 ? 41.164 -6.529 -32.471 1.00 86.25 557 ILE A N 1
ATOM 4126 C CA . ILE A 1 557 ? 40.564 -5.545 -33.373 1.00 86.25 557 ILE A CA 1
ATOM 4127 C C . ILE A 1 557 ? 40.541 -4.184 -32.685 1.00 86.25 557 ILE A C 1
ATOM 4129 O O . ILE A 1 557 ? 39.980 -4.049 -31.598 1.00 86.25 557 ILE A O 1
ATOM 4133 N N . THR A 1 558 ? 41.135 -3.172 -33.309 1.00 83.62 558 THR A N 1
ATOM 4134 C CA . THR A 1 558 ? 41.208 -1.796 -32.789 1.00 83.62 558 THR A CA 1
ATOM 4135 C C . THR A 1 558 ? 40.459 -0.843 -33.697 1.00 83.62 558 THR A C 1
ATOM 4137 O O . THR A 1 558 ? 40.551 -0.982 -34.908 1.00 83.62 558 THR A O 1
ATOM 4140 N N . ALA A 1 559 ? 39.761 0.153 -33.154 1.00 74.62 559 ALA A N 1
ATOM 4141 C CA . ALA A 1 559 ? 39.254 1.246 -33.981 1.00 74.62 559 ALA A CA 1
ATOM 4142 C C . ALA A 1 559 ? 40.422 2.042 -34.597 1.00 74.62 559 ALA A C 1
ATOM 4144 O O . ALA A 1 559 ? 41.499 2.120 -33.995 1.00 74.62 559 ALA A O 1
ATOM 4145 N N . ALA A 1 560 ? 40.219 2.606 -35.791 1.00 68.00 560 ALA A N 1
ATOM 4146 C CA . ALA A 1 560 ? 41.261 3.301 -36.555 1.00 68.00 560 ALA A CA 1
ATOM 4147 C C . ALA A 1 560 ? 41.919 4.483 -35.824 1.00 68.00 560 ALA A C 1
ATOM 4149 O O . ALA A 1 560 ? 43.107 4.760 -35.957 1.00 68.00 560 ALA A O 1
ATOM 4150 N N . ASP A 1 561 ? 41.157 5.153 -34.973 1.00 61.16 561 ASP A N 1
ATOM 4151 C CA . ASP A 1 561 ? 41.605 6.247 -34.115 1.00 61.16 561 ASP A CA 1
ATOM 4152 C C . ASP A 1 561 ? 42.320 5.782 -32.830 1.00 61.16 561 ASP A C 1
ATOM 4154 O O . ASP A 1 561 ? 42.907 6.600 -32.119 1.00 61.16 561 ASP A O 1
ATOM 4158 N N . CYS A 1 562 ? 42.309 4.476 -32.543 1.00 58.12 562 CYS A N 1
ATOM 4159 C CA . CYS A 1 562 ? 42.791 3.879 -31.295 1.00 58.12 562 CYS A CA 1
ATOM 4160 C C . CYS A 1 562 ? 43.965 2.891 -31.482 1.00 58.12 562 CYS A C 1
ATOM 4162 O O . CYS A 1 562 ? 44.428 2.288 -30.505 1.00 58.12 562 CYS A O 1
ATOM 4164 N N . ALA A 1 563 ? 44.456 2.703 -32.712 1.00 55.47 563 ALA A N 1
ATOM 4165 C CA . ALA A 1 563 ? 45.493 1.717 -33.039 1.00 55.47 563 ALA A CA 1
ATOM 4166 C C . ALA A 1 563 ? 46.826 1.953 -32.291 1.00 55.47 563 ALA A C 1
ATOM 4168 O O . ALA A 1 563 ? 47.464 0.993 -31.855 1.00 55.47 563 ALA A O 1
ATOM 4169 N N . ASP A 1 564 ? 47.189 3.220 -32.056 1.00 56.22 564 ASP A N 1
ATOM 4170 C CA . ASP A 1 564 ? 48.436 3.632 -31.388 1.00 56.22 564 ASP A CA 1
ATOM 4171 C C . ASP A 1 564 ? 48.293 3.852 -29.865 1.00 56.22 564 ASP A C 1
ATOM 4173 O O . ASP A 1 564 ? 49.193 4.391 -29.209 1.00 56.22 564 ASP A O 1
ATOM 4177 N N . GLU A 1 565 ? 47.168 3.460 -29.251 1.00 63.31 565 GLU A N 1
ATOM 4178 C CA . GLU A 1 565 ? 47.004 3.630 -27.807 1.00 63.31 565 GLU A CA 1
ATOM 4179 C C . GLU A 1 565 ? 47.948 2.710 -26.998 1.00 63.31 565 GLU A C 1
ATOM 4181 O O . GLU A 1 565 ? 48.043 1.510 -27.271 1.00 63.31 565 GLU A O 1
ATOM 4186 N N . PRO A 1 566 ? 48.573 3.205 -25.906 1.00 61.09 566 PRO A N 1
ATOM 4187 C CA . PRO A 1 566 ? 49.439 2.397 -25.038 1.00 61.09 566 PRO A CA 1
ATOM 4188 C C . PRO A 1 566 ? 48.766 1.133 -24.483 1.00 61.09 566 PRO A C 1
ATOM 4190 O O . PRO A 1 566 ? 49.437 0.148 -24.185 1.00 61.09 566 PRO A O 1
ATOM 4193 N N . LEU A 1 567 ? 47.437 1.168 -24.332 1.00 61.72 567 LEU A N 1
ATOM 4194 C CA . LEU A 1 567 ? 46.628 0.048 -23.857 1.00 61.72 567 LEU A CA 1
ATOM 4195 C C . LEU A 1 567 ? 46.572 -1.089 -24.886 1.00 61.72 567 LEU A C 1
ATOM 4197 O O . LEU A 1 567 ? 46.694 -2.250 -24.512 1.00 61.72 567 LEU A O 1
ATOM 4201 N N . THR A 1 568 ? 46.454 -0.755 -26.172 1.00 66.06 568 THR A N 1
ATOM 4202 C CA . THR A 1 568 ? 46.490 -1.714 -27.282 1.00 66.06 568 THR A CA 1
ATOM 4203 C C . THR A 1 568 ? 47.817 -2.469 -27.300 1.00 66.06 568 THR A C 1
ATOM 4205 O O . THR A 1 568 ? 47.826 -3.697 -27.376 1.00 66.06 568 THR A O 1
ATOM 4208 N N . GLY A 1 569 ? 48.938 -1.754 -27.152 1.00 68.44 569 GLY A N 1
ATOM 4209 C CA . GLY A 1 569 ? 50.264 -2.369 -27.024 1.00 68.44 569 GLY A CA 1
ATOM 4210 C C . GLY A 1 569 ? 50.367 -3.284 -25.801 1.00 68.44 569 GLY A C 1
ATOM 4211 O O . GLY A 1 569 ? 50.733 -4.448 -25.929 1.00 68.44 569 GLY A O 1
ATOM 4212 N N . ALA A 1 570 ? 49.943 -2.803 -24.629 1.00 68.31 570 ALA A N 1
ATOM 4213 C CA . ALA A 1 570 ? 50.013 -3.566 -23.382 1.00 68.31 570 ALA A CA 1
ATOM 4214 C C . ALA A 1 570 ? 49.182 -4.864 -23.402 1.00 68.31 570 ALA A C 1
ATOM 4216 O O . ALA A 1 570 ? 49.616 -5.876 -22.853 1.00 68.31 570 ALA A O 1
ATOM 4217 N N . VAL A 1 571 ? 48.003 -4.847 -24.030 1.00 69.81 571 VAL A N 1
ATOM 4218 C CA . VAL A 1 571 ? 47.135 -6.026 -24.183 1.00 69.81 571 VAL A CA 1
ATOM 4219 C C . VAL A 1 571 ? 47.766 -7.054 -25.120 1.00 69.81 571 VAL A C 1
ATOM 4221 O O . VAL A 1 571 ? 47.783 -8.243 -24.805 1.00 69.81 571 VAL A O 1
ATOM 4224 N N . ARG A 1 572 ? 48.338 -6.603 -26.242 1.00 73.69 572 ARG A N 1
ATOM 4225 C CA . ARG A 1 572 ? 49.066 -7.481 -27.170 1.00 73.69 572 ARG A CA 1
ATOM 4226 C C . ARG A 1 572 ? 50.270 -8.128 -26.489 1.00 73.69 572 ARG A C 1
ATOM 4228 O O . ARG A 1 572 ? 50.449 -9.336 -26.601 1.00 73.69 572 ARG A O 1
ATOM 4235 N N . ASP A 1 573 ? 51.037 -7.345 -25.734 1.00 72.50 573 ASP A N 1
ATOM 4236 C CA . ASP A 1 573 ? 52.198 -7.827 -24.981 1.00 72.50 573 ASP A CA 1
ATOM 4237 C C . ASP A 1 573 ? 51.805 -8.765 -23.829 1.00 72.50 573 ASP A C 1
ATOM 4239 O O . ASP A 1 573 ? 52.591 -9.620 -23.430 1.00 72.50 573 ASP A O 1
ATOM 4243 N N . ALA A 1 574 ? 50.611 -8.610 -23.248 1.00 72.06 574 ALA A N 1
ATOM 4244 C CA . ALA A 1 574 ? 50.087 -9.531 -22.241 1.00 72.06 574 ALA A CA 1
ATOM 4245 C C . ALA A 1 574 ? 49.729 -10.889 -22.860 1.00 72.06 574 ALA A C 1
ATOM 4247 O O . ALA A 1 574 ? 50.282 -11.898 -22.440 1.00 72.06 574 ALA A O 1
ATOM 4248 N N . LEU A 1 575 ? 48.914 -10.900 -23.920 1.00 72.38 575 LEU A N 1
ATOM 4249 C CA . LEU A 1 575 ? 48.542 -12.132 -24.627 1.00 72.38 575 LEU A CA 1
ATOM 4250 C C . LEU A 1 575 ? 49.774 -12.874 -25.176 1.00 72.38 575 LEU A C 1
ATOM 4252 O O . LEU A 1 575 ? 49.885 -14.090 -25.043 1.00 72.38 575 LEU A O 1
ATOM 4256 N N . ALA A 1 576 ? 50.738 -12.143 -25.745 1.00 75.81 576 ALA A N 1
ATOM 4257 C CA . ALA A 1 576 ? 51.969 -12.737 -26.260 1.00 75.81 576 ALA A CA 1
ATOM 4258 C C . ALA A 1 576 ? 52.866 -13.323 -25.153 1.00 75.81 576 ALA A C 1
ATOM 4260 O O . ALA A 1 576 ? 53.507 -14.351 -25.371 1.00 75.81 576 ALA A O 1
ATOM 4261 N N . ARG A 1 577 ? 52.914 -12.701 -23.962 1.00 73.12 577 ARG A N 1
ATOM 4262 C CA . ARG A 1 577 ? 53.654 -13.240 -22.803 1.00 73.12 577 ARG A CA 1
ATOM 4263 C C . ARG A 1 577 ? 53.087 -14.569 -22.313 1.00 73.12 577 ARG A C 1
ATOM 4265 O O . ARG A 1 577 ? 53.869 -15.403 -21.864 1.00 73.12 577 ARG A O 1
ATOM 4272 N N . ASP A 1 578 ? 51.782 -14.764 -22.455 1.00 69.56 578 ASP A N 1
ATOM 4273 C CA . ASP A 1 578 ? 51.094 -15.987 -22.037 1.00 69.56 578 ASP A CA 1
ATOM 4274 C C . ASP A 1 578 ? 51.132 -17.090 -23.118 1.00 69.56 578 ASP A C 1
ATOM 4276 O O . ASP A 1 578 ? 50.715 -18.218 -22.879 1.00 69.56 578 ASP A O 1
ATOM 4280 N N . GLY A 1 579 ? 51.742 -16.817 -24.281 1.00 69.25 579 GLY A N 1
ATOM 4281 C CA . GLY A 1 579 ? 51.985 -17.807 -25.338 1.00 69.25 579 GLY A CA 1
ATOM 4282 C C . GLY A 1 579 ? 50.964 -17.797 -26.479 1.00 69.25 579 GLY A C 1
ATOM 4283 O O . GLY A 1 579 ? 50.976 -18.711 -27.307 1.00 69.25 579 GLY A O 1
ATOM 4284 N N . ALA A 1 580 ? 50.102 -16.779 -26.562 1.00 80.00 580 ALA A N 1
ATOM 4285 C CA . ALA A 1 580 ? 49.176 -16.601 -27.676 1.00 80.00 580 ALA A CA 1
ATOM 4286 C C . ALA A 1 580 ? 49.852 -16.009 -28.929 1.00 80.00 580 ALA A C 1
ATOM 4288 O O . ALA A 1 580 ? 50.695 -15.111 -28.850 1.00 80.00 580 ALA A O 1
ATOM 4289 N N . VAL A 1 581 ? 49.419 -16.454 -30.112 1.00 82.50 581 VAL A N 1
ATOM 4290 C CA . VAL A 1 581 ? 49.768 -15.832 -31.397 1.00 82.50 581 VAL A CA 1
ATOM 4291 C C . VAL A 1 581 ? 48.787 -14.693 -31.653 1.00 82.50 581 VAL A C 1
ATOM 4293 O O . VAL A 1 581 ? 47.629 -14.922 -31.990 1.00 82.50 581 VAL A O 1
ATOM 4296 N N . VAL A 1 582 ? 49.239 -13.452 -31.482 1.00 84.00 582 VAL A N 1
ATOM 4297 C CA . VAL A 1 582 ? 48.371 -12.271 -31.588 1.00 84.00 582 VAL A CA 1
ATOM 4298 C C . VAL A 1 582 ? 48.416 -11.683 -32.998 1.00 84.00 582 VAL A C 1
ATOM 4300 O O . VAL A 1 582 ? 49.433 -11.129 -33.418 1.00 84.00 582 VAL A O 1
ATOM 4303 N N . ARG A 1 583 ? 47.292 -11.744 -33.712 1.00 86.44 583 ARG A N 1
ATOM 4304 C CA . ARG A 1 583 ? 47.040 -10.997 -34.949 1.00 86.44 583 ARG A CA 1
ATOM 4305 C C . ARG A 1 583 ? 46.288 -9.716 -34.617 1.00 86.44 583 ARG A C 1
ATOM 4307 O O . ARG A 1 583 ? 45.443 -9.704 -33.729 1.00 86.44 583 ARG A O 1
ATOM 4314 N N . SER A 1 584 ? 46.590 -8.635 -35.322 1.00 84.88 584 SER A N 1
ATOM 4315 C CA . SER A 1 584 ? 45.955 -7.334 -35.100 1.00 84.88 584 SER A CA 1
ATOM 4316 C C . SER A 1 584 ? 45.332 -6.812 -36.384 1.00 84.88 584 SER A C 1
ATOM 4318 O O . SER A 1 584 ? 45.974 -6.866 -37.432 1.00 84.88 584 SER A O 1
ATOM 4320 N N . MET A 1 585 ? 44.116 -6.285 -36.281 1.00 85.69 585 MET A N 1
ATOM 4321 C CA . MET A 1 585 ? 43.395 -5.646 -37.376 1.00 85.69 585 MET A CA 1
ATOM 4322 C C . MET A 1 585 ? 42.837 -4.302 -36.916 1.00 85.69 585 MET A C 1
ATOM 4324 O O . MET A 1 585 ? 42.315 -4.172 -35.811 1.00 85.69 585 MET A O 1
ATOM 4328 N N . GLU A 1 586 ? 42.925 -3.309 -37.787 1.00 84.69 586 GLU A N 1
ATOM 4329 C CA . GLU A 1 586 ? 42.338 -1.994 -37.572 1.00 84.69 586 GLU A CA 1
ATOM 4330 C C . GLU A 1 586 ? 40.965 -1.942 -38.245 1.00 84.69 586 GLU A C 1
ATOM 4332 O O . GLU A 1 586 ? 40.861 -2.194 -39.441 1.00 84.69 586 GLU A O 1
ATOM 4337 N N . ALA A 1 587 ? 39.910 -1.662 -37.483 1.00 81.12 587 ALA A N 1
ATOM 4338 C CA . ALA A 1 587 ? 38.556 -1.505 -37.987 1.00 81.12 587 ALA A CA 1
ATOM 4339 C C . ALA A 1 587 ? 38.384 -0.107 -38.591 1.00 81.12 587 ALA A C 1
ATOM 4341 O O . ALA A 1 587 ? 38.451 0.903 -37.884 1.00 81.12 587 ALA A O 1
ATOM 4342 N N . GLY A 1 588 ? 38.146 -0.064 -39.902 1.00 77.12 588 GLY A N 1
ATOM 4343 C CA . GLY A 1 588 ? 37.701 1.138 -40.603 1.00 77.12 588 GLY A CA 1
ATOM 4344 C C . GLY A 1 588 ? 36.182 1.352 -40.498 1.00 77.12 588 GLY A C 1
ATOM 4345 O O . GLY A 1 588 ? 35.475 0.514 -39.933 1.00 77.12 588 GLY A O 1
ATOM 4346 N N . PRO A 1 589 ? 35.647 2.449 -41.069 1.00 76.19 589 PRO A N 1
ATOM 4347 C CA . PRO A 1 589 ? 34.208 2.714 -41.155 1.00 76.19 589 PRO A CA 1
ATOM 4348 C C . PRO A 1 589 ? 33.561 1.818 -42.225 1.00 76.19 589 PRO A C 1
ATOM 4350 O O . PRO A 1 589 ? 33.139 2.275 -43.288 1.00 76.19 589 PRO A O 1
ATOM 4353 N N . TRP A 1 590 ? 33.576 0.513 -41.982 1.00 81.19 590 TRP A N 1
ATOM 4354 C CA . TRP A 1 590 ? 33.148 -0.514 -42.923 1.00 81.19 590 TRP A CA 1
ATOM 4355 C C . TRP A 1 590 ? 31.688 -0.886 -42.719 1.00 81.19 590 TRP A C 1
ATOM 4357 O O . TRP A 1 590 ? 31.161 -0.818 -41.614 1.00 81.19 590 TRP A O 1
ATOM 4367 N N . ASN A 1 591 ? 31.038 -1.334 -43.789 1.00 77.06 591 ASN A N 1
ATOM 4368 C CA . ASN A 1 591 ? 29.777 -2.056 -43.662 1.00 77.06 591 ASN A CA 1
ATOM 4369 C C . ASN A 1 591 ? 30.028 -3.539 -43.317 1.00 77.06 591 ASN A C 1
ATOM 4371 O O . ASN A 1 591 ? 31.163 -4.014 -43.333 1.00 77.06 591 ASN A O 1
ATOM 4375 N N . ARG A 1 592 ? 28.959 -4.285 -43.023 1.00 82.62 592 ARG A N 1
ATOM 4376 C CA . ARG A 1 592 ? 29.019 -5.695 -42.594 1.00 82.62 592 ARG A CA 1
ATOM 4377 C C . ARG A 1 592 ? 29.800 -6.595 -43.561 1.00 82.62 592 ARG A C 1
ATOM 4379 O O . ARG A 1 592 ? 30.627 -7.386 -43.118 1.00 82.62 592 ARG A O 1
ATOM 4386 N N . GLU A 1 593 ? 29.562 -6.451 -44.863 1.00 82.88 593 GLU A N 1
ATOM 4387 C CA . GLU A 1 593 ? 30.189 -7.269 -45.911 1.00 82.88 593 GLU A CA 1
ATOM 4388 C C . GLU A 1 593 ? 31.691 -6.979 -46.027 1.00 82.88 593 GLU A C 1
ATOM 4390 O O . GLU A 1 593 ? 32.510 -7.898 -46.019 1.00 82.88 593 GLU A O 1
ATOM 4395 N N . GLN A 1 594 ? 32.055 -5.694 -46.031 1.00 86.81 594 GLN A N 1
ATOM 4396 C CA . GLN A 1 594 ? 33.446 -5.248 -46.011 1.00 86.81 594 GLN A CA 1
ATOM 4397 C C . GLN A 1 594 ? 34.160 -5.741 -44.752 1.00 86.81 594 GLN A C 1
ATOM 4399 O O . GLN A 1 594 ? 35.277 -6.245 -44.836 1.00 86.81 594 GLN A O 1
ATOM 4404 N N . PHE A 1 595 ? 33.516 -5.648 -43.588 1.00 87.06 595 PHE A N 1
ATOM 4405 C CA . PHE A 1 595 ? 34.085 -6.116 -42.327 1.00 87.06 595 PHE A CA 1
ATOM 4406 C C . PHE A 1 595 ? 34.347 -7.632 -42.376 1.00 87.06 595 PHE A C 1
ATOM 4408 O O . PHE A 1 595 ? 35.433 -8.081 -42.010 1.00 87.06 595 PHE A O 1
ATOM 4415 N N . ALA A 1 596 ? 33.404 -8.424 -42.898 1.00 86.31 596 ALA A N 1
ATOM 4416 C CA . ALA A 1 596 ? 33.567 -9.869 -43.060 1.00 86.31 596 ALA A CA 1
ATOM 4417 C C . ALA A 1 596 ? 34.717 -10.233 -44.019 1.00 86.31 596 ALA A C 1
ATOM 4419 O O . ALA A 1 596 ? 35.479 -11.159 -43.746 1.00 86.31 596 ALA A O 1
ATOM 4420 N N . GLU A 1 597 ? 34.890 -9.498 -45.121 1.00 88.25 597 GLU A N 1
ATOM 4421 C CA . GLU A 1 597 ? 36.016 -9.690 -46.045 1.00 88.25 597 GLU A CA 1
ATOM 4422 C C . GLU A 1 597 ? 37.368 -9.408 -45.373 1.00 88.25 597 GLU A C 1
ATOM 4424 O O . GLU A 1 597 ? 38.294 -10.217 -45.479 1.00 88.25 597 GLU A O 1
ATOM 4429 N N . HIS A 1 598 ? 37.463 -8.318 -44.608 1.00 88.81 598 HIS A N 1
ATOM 4430 C CA . HIS A 1 598 ? 38.682 -7.966 -43.875 1.00 88.81 598 HIS A CA 1
ATOM 4431 C C . HIS A 1 598 ? 38.994 -8.972 -42.758 1.00 88.81 598 HIS A C 1
ATOM 4433 O O . HIS A 1 598 ? 40.160 -9.310 -42.553 1.00 88.81 598 HIS A O 1
ATOM 4439 N N . LEU A 1 599 ? 37.971 -9.524 -42.093 1.00 87.81 599 LEU A N 1
ATOM 4440 C CA . LEU A 1 599 ? 38.138 -10.612 -41.126 1.00 87.81 599 LEU A CA 1
ATOM 4441 C C . LEU A 1 599 ? 38.746 -11.863 -41.777 1.00 87.81 599 LEU A C 1
ATOM 4443 O O . LEU A 1 599 ? 39.717 -12.408 -41.248 1.00 87.81 599 LEU A O 1
ATOM 4447 N N . ARG A 1 600 ? 38.235 -12.286 -42.944 1.00 86.56 600 ARG A N 1
ATOM 4448 C CA . ARG A 1 600 ? 38.800 -13.424 -43.694 1.00 86.56 600 ARG A CA 1
ATOM 4449 C C . ARG A 1 600 ? 40.240 -13.149 -44.130 1.00 86.56 600 ARG A C 1
ATOM 4451 O O . ARG A 1 600 ? 41.091 -14.021 -44.003 1.00 86.56 600 ARG A O 1
ATOM 4458 N N . ALA A 1 601 ? 40.539 -11.931 -44.582 1.00 86.06 601 ALA A N 1
ATOM 4459 C CA . ALA A 1 601 ? 41.892 -11.547 -44.982 1.00 86.06 601 ALA A CA 1
ATOM 4460 C C . ALA A 1 601 ? 42.888 -11.532 -43.805 1.00 86.06 601 ALA A C 1
ATOM 4462 O O . ALA A 1 601 ? 44.036 -11.943 -43.966 1.00 86.06 601 ALA A O 1
ATOM 4463 N N . ALA A 1 602 ? 42.461 -11.085 -42.618 1.00 82.44 602 ALA A N 1
ATOM 4464 C CA . ALA A 1 602 ? 43.312 -11.018 -41.428 1.00 82.44 602 ALA A CA 1
ATOM 4465 C C . ALA A 1 602 ? 43.648 -12.406 -40.849 1.00 82.44 602 ALA A C 1
ATOM 4467 O O . ALA A 1 602 ? 44.724 -12.611 -40.275 1.00 82.44 602 ALA A O 1
ATOM 4468 N N . LEU A 1 603 ? 42.735 -13.366 -40.994 1.00 78.44 603 LEU A N 1
ATOM 4469 C CA . LEU A 1 603 ? 42.850 -14.712 -40.431 1.00 78.44 603 LEU A CA 1
ATOM 4470 C C . LEU A 1 603 ? 43.397 -15.736 -41.442 1.00 78.44 603 LEU A C 1
ATOM 4472 O O . LEU A 1 603 ? 44.174 -16.615 -41.062 1.00 78.44 603 LEU A O 1
ATOM 4476 N N . GLY A 1 604 ? 43.130 -15.563 -42.738 1.00 78.00 604 GLY A N 1
ATOM 4477 C CA . GLY A 1 604 ? 43.455 -16.563 -43.759 1.00 78.00 604 GLY A CA 1
ATOM 4478 C C . GLY A 1 604 ? 42.643 -17.845 -43.541 1.00 78.00 604 GLY A C 1
ATOM 4479 O O . GLY A 1 604 ? 41.473 -17.769 -43.181 1.00 78.00 604 GLY A O 1
ATOM 4480 N N . ASP A 1 605 ? 43.275 -19.010 -43.708 1.00 71.75 605 ASP A N 1
ATOM 4481 C CA . ASP A 1 605 ? 42.648 -20.325 -43.469 1.00 71.75 605 ASP A CA 1
ATOM 4482 C C . ASP A 1 605 ? 42.687 -20.763 -41.984 1.00 71.75 605 ASP A C 1
ATOM 4484 O O . ASP A 1 605 ? 42.225 -21.851 -41.639 1.00 71.75 605 ASP A O 1
ATOM 4488 N N . GLU A 1 606 ? 43.261 -19.948 -41.090 1.00 76.19 606 GLU A N 1
ATOM 4489 C CA . GLU A 1 606 ? 43.389 -20.262 -39.661 1.00 76.19 606 GLU A CA 1
ATOM 4490 C C . GLU A 1 606 ? 42.267 -19.608 -38.846 1.00 76.19 606 GLU A C 1
ATOM 4492 O O . GLU A 1 606 ? 42.176 -18.382 -38.758 1.00 76.19 606 GLU A O 1
ATOM 4497 N N . ALA A 1 607 ? 41.433 -20.423 -38.196 1.00 76.19 607 ALA A N 1
ATOM 4498 C CA . ALA A 1 607 ? 40.415 -19.926 -37.277 1.00 76.19 607 ALA A CA 1
ATOM 4499 C C . ALA A 1 607 ? 41.059 -19.427 -35.964 1.00 76.19 607 ALA A C 1
ATOM 4501 O O . ALA A 1 607 ? 41.919 -20.115 -35.411 1.00 76.19 607 ALA A O 1
ATOM 4502 N N . PRO A 1 608 ? 40.661 -18.253 -35.441 1.00 85.56 608 PRO A N 1
ATOM 4503 C CA . PRO A 1 608 ? 41.144 -17.773 -34.156 1.00 85.56 608 PRO A CA 1
ATOM 4504 C C . PRO A 1 608 ? 40.472 -18.534 -33.008 1.00 85.56 608 PRO A C 1
ATOM 4506 O O . PRO A 1 608 ? 39.279 -18.821 -33.053 1.00 85.56 608 PRO A O 1
ATOM 4509 N N . ASP A 1 609 ? 41.214 -18.780 -31.935 1.00 81.06 609 ASP A N 1
ATOM 4510 C CA . ASP A 1 609 ? 40.689 -19.328 -30.679 1.00 81.06 609 ASP A CA 1
ATOM 4511 C C . ASP A 1 609 ? 39.917 -18.261 -29.875 1.00 81.06 609 ASP A C 1
ATOM 4513 O O . ASP A 1 609 ? 39.025 -18.567 -29.076 1.00 81.06 609 ASP A O 1
ATOM 4517 N N . GLY A 1 610 ? 40.226 -16.981 -30.115 1.00 83.56 610 GLY A N 1
ATOM 4518 C CA . GLY A 1 610 ? 39.550 -15.840 -29.505 1.00 83.56 610 GLY A CA 1
ATOM 4519 C C . GLY A 1 610 ? 39.663 -14.562 -30.335 1.00 83.56 610 GLY A C 1
ATOM 4520 O O . GLY A 1 610 ? 40.679 -14.290 -30.973 1.00 83.56 610 GLY A O 1
ATOM 4521 N N . VAL A 1 611 ? 38.610 -13.748 -30.309 1.00 85.94 611 VAL A N 1
ATOM 4522 C CA . VAL A 1 611 ? 38.590 -12.399 -30.887 1.00 85.94 611 VAL A CA 1
ATOM 4523 C C . VAL A 1 611 ? 38.457 -11.398 -29.747 1.00 85.94 611 VAL A C 1
ATOM 4525 O O . VAL A 1 611 ? 37.587 -11.550 -28.896 1.00 85.94 611 VAL A O 1
ATOM 4528 N N . LEU A 1 612 ? 39.307 -10.376 -29.717 1.00 84.88 612 LEU A N 1
ATOM 4529 C CA . LEU A 1 612 ? 39.287 -9.299 -28.735 1.00 84.88 612 LEU A CA 1
ATOM 4530 C C . LEU A 1 612 ? 39.028 -7.962 -29.433 1.00 84.88 612 LEU A C 1
ATOM 4532 O O . LEU A 1 612 ? 39.894 -7.438 -30.128 1.00 84.88 612 LEU A O 1
ATOM 4536 N N . ALA A 1 613 ? 37.849 -7.389 -29.226 1.00 84.00 613 ALA A N 1
ATOM 4537 C CA . ALA A 1 613 ? 37.495 -6.057 -29.697 1.00 84.00 613 ALA A CA 1
ATOM 4538 C C . ALA A 1 613 ? 37.900 -4.997 -28.666 1.00 84.00 613 ALA A C 1
ATOM 4540 O O . ALA A 1 613 ? 37.464 -5.035 -27.515 1.00 84.00 613 ALA A O 1
ATOM 4541 N N . MET A 1 614 ? 38.718 -4.033 -29.074 1.00 77.69 614 MET A N 1
ATOM 4542 C CA . MET A 1 614 ? 39.088 -2.885 -28.249 1.00 77.69 614 MET A CA 1
ATOM 4543 C C . MET A 1 614 ? 37.957 -1.843 -28.214 1.00 77.69 614 MET A C 1
ATOM 4545 O O . MET A 1 614 ? 37.003 -1.893 -28.996 1.00 77.69 614 MET A O 1
ATOM 4549 N N . ALA A 1 615 ? 38.060 -0.877 -27.301 1.00 65.38 615 ALA A N 1
ATOM 4550 C CA . ALA A 1 615 ? 37.117 0.233 -27.214 1.00 65.38 615 ALA A CA 1
ATOM 4551 C C . ALA A 1 615 ? 37.019 0.991 -28.554 1.00 65.38 615 ALA A C 1
ATOM 4553 O O . ALA A 1 615 ? 38.026 1.195 -29.226 1.00 65.38 615 ALA A O 1
ATOM 4554 N N . GLY A 1 616 ? 35.801 1.390 -28.934 1.00 65.62 616 GLY A N 1
ATOM 4555 C CA . GLY A 1 616 ? 35.522 2.080 -30.202 1.00 65.62 616 GLY A CA 1
ATOM 4556 C C . GLY A 1 616 ? 35.116 1.168 -31.366 1.00 65.62 616 GLY A C 1
ATOM 4557 O O . GLY A 1 616 ? 34.609 1.665 -32.362 1.00 65.62 616 GLY A O 1
ATOM 4558 N N . VAL A 1 617 ? 35.267 -0.157 -31.247 1.00 72.00 617 VAL A N 1
ATOM 4559 C CA . VAL A 1 617 ? 34.806 -1.105 -32.277 1.00 72.00 617 VAL A CA 1
ATOM 4560 C C . VAL A 1 617 ? 33.308 -1.396 -32.113 1.00 72.00 617 VAL A C 1
ATOM 4562 O O . VAL A 1 617 ? 32.864 -1.812 -31.036 1.00 72.00 617 VAL A O 1
ATOM 4565 N N . GLU A 1 618 ? 32.527 -1.219 -33.184 1.00 72.69 618 GLU A N 1
ATOM 4566 C CA . GLU A 1 618 ? 31.094 -1.542 -33.213 1.00 72.69 618 GLU A CA 1
ATOM 4567 C C . GLU A 1 618 ? 30.869 -3.052 -33.052 1.00 72.69 618 GLU A C 1
ATOM 4569 O O . GLU A 1 618 ? 31.100 -3.852 -33.959 1.00 72.69 618 GLU A O 1
ATOM 4574 N N . THR A 1 619 ? 30.435 -3.455 -31.855 1.00 67.25 619 THR A N 1
ATOM 4575 C CA . THR A 1 619 ? 30.372 -4.871 -31.463 1.00 67.25 619 THR A CA 1
ATOM 4576 C C . THR A 1 619 ? 29.283 -5.631 -32.219 1.00 67.25 619 THR A C 1
ATOM 4578 O O . THR A 1 619 ? 29.513 -6.766 -32.624 1.00 67.25 619 THR A O 1
ATOM 4581 N N . ASP A 1 620 ? 28.134 -5.004 -32.471 1.00 70.38 620 ASP A N 1
ATOM 4582 C CA . ASP A 1 620 ? 27.019 -5.644 -33.179 1.00 70.38 620 ASP A CA 1
ATOM 4583 C C . ASP A 1 620 ? 27.378 -5.928 -34.642 1.00 70.38 620 ASP A C 1
ATOM 4585 O O . ASP A 1 620 ? 27.139 -7.026 -35.149 1.00 70.38 620 ASP A O 1
ATOM 4589 N N . LEU A 1 621 ? 28.033 -4.964 -35.296 1.00 75.81 621 LEU A N 1
ATOM 4590 C CA . LEU A 1 621 ? 28.556 -5.114 -36.649 1.00 75.81 621 LEU A CA 1
ATOM 4591 C C . LEU A 1 621 ? 29.608 -6.228 -36.719 1.00 75.81 621 LEU A C 1
ATOM 4593 O O . LEU A 1 621 ? 29.569 -7.059 -37.625 1.00 75.81 621 LEU A O 1
ATOM 4597 N N . LEU A 1 622 ? 30.512 -6.278 -35.737 1.00 80.69 622 LEU A N 1
ATOM 4598 C CA . LEU A 1 622 ? 31.549 -7.300 -35.642 1.00 80.69 622 LEU A CA 1
ATOM 4599 C C . LEU A 1 622 ? 30.966 -8.706 -35.448 1.00 80.69 622 LEU A C 1
ATOM 4601 O O . LEU A 1 622 ? 31.396 -9.630 -36.131 1.00 80.69 622 LEU A O 1
ATOM 4605 N N . VAL A 1 623 ? 29.983 -8.887 -34.561 1.00 76.69 623 VAL A N 1
ATOM 4606 C CA . VAL A 1 623 ? 29.341 -10.198 -34.340 1.00 76.69 623 VAL A CA 1
ATOM 4607 C C . VAL A 1 623 ? 28.662 -10.688 -35.620 1.00 76.69 623 VAL A C 1
ATOM 4609 O O . VAL A 1 623 ? 28.818 -11.850 -35.999 1.00 76.69 623 VAL A O 1
ATOM 4612 N N . GLN A 1 624 ? 27.958 -9.799 -36.323 1.00 75.19 624 GLN A N 1
ATOM 4613 C CA . GLN A 1 624 ? 27.327 -10.126 -37.602 1.00 75.19 624 GLN A CA 1
ATOM 4614 C C . GLN A 1 624 ? 28.360 -10.473 -38.683 1.00 75.19 624 GLN A C 1
ATOM 4616 O O . GLN A 1 624 ? 28.198 -11.465 -39.393 1.00 75.19 624 GLN A O 1
ATOM 4621 N N . ALA A 1 625 ? 29.444 -9.701 -38.775 1.00 82.88 625 ALA A N 1
ATOM 4622 C CA . ALA A 1 625 ? 30.529 -9.938 -39.721 1.00 82.88 625 ALA A CA 1
ATOM 4623 C C . ALA A 1 625 ? 31.305 -11.233 -39.424 1.00 82.88 625 ALA A C 1
ATOM 4625 O O . ALA A 1 625 ? 31.692 -11.937 -40.352 1.00 82.88 625 ALA A O 1
ATOM 4626 N N . MET A 1 626 ? 31.497 -11.588 -38.149 1.00 85.12 626 MET A N 1
ATOM 4627 C CA . MET A 1 626 ? 32.071 -12.877 -37.742 1.00 85.12 626 MET A CA 1
ATOM 4628 C C . MET A 1 626 ? 31.182 -14.049 -38.167 1.00 85.12 626 MET A C 1
ATOM 4630 O O . MET A 1 626 ? 31.705 -15.080 -38.582 1.00 85.12 626 MET A O 1
ATOM 4634 N N . GLY A 1 627 ? 29.857 -13.889 -38.093 1.00 78.44 627 GLY A N 1
ATOM 4635 C CA . GLY A 1 627 ? 28.900 -14.862 -38.622 1.00 78.44 627 GLY A CA 1
ATOM 4636 C C . GLY A 1 627 ? 29.050 -15.058 -40.132 1.00 78.44 627 GLY A C 1
ATOM 4637 O O . GLY A 1 627 ? 29.179 -16.191 -40.587 1.00 78.44 627 GLY A O 1
ATOM 4638 N N . ASP A 1 628 ? 29.121 -13.965 -40.895 1.00 83.75 628 ASP A N 1
ATOM 4639 C CA . ASP A 1 628 ? 29.303 -14.014 -42.355 1.00 83.75 628 ASP A CA 1
ATOM 4640 C C . ASP A 1 628 ? 30.672 -14.565 -42.767 1.00 83.75 628 ASP A C 1
ATOM 4642 O O . ASP A 1 628 ? 30.809 -15.200 -43.812 1.00 83.75 628 ASP A O 1
ATOM 4646 N N . ALA A 1 629 ? 31.702 -14.311 -41.961 1.00 83.75 629 ALA A N 1
ATOM 4647 C CA . ALA A 1 629 ? 33.045 -14.840 -42.154 1.00 83.75 629 ALA A CA 1
ATOM 4648 C C . ALA A 1 629 ? 33.208 -16.290 -41.659 1.00 83.75 629 ALA A C 1
ATOM 4650 O O . ALA A 1 629 ? 34.310 -16.820 -41.753 1.00 83.75 629 ALA A O 1
ATOM 4651 N N . GLU A 1 630 ? 32.141 -16.919 -41.149 1.00 84.06 630 GLU A N 1
ATOM 4652 C CA . GLU A 1 630 ? 32.138 -18.280 -40.590 1.00 84.06 630 GLU A CA 1
ATOM 4653 C C . GLU A 1 630 ? 33.135 -18.476 -39.424 1.00 84.06 630 GLU A C 1
ATOM 4655 O O . GLU A 1 630 ? 33.638 -19.570 -39.176 1.00 84.06 630 GLU A O 1
ATOM 4660 N N . ILE A 1 631 ? 33.406 -17.416 -38.653 1.00 82.62 631 ILE A N 1
ATOM 4661 C CA . ILE A 1 631 ? 34.365 -17.436 -37.540 1.00 82.62 631 ILE A CA 1
ATOM 4662 C C . ILE A 1 631 ? 33.677 -17.902 -36.258 1.00 82.62 631 ILE A C 1
ATOM 4664 O O . ILE A 1 631 ? 33.003 -17.120 -35.579 1.00 82.62 631 ILE A O 1
ATOM 4668 N N . ASP A 1 632 ? 33.879 -19.168 -35.890 1.00 78.69 632 ASP A N 1
ATOM 4669 C CA . ASP A 1 632 ? 33.394 -19.777 -34.641 1.00 78.69 632 ASP A CA 1
ATOM 4670 C C . ASP A 1 632 ? 34.348 -19.588 -33.457 1.00 78.69 632 ASP A C 1
ATOM 4672 O O . ASP A 1 632 ? 34.840 -20.539 -32.857 1.00 78.69 632 ASP A O 1
ATOM 4676 N N . ALA A 1 633 ? 34.617 -18.323 -33.134 1.00 77.94 633 ALA A N 1
ATOM 4677 C CA . ALA A 1 633 ? 35.509 -17.929 -32.049 1.00 77.94 633 ALA A CA 1
ATOM 4678 C C . ALA A 1 633 ? 34.780 -17.116 -30.975 1.00 77.94 633 ALA A C 1
ATOM 4680 O O . ALA A 1 633 ? 33.805 -16.407 -31.246 1.00 77.94 633 ALA A O 1
ATOM 4681 N N . ARG A 1 634 ? 35.279 -17.179 -29.736 1.00 76.25 634 ARG A N 1
ATOM 4682 C CA . ARG A 1 634 ? 34.735 -16.392 -28.618 1.00 76.25 634 ARG A CA 1
ATOM 4683 C C . ARG A 1 634 ? 35.110 -14.918 -28.775 1.00 76.25 634 ARG A C 1
ATOM 4685 O O . ARG A 1 634 ? 36.292 -14.612 -28.910 1.00 76.25 634 ARG A O 1
ATOM 4692 N N . LEU A 1 635 ? 34.123 -14.022 -28.692 1.00 78.06 635 LEU A N 1
ATOM 4693 C CA . LEU A 1 635 ? 34.341 -12.573 -28.712 1.00 78.06 635 LEU A CA 1
ATOM 4694 C C . LEU A 1 635 ? 34.449 -11.998 -27.290 1.00 78.06 635 LEU A C 1
ATOM 4696 O O . LEU A 1 635 ? 33.549 -12.144 -26.458 1.00 78.06 635 LEU A O 1
ATOM 4700 N N . TRP A 1 636 ? 35.544 -11.290 -27.054 1.00 75.12 636 TRP A N 1
ATOM 4701 C CA . TRP A 1 636 ? 35.887 -10.557 -25.843 1.00 75.12 636 TRP A CA 1
ATOM 4702 C C . TRP A 1 636 ? 35.925 -9.064 -26.172 1.00 75.12 636 TRP A C 1
ATOM 4704 O O . TRP A 1 636 ? 36.392 -8.690 -27.245 1.00 75.12 636 TRP A O 1
ATOM 4714 N N . ARG A 1 637 ? 35.441 -8.191 -25.284 1.00 70.12 637 ARG A N 1
ATOM 4715 C CA . ARG A 1 637 ? 35.408 -6.739 -25.540 1.00 70.12 637 ARG A CA 1
ATOM 4716 C C . ARG A 1 637 ? 36.067 -5.938 -24.435 1.00 70.12 637 ARG A C 1
ATOM 4718 O O . ARG A 1 637 ? 35.515 -5.912 -23.345 1.00 70.12 637 ARG A O 1
ATOM 4725 N N . LEU A 1 638 ? 37.112 -5.171 -24.741 1.00 64.44 638 LEU A N 1
ATOM 4726 C CA . LEU A 1 638 ? 37.753 -4.256 -23.801 1.00 64.44 638 LEU A CA 1
ATOM 4727 C C . LEU A 1 638 ? 37.012 -2.894 -23.719 1.00 64.44 638 LEU A C 1
ATOM 4729 O O . LEU A 1 638 ? 37.124 -2.062 -24.615 1.00 64.44 638 LEU A O 1
ATOM 4733 N N . ALA A 1 639 ? 36.251 -2.637 -22.658 1.00 50.75 639 ALA A N 1
ATOM 4734 C CA . ALA A 1 639 ? 35.709 -1.334 -22.277 1.00 50.75 639 ALA A CA 1
ATOM 4735 C C . ALA A 1 639 ? 36.756 -0.488 -21.513 1.00 50.75 639 ALA A C 1
ATOM 4737 O O . ALA A 1 639 ? 37.503 -1.026 -20.703 1.00 50.75 639 ALA A O 1
ATOM 4738 N N . PRO A 1 640 ? 36.848 0.837 -21.704 1.00 45.56 640 PRO A N 1
ATOM 4739 C CA . PRO A 1 640 ? 37.769 1.670 -20.927 1.00 45.56 640 PRO A CA 1
ATOM 4740 C C . PRO A 1 640 ? 37.377 1.690 -19.444 1.00 45.56 640 PRO A C 1
ATOM 4742 O O . PRO A 1 640 ? 36.195 1.811 -19.123 1.00 45.56 640 PRO A O 1
ATOM 4745 N N . ALA A 1 641 ? 38.347 1.652 -18.526 1.00 39.88 641 ALA A N 1
ATOM 4746 C CA . ALA A 1 641 ? 38.056 1.974 -17.137 1.00 39.88 641 ALA A CA 1
ATOM 4747 C C . ALA A 1 641 ? 37.809 3.478 -16.994 1.00 39.88 641 ALA A C 1
ATOM 4749 O O . ALA A 1 641 ? 38.685 4.301 -17.283 1.00 39.88 641 ALA A O 1
ATOM 4750 N N . LEU A 1 642 ? 36.616 3.849 -16.524 1.00 34.81 642 LEU A N 1
ATOM 4751 C CA . LEU A 1 642 ? 36.354 5.208 -16.070 1.00 34.81 642 LEU A CA 1
ATOM 4752 C C . LEU A 1 642 ? 37.287 5.497 -14.891 1.00 34.81 642 LEU A C 1
ATOM 4754 O O . LEU A 1 642 ? 37.185 4.886 -13.828 1.00 34.81 642 LEU A O 1
ATOM 4758 N N . ARG A 1 643 ? 38.213 6.445 -15.073 1.00 30.02 643 ARG A N 1
ATOM 4759 C CA . ARG A 1 643 ? 38.930 7.031 -13.942 1.00 30.02 643 ARG A CA 1
ATOM 4760 C C . ARG A 1 643 ? 37.892 7.697 -13.046 1.00 30.02 643 ARG A C 1
ATOM 4762 O O . ARG A 1 643 ? 37.310 8.707 -13.437 1.00 30.02 643 ARG A O 1
ATOM 4769 N N . ALA A 1 644 ? 37.713 7.177 -11.834 1.00 33.12 644 ALA A N 1
ATOM 4770 C CA . ALA A 1 644 ? 37.207 7.991 -10.742 1.00 33.12 644 ALA A CA 1
ATOM 4771 C C . ALA A 1 644 ? 38.102 9.234 -10.672 1.00 33.12 644 ALA A C 1
ATOM 4773 O O . ALA A 1 644 ? 39.329 9.128 -10.596 1.00 33.12 644 ALA A O 1
ATOM 4774 N N . ASN A 1 645 ? 37.502 10.411 -10.796 1.00 28.33 645 ASN A N 1
ATOM 4775 C CA . ASN A 1 645 ? 38.217 11.676 -10.804 1.00 28.33 645 ASN A CA 1
ATOM 4776 C C . ASN A 1 645 ? 38.656 12.009 -9.365 1.00 28.33 645 ASN A C 1
ATOM 4778 O O . ASN A 1 645 ? 38.147 12.932 -8.741 1.00 28.33 645 ASN A O 1
ATOM 4782 N N . SER A 1 646 ? 39.567 11.219 -8.792 1.00 32.84 646 SER A N 1
ATOM 4783 C CA . SER A 1 646 ? 40.271 11.576 -7.565 1.00 32.84 646 SER A CA 1
ATOM 4784 C C . SER A 1 646 ? 41.372 12.558 -7.948 1.00 32.84 646 SER A C 1
ATOM 4786 O O . SER A 1 646 ? 42.326 12.202 -8.646 1.00 32.84 646 SER A O 1
ATOM 4788 N N . GLY A 1 647 ? 41.196 13.818 -7.556 1.00 32.66 647 GLY A N 1
ATOM 4789 C CA . GLY A 1 647 ? 42.136 14.888 -7.852 1.00 32.66 647 GLY A CA 1
ATOM 4790 C C . GLY A 1 647 ? 43.572 14.548 -7.442 1.00 32.66 647 GLY A C 1
ATOM 4791 O O . GLY A 1 647 ? 43.819 14.056 -6.348 1.00 32.66 647 GLY A O 1
ATOM 4792 N N . GLY A 1 648 ? 44.511 14.887 -8.327 1.00 34.47 648 GLY A N 1
ATOM 4793 C CA . GLY A 1 648 ? 45.922 15.089 -7.998 1.00 34.47 648 GLY A CA 1
ATOM 4794 C C . GLY A 1 648 ? 46.831 13.856 -8.046 1.00 34.47 648 GLY A C 1
ATOM 4795 O O . GLY A 1 648 ? 46.931 13.104 -7.089 1.00 34.47 648 GLY A O 1
ATOM 4796 N N . GLY A 1 649 ? 47.649 13.773 -9.104 1.00 33.66 649 GLY A N 1
ATOM 4797 C CA . GLY A 1 649 ? 49.010 13.226 -9.000 1.00 33.66 649 GLY A CA 1
ATOM 4798 C C . GLY A 1 649 ? 49.288 11.876 -9.673 1.00 33.66 649 GLY A C 1
ATOM 4799 O O . GLY A 1 649 ? 48.868 10.830 -9.208 1.00 33.66 649 GLY A O 1
ATOM 4800 N N . ARG A 1 650 ? 50.154 11.939 -10.699 1.00 30.41 650 ARG A N 1
ATOM 4801 C CA . ARG A 1 650 ? 50.874 10.861 -11.419 1.00 30.41 650 ARG A CA 1
ATOM 4802 C C . ARG A 1 650 ? 50.073 9.986 -12.403 1.00 30.41 650 ARG A C 1
ATOM 4804 O O . ARG A 1 650 ? 49.182 9.218 -12.070 1.00 30.41 650 ARG A O 1
ATOM 4811 N N . ARG A 1 651 ? 50.477 10.098 -13.676 1.00 33.84 651 ARG A N 1
ATOM 4812 C CA . ARG A 1 651 ? 50.045 9.281 -14.819 1.00 33.84 651 ARG A CA 1
ATOM 4813 C C . ARG A 1 651 ? 50.589 7.848 -14.678 1.00 33.84 651 ARG A C 1
ATOM 4815 O O . ARG A 1 651 ? 51.741 7.609 -15.019 1.00 33.84 651 ARG A O 1
ATOM 4822 N N . GLY A 1 652 ? 49.769 6.923 -14.180 1.00 32.41 652 GLY A N 1
ATOM 4823 C CA . GLY A 1 652 ? 49.914 5.475 -14.407 1.00 32.41 652 GLY A CA 1
ATOM 4824 C C . GLY A 1 652 ? 49.139 5.011 -15.657 1.00 32.41 652 GLY A C 1
ATOM 4825 O O . GLY A 1 652 ? 48.312 5.792 -16.155 1.00 32.41 652 GLY A O 1
ATOM 4826 N N . PRO A 1 653 ? 49.407 3.795 -16.180 1.00 28.73 653 PRO A N 1
ATOM 4827 C CA . PRO A 1 653 ? 48.801 3.288 -17.414 1.00 28.73 653 PRO A CA 1
ATOM 4828 C C . PRO A 1 653 ? 47.269 3.200 -17.304 1.00 28.73 653 PRO A C 1
ATOM 4830 O O . PRO A 1 653 ? 46.719 3.019 -16.220 1.00 28.73 653 PRO A O 1
ATOM 4833 N N . ARG A 1 654 ? 46.575 3.409 -18.430 1.00 32.44 654 ARG A N 1
ATOM 4834 C CA . ARG A 1 654 ? 45.115 3.250 -18.552 1.00 32.44 654 ARG A CA 1
ATOM 4835 C C . ARG A 1 654 ? 44.758 1.775 -18.315 1.00 32.44 654 ARG A C 1
ATOM 4837 O O . ARG A 1 654 ? 45.465 0.914 -18.820 1.00 32.44 654 ARG A O 1
ATOM 4844 N N . THR A 1 655 ? 43.695 1.492 -17.570 1.00 34.91 655 THR A N 1
ATOM 4845 C CA . THR A 1 655 ? 43.127 0.143 -17.412 1.00 34.91 655 THR A CA 1
ATOM 4846 C C . THR A 1 655 ? 41.855 0.020 -18.256 1.00 34.91 655 THR A C 1
ATOM 4848 O O . THR A 1 655 ? 41.170 1.015 -18.497 1.00 34.91 655 THR A O 1
ATOM 4851 N N . GLY A 1 656 ? 41.560 -1.180 -18.760 1.00 35.22 656 GLY A N 1
ATOM 4852 C CA . GLY A 1 656 ? 40.343 -1.502 -19.512 1.00 35.22 656 GLY A CA 1
ATOM 4853 C C . GLY A 1 656 ? 39.697 -2.783 -18.970 1.00 35.22 656 GLY A C 1
ATOM 4854 O O . GLY A 1 656 ? 40.403 -3.703 -18.575 1.00 35.22 656 GLY A O 1
ATOM 4855 N N . PHE A 1 657 ? 38.369 -2.817 -18.912 1.00 35.59 657 PHE A N 1
ATOM 4856 C CA . PHE A 1 657 ? 37.500 -3.927 -18.507 1.00 35.59 657 PHE A CA 1
ATOM 4857 C C . PHE A 1 657 ? 37.179 -4.828 -19.695 1.00 35.59 657 PHE A C 1
ATOM 4859 O O . PHE A 1 657 ? 36.999 -4.294 -20.769 1.00 35.59 657 PHE A O 1
ATOM 4866 N N . CYS A 1 658 ? 37.027 -6.148 -19.549 1.00 35.25 658 CYS A N 1
ATOM 4867 C CA . CYS A 1 658 ? 36.620 -7.014 -20.665 1.00 35.25 658 CYS A CA 1
ATOM 4868 C C . CYS A 1 658 ? 35.213 -7.618 -20.449 1.00 35.25 658 CYS A C 1
ATOM 4870 O O . CYS A 1 658 ? 34.992 -8.250 -19.419 1.00 35.25 658 CYS A O 1
ATOM 4872 N N . HIS A 1 659 ? 34.262 -7.450 -21.379 1.00 36.34 659 HIS A N 1
ATOM 4873 C CA . HIS A 1 659 ? 32.919 -8.058 -21.327 1.00 36.34 659 HIS A CA 1
ATOM 4874 C C . HIS A 1 659 ? 32.790 -9.264 -22.274 1.00 36.34 659 HIS A C 1
ATOM 4876 O O . HIS A 1 659 ? 33.306 -9.253 -23.392 1.00 36.34 659 HIS A O 1
ATOM 4882 N N . ARG A 1 660 ? 32.066 -10.299 -21.819 1.00 36.66 660 ARG A N 1
ATOM 4883 C CA . ARG A 1 660 ? 31.791 -11.554 -22.541 1.00 36.66 660 ARG A CA 1
ATOM 4884 C C . ARG A 1 660 ? 30.536 -11.415 -23.408 1.00 36.66 660 ARG A C 1
ATOM 4886 O O . ARG A 1 660 ? 29.444 -11.279 -22.862 1.00 36.66 660 ARG A O 1
ATOM 4893 N N . GLY A 1 661 ? 30.673 -11.526 -24.730 1.00 30.94 661 GLY A N 1
ATOM 4894 C CA . GLY A 1 661 ? 29.543 -11.766 -25.633 1.00 30.94 661 GLY A CA 1
ATOM 4895 C C . GLY A 1 661 ? 29.304 -13.270 -25.775 1.00 30.94 661 GLY A C 1
ATOM 4896 O O . GLY A 1 661 ? 30.232 -14.008 -26.106 1.00 30.94 661 GLY A O 1
ATOM 4897 N N . ARG A 1 662 ? 28.095 -13.765 -25.484 1.00 26.34 662 ARG A N 1
ATOM 4898 C CA . ARG A 1 662 ? 27.690 -15.113 -25.925 1.00 26.34 662 ARG A CA 1
ATOM 4899 C C . ARG A 1 662 ? 27.128 -14.998 -27.345 1.00 26.34 662 ARG A C 1
ATOM 4901 O O . ARG A 1 662 ? 26.414 -14.036 -27.613 1.00 26.34 662 ARG A O 1
ATOM 4908 N N . ARG A 1 663 ? 27.498 -15.952 -28.207 1.00 25.11 663 ARG A N 1
ATOM 4909 C CA . ARG A 1 663 ? 26.835 -16.203 -29.494 1.00 25.11 663 ARG A CA 1
ATOM 4910 C C . ARG A 1 663 ? 25.349 -16.465 -29.290 1.00 25.11 663 ARG A C 1
ATOM 4912 O O . ARG A 1 663 ? 25.024 -17.116 -28.266 1.00 25.11 663 ARG A O 1
#

InterPro domains:
  IPR001227 Acyl transferase domain superfamily [G3DSA:3.40.366.10] (336-445)
  IPR001227 Acyl transferase domain superfamily [G3DSA:3.40.366.10] (458-493)
  IPR014030 Beta-ketoacyl synthase-like, N-terminal domain [PF00109] (103-152)
  IPR014043 Acyl transferase domain [SM00827] (348-594)
  IPR016035 Acyl transferase/acyl hydrolase/lysophospholipase [SSF52151] (346-446)
  IPR016039 Thiolase-like [G3DSA:3.40.47.10] (54-105)
  IPR016039 Thiolase-like [G3DSA:3.40.47.10] (107-152)
  IPR016039 Thiolase-like [G3DSA:3.40.47.10] (155-210)
  IPR016039 Thiolase-like [SSF53901] (35-208)
  IPR020841 Polyketide synthase, beta-ketoacyl synthase domain [SM00825] (39-311)
  IPR050091 Polyketide and Nonribosomal Peptide Biosynthesis Enzymes [PTHR43775] (232-444)
  IPR054514 RhiE-like, KS-MAT linker domain [PF22336] (261-324)